Protein AF-A0A7Z9Q901-F1 (afdb_monomer_lite)

Foldseek 3Di:
DAELVVLLVQLVVQAQPFQQSCVVSAAWYDYPFWIKHFPAPARFLQGFFTKMKTKGWCVFQVDDPVQPVDPLSQLLLQLQLLVLLVVLCVVQFDADQADHRARDKDFCSDDFFRDDDPQWHDDNTIIMGMIGHRQHDHHRTHRSVSNCCVPVPSVVSSCVQRRHPVNDDPVLSNCRSQLSQQLVQVLVCQVVVQFQKWFFFQFQLDACDPVGLAGNDDPLGDTEDEDPVQKDWGAGPDADPVRDRITITGGHHQAEEEEEEDPPLCSVSVLVLQQVQLGATGPNRSSNNIHGHVLEDEFFFDFQDWDFQFQLQFFFADDPPPQDNNTHTDNTDGRQRRRSRSVRVSVVVPRQEYEEEPVGHDVLQADDALVNCVVAPPVRPRGQHCLLCRLVCCPPVVRHYYYYDYPDLSNLVRHPWYWYRGNNYTDTCNVVSVVCCVVPPGPDDRDGD

Radius of gyration: 27.53 Å; chains: 1; bounding box: 67×55×79 Å

Secondary structure (DSSP, 8-state):
-EEHHHHHHHHHHSTTSBGGGGGGG-EEEE-SS-EEEEEE--SSTTSSPEEEEEEEEHHHH---GGG-SSHHHHHHHHHHHHHHHHHHHHHH--S--SSTTTT-EE----SSEE---SSEEE-SSEEEEEEEE---EETTEE-HHHHHHIIIIIHHHHHHHHS-GGGS-HHHHHHHHHHHHHHHHHHHHTTTTTEEEEEETT---SEEETTEEEEP-STT-------GGGEEEEE-SS--TTS-SEEEEEEEESSEEEEE-STTSSHHHHHHHHHHTTSEE-TTSS-TTEEE-TTEEEE---TT--EEEE--TTTB-S-GGG--STTEEESS--HHHHHHHHHHHHHHTT-SEEEEEGGGS-HHHH---HHHHHHS-GGG--BPPHHHHHHHHHHHH--EEEEE-SS--TTTTT-SEEEEEETTEEEE-HHHHHHHHHHS---PPPP--

Sequence (449 aa):
MSNEQHLRQLLSHIDGQGYKAYKQIKGSYEFPDFNLYIDHVQGDPFALPSKIRLRVDQKRAQIPAGLWPNSVRQVALEDFIARAVRQSVQALVSPKKGSGKSGLVFIDAGQQEVLVRTAAVITEDWVETRLQVGLPAAGRRILGKQATAMLCQEIPQIVEQALMWKNMNHEQCRTFVECVENQEAIYQQLDEFGLVAFVANGAVLPRESGISDLPLLGTQVVGFRAPESLETRIEVPNHLPSGETMIKGLGIPKGITLIVGGGYHGKSTLLKALERCVYAHIPGDGREYVITTRDAVKIRAEDGRRVEKVNINPFISNLPQDISTDSFCSEDASGSTSQAANIMEALEVGAKLLLLDEDTSATNFMVRDARMQLLVHKDQEPITPFVDRVRELYDSLGVSTVLVMGGSGDYFDVANTVIKMQDYRPYDVGNLAREIVDEHPTQRQVETP

pLDDT: mean 95.38, std 4.56, range [68.38, 98.88]

Structure (mmCIF, N/CA/C/O backbone):
data_AF-A0A7Z9Q901-F1
#
_entry.id   AF-A0A7Z9Q901-F1
#
loop_
_atom_site.group_PDB
_atom_site.id
_atom_site.type_symbol
_atom_site.label_atom_id
_atom_site.label_alt_id
_atom_site.label_comp_id
_atom_site.label_asym_id
_atom_site.label_entity_id
_atom_site.label_seq_id
_atom_site.pdbx_PDB_ins_code
_atom_site.Cartn_x
_atom_site.Cartn_y
_atom_site.Cartn_z
_atom_site.occupancy
_atom_site.B_iso_or_equiv
_atom_site.auth_seq_id
_atom_site.auth_comp_id
_atom_site.auth_asym_id
_atom_site.auth_atom_id
_atom_site.pdbx_PDB_model_num
ATOM 1 N N . MET A 1 1 ? -26.533 -11.532 27.821 1.00 68.38 1 MET A N 1
ATOM 2 C CA . MET A 1 1 ? -25.283 -10.777 28.053 1.00 68.38 1 MET A CA 1
ATOM 3 C C . MET A 1 1 ? -25.287 -10.277 29.483 1.00 68.38 1 MET A C 1
ATOM 5 O O . MET A 1 1 ? -26.366 -10.043 30.013 1.00 68.38 1 MET A O 1
ATOM 9 N N . SER A 1 2 ? -24.121 -10.142 30.114 1.00 85.19 2 SER A N 1
ATOM 10 C CA . SER A 1 2 ? -24.027 -9.352 31.349 1.00 85.19 2 SER A CA 1
ATOM 11 C C . SER A 1 2 ? -24.139 -7.866 30.996 1.00 85.19 2 SER A C 1
ATOM 13 O O . SER A 1 2 ? -23.881 -7.501 29.855 1.00 85.19 2 SER A O 1
ATOM 15 N N . ASN A 1 3 ? -24.521 -6.997 31.929 1.00 91.25 3 ASN A N 1
ATOM 16 C CA . ASN A 1 3 ? -24.627 -5.558 31.657 1.00 91.25 3 ASN A CA 1
ATOM 17 C C . ASN A 1 3 ? -23.367 -4.790 32.104 1.00 91.25 3 ASN A C 1
ATOM 19 O O . ASN A 1 3 ? -22.496 -5.329 32.794 1.00 91.25 3 ASN A O 1
ATOM 23 N N . GLU A 1 4 ? -23.277 -3.512 31.737 1.00 94.25 4 GLU A N 1
ATOM 24 C CA . GLU A 1 4 ? -22.199 -2.606 32.161 1.00 94.25 4 GLU A CA 1
ATOM 25 C C . GLU A 1 4 ? -21.978 -2.594 33.689 1.00 94.25 4 GLU A C 1
ATOM 27 O O . GLU A 1 4 ? -20.836 -2.597 34.158 1.00 94.25 4 GLU A O 1
ATOM 32 N N . GLN A 1 5 ? -23.052 -2.601 34.488 1.00 94.81 5 GLN A N 1
ATOM 33 C CA . GLN A 1 5 ? -22.955 -2.575 35.953 1.00 94.81 5 GLN A CA 1
ATOM 34 C C . GLN A 1 5 ? -22.221 -3.804 36.497 1.00 94.81 5 GLN A C 1
ATOM 36 O O . GLN A 1 5 ? -21.400 -3.677 37.406 1.00 94.81 5 GLN A O 1
ATOM 41 N N . HIS A 1 6 ? -22.459 -4.975 35.906 1.00 96.06 6 HIS A N 1
ATOM 42 C CA . HIS A 1 6 ? -21.754 -6.198 36.262 1.00 96.06 6 HIS A CA 1
ATOM 43 C C . HIS A 1 6 ? -20.248 -6.099 35.972 1.00 96.06 6 HIS A C 1
ATOM 45 O O . HIS A 1 6 ? -19.435 -6.488 36.811 1.00 96.06 6 HIS A O 1
ATOM 51 N N . LEU A 1 7 ? -19.854 -5.512 34.833 1.00 97.31 7 LEU A N 1
ATOM 52 C CA . LEU A 1 7 ? -18.439 -5.269 34.526 1.00 97.31 7 LEU A CA 1
ATOM 53 C C . LEU A 1 7 ? -17.797 -4.320 35.549 1.00 97.31 7 LEU A C 1
ATOM 55 O O . LEU A 1 7 ? -16.708 -4.603 36.047 1.00 97.31 7 LEU A O 1
ATOM 59 N N . ARG A 1 8 ? -18.482 -3.229 35.919 1.00 97.25 8 ARG A N 1
ATOM 60 C CA . ARG A 1 8 ? -18.005 -2.283 36.946 1.00 97.25 8 ARG A CA 1
ATOM 61 C C . ARG A 1 8 ? -17.805 -2.963 38.304 1.00 97.25 8 ARG A C 1
ATOM 63 O O . ARG A 1 8 ? -16.780 -2.750 38.949 1.00 97.25 8 ARG A O 1
ATOM 70 N N . GLN A 1 9 ? -18.756 -3.798 38.725 1.00 97.00 9 GLN A N 1
ATOM 71 C CA . GLN A 1 9 ? -18.658 -4.564 39.972 1.00 97.00 9 GLN A CA 1
ATOM 72 C C . GLN A 1 9 ? -17.467 -5.525 39.948 1.00 97.00 9 GLN A C 1
ATOM 74 O O . GLN A 1 9 ? -16.695 -5.568 40.906 1.00 97.00 9 GLN A O 1
ATOM 79 N N . LEU A 1 10 ? -17.274 -6.244 38.840 1.00 96.88 10 LEU A N 1
ATOM 80 C CA . LEU A 1 10 ? -16.161 -7.173 38.682 1.00 96.88 10 LEU A CA 1
ATOM 81 C C . LEU A 1 10 ? -14.808 -6.453 38.730 1.00 96.88 10 LEU A C 1
ATOM 83 O O . LEU A 1 10 ? -13.919 -6.881 39.462 1.00 96.88 10 LEU A O 1
ATOM 87 N N . LEU A 1 11 ? -14.668 -5.329 38.020 1.00 97.31 11 LEU A N 1
ATOM 88 C CA . LEU A 1 11 ? -13.453 -4.505 38.032 1.00 97.31 11 LEU A CA 1
ATOM 89 C C . LEU A 1 11 ? -13.147 -3.936 39.423 1.00 97.31 11 LEU A C 1
ATOM 91 O O . LEU A 1 11 ? -11.983 -3.886 39.816 1.00 97.31 11 LEU A O 1
ATOM 95 N N . SER A 1 12 ? -14.177 -3.547 40.181 1.00 97.12 12 SER A N 1
ATOM 96 C CA . SER A 1 12 ? -14.018 -3.111 41.571 1.00 97.12 12 SER A CA 1
ATOM 97 C C . SER A 1 12 ? -13.609 -4.258 42.496 1.00 97.12 12 SER A C 1
ATOM 99 O O . SER A 1 12 ? -12.856 -4.033 43.437 1.00 97.12 12 SER A O 1
ATOM 101 N N . HIS A 1 13 ? -14.104 -5.474 42.257 1.00 97.38 13 HIS A N 1
ATOM 102 C CA . HIS A 1 13 ? -13.794 -6.645 43.077 1.00 97.38 13 HIS A CA 1
ATOM 103 C C . HIS A 1 13 ? -12.350 -7.130 42.883 1.00 97.38 13 HIS A C 1
ATOM 105 O O . HIS A 1 13 ? -11.693 -7.536 43.843 1.00 97.38 13 HIS A O 1
ATOM 111 N N . ILE A 1 14 ? -11.844 -7.076 41.648 1.00 97.19 14 ILE A N 1
ATOM 112 C CA . ILE A 1 14 ? -10.478 -7.507 41.314 1.00 97.19 14 ILE A CA 1
ATOM 113 C C . ILE A 1 14 ? -9.419 -6.414 41.522 1.00 97.19 14 ILE A C 1
ATOM 115 O O . ILE A 1 14 ? -8.237 -6.660 41.276 1.00 97.19 14 ILE A O 1
ATOM 119 N N . ASP A 1 15 ? -9.810 -5.217 41.967 1.00 97.38 15 ASP A N 1
ATOM 120 C CA . ASP A 1 15 ? -8.883 -4.113 42.225 1.00 97.38 15 ASP A CA 1
ATOM 121 C C . ASP A 1 15 ? -7.804 -4.515 43.244 1.00 97.38 15 ASP A C 1
ATOM 123 O O . ASP A 1 15 ? -8.079 -5.160 44.257 1.00 97.38 15 ASP A O 1
ATOM 127 N N . GLY A 1 16 ? -6.543 -4.194 42.949 1.00 95.94 16 GLY A N 1
ATOM 128 C CA . GLY A 1 16 ? -5.394 -4.571 43.775 1.00 95.94 16 GLY A CA 1
ATOM 129 C C . GLY A 1 16 ? -5.011 -6.059 43.757 1.00 95.94 16 GLY A C 1
ATOM 130 O O . GLY A 1 16 ? -3.928 -6.400 44.245 1.00 95.94 16 GLY A O 1
ATOM 131 N N . GLN A 1 17 ? -5.828 -6.944 43.169 1.00 97.06 17 GLN A N 1
ATOM 132 C CA . GLN A 1 17 ? -5.498 -8.364 43.023 1.00 97.06 17 GLN A CA 1
ATOM 133 C C . GLN A 1 17 ? -4.378 -8.587 41.993 1.00 97.06 17 GLN A C 1
ATOM 135 O O . GLN A 1 17 ? -3.978 -7.689 41.246 1.00 97.06 17 GLN A O 1
ATOM 140 N N . GLY A 1 18 ? -3.850 -9.814 41.944 1.00 96.38 18 GLY A N 1
ATOM 141 C CA . GLY A 1 18 ? -2.864 -10.206 40.939 1.00 96.38 18 GLY A CA 1
ATOM 142 C C . GLY A 1 18 ? -3.439 -10.170 39.519 1.00 96.38 18 GLY A C 1
ATOM 143 O O . GLY A 1 18 ? -4.581 -10.560 39.293 1.00 96.38 18 GLY A O 1
ATOM 144 N N . TYR A 1 19 ? -2.619 -9.774 38.544 1.00 95.44 19 TYR A N 1
ATOM 145 C CA . TYR A 1 19 ? -3.032 -9.491 37.162 1.00 95.44 19 TYR A CA 1
ATOM 146 C C . TYR A 1 19 ? -3.848 -10.600 36.474 1.00 95.44 19 TYR A C 1
ATOM 148 O O . TYR A 1 19 ? -4.741 -10.317 35.678 1.00 95.44 19 TYR A O 1
ATOM 156 N N . LYS A 1 20 ? -3.602 -11.872 36.824 1.00 95.62 20 LYS A N 1
ATOM 157 C CA . LYS A 1 20 ? -4.361 -13.025 36.305 1.00 95.62 20 LYS A CA 1
ATOM 158 C C . LYS A 1 20 ? -5.871 -12.921 36.564 1.00 95.62 20 LYS A C 1
ATOM 160 O O . LYS A 1 20 ?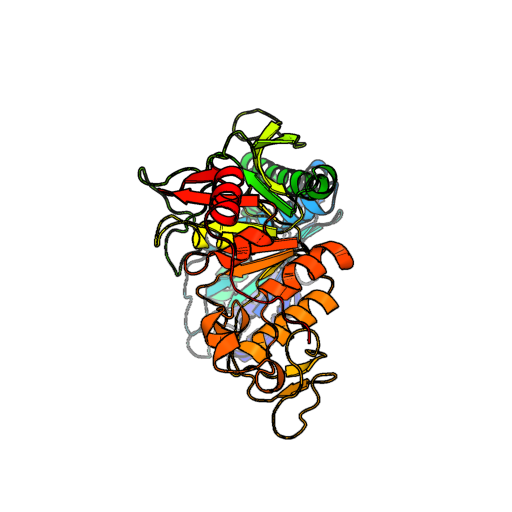 -6.634 -13.534 35.820 1.00 95.62 20 LYS A O 1
ATOM 165 N N . ALA A 1 21 ? -6.303 -12.159 37.571 1.00 97.06 21 ALA A N 1
ATOM 166 C CA . ALA A 1 21 ? -7.715 -11.954 37.879 1.00 97.06 21 ALA A CA 1
ATOM 167 C C . ALA A 1 21 ? -8.480 -11.231 36.755 1.00 97.06 21 ALA A C 1
ATOM 169 O O . ALA A 1 21 ? -9.675 -11.472 36.610 1.00 97.06 21 ALA A O 1
ATOM 170 N N . TYR A 1 22 ? -7.808 -10.477 35.869 1.00 97.56 22 TYR A N 1
ATOM 171 C CA . TYR A 1 22 ? -8.451 -9.941 34.664 1.00 97.56 22 TYR A CA 1
ATOM 172 C C . TYR A 1 22 ? -9.059 -11.037 33.774 1.00 97.56 22 TYR A C 1
ATOM 174 O O . TYR A 1 22 ? -9.995 -10.763 33.038 1.00 97.56 22 TYR A O 1
ATOM 182 N N . LYS A 1 23 ? -8.620 -12.303 33.835 1.00 96.81 23 LYS A N 1
ATOM 183 C CA . LYS A 1 23 ? -9.256 -13.374 33.039 1.00 96.81 23 LYS A CA 1
ATOM 184 C C . LYS A 1 23 ? -10.759 -13.516 33.304 1.00 96.81 23 LYS A C 1
ATOM 186 O O . LYS A 1 23 ? -11.470 -14.019 32.440 1.00 96.81 23 LYS A O 1
ATOM 191 N N . GLN A 1 24 ? -11.229 -13.058 34.463 1.00 96.56 24 GLN A N 1
ATOM 192 C CA . GLN A 1 24 ? -12.641 -13.059 34.832 1.00 96.56 24 GLN A CA 1
ATOM 193 C C . GLN A 1 24 ? -13.476 -12.074 33.999 1.00 96.56 24 GLN A C 1
ATOM 195 O O . GLN A 1 24 ? -14.666 -12.309 33.832 1.00 96.56 24 GLN A O 1
ATOM 200 N N . ILE A 1 25 ? -12.880 -11.004 33.446 1.00 97.12 25 ILE A N 1
ATOM 201 C CA . ILE A 1 25 ? -13.604 -10.017 32.618 1.00 97.12 25 ILE A CA 1
ATOM 202 C C . ILE A 1 25 ? -13.811 -10.487 31.169 1.00 97.12 25 ILE A C 1
ATOM 204 O O . ILE A 1 25 ? -14.335 -9.747 30.344 1.00 97.12 25 ILE A O 1
ATOM 208 N N . LYS A 1 26 ? -13.357 -11.692 30.809 1.00 97.88 26 LYS A N 1
ATOM 209 C CA . LYS A 1 26 ? -13.583 -12.245 29.471 1.00 97.88 26 LYS A CA 1
ATOM 210 C C . LYS A 1 26 ? -15.077 -12.522 29.287 1.00 97.88 26 LYS A C 1
ATOM 212 O O . LYS A 1 26 ? -15.661 -13.268 30.069 1.00 97.88 26 LYS A O 1
ATOM 217 N N . GLY A 1 27 ? -15.681 -11.993 28.227 1.00 97.44 27 GLY A N 1
ATOM 218 C CA . GLY A 1 27 ? -17.110 -12.178 27.984 1.00 97.44 27 GLY A CA 1
ATOM 219 C C . GLY A 1 27 ? -17.719 -11.119 27.076 1.00 97.44 27 GLY A C 1
ATOM 220 O O . GLY A 1 27 ? -17.013 -10.425 26.347 1.00 97.44 27 GLY A O 1
ATOM 221 N N . SER A 1 28 ? -19.046 -11.019 27.120 1.00 98.06 28 SER A N 1
ATOM 222 C CA . SER A 1 28 ? -19.830 -10.019 26.392 1.00 98.06 28 SER A CA 1
ATOM 223 C C . SER A 1 28 ? -20.677 -9.200 27.361 1.00 98.06 28 SER A C 1
ATOM 225 O O . SER A 1 28 ? -21.318 -9.754 28.263 1.00 98.06 28 SER A O 1
ATOM 227 N N . TYR A 1 29 ? -20.660 -7.886 27.162 1.00 98.38 29 TYR A N 1
ATOM 228 C CA . TYR A 1 29 ? -21.290 -6.903 28.026 1.00 98.38 29 TYR A CA 1
ATOM 229 C C . TYR A 1 29 ? -22.161 -5.959 27.205 1.00 98.38 29 TYR A C 1
ATOM 231 O O . TYR A 1 29 ? -21.685 -5.325 26.264 1.00 98.38 29 TYR A O 1
ATOM 239 N N . GLU A 1 30 ? -23.426 -5.861 27.583 1.00 97.75 30 GLU A N 1
ATOM 240 C CA . GLU A 1 30 ? -24.384 -4.940 26.987 1.00 97.75 30 GLU A CA 1
ATOM 241 C C . GLU A 1 30 ? -24.255 -3.562 27.649 1.00 97.75 30 GLU A C 1
ATOM 243 O O . GLU A 1 30 ? -24.372 -3.426 28.875 1.00 97.75 30 GLU A O 1
ATOM 248 N N . PHE A 1 31 ? -23.983 -2.554 26.824 1.00 97.56 31 PHE A N 1
ATOM 249 C CA . PHE A 1 31 ? -23.988 -1.138 27.175 1.00 97.56 31 PHE A CA 1
ATOM 250 C C . PHE A 1 31 ? -25.233 -0.469 26.569 1.00 97.56 31 PHE A C 1
ATOM 252 O O . PHE A 1 31 ? -25.831 -1.010 25.632 1.00 97.56 31 PHE A O 1
ATOM 259 N N . PRO A 1 32 ? -25.628 0.723 27.057 1.00 94.44 32 PRO A N 1
ATOM 260 C CA . PRO A 1 32 ? -26.808 1.425 26.551 1.00 94.44 32 PRO A CA 1
ATOM 261 C C . PRO A 1 32 ? -26.819 1.594 25.032 1.00 94.44 32 PRO A C 1
ATOM 263 O O . PRO A 1 32 ? -27.857 1.380 24.415 1.00 94.44 32 PRO A O 1
ATOM 266 N N . ASP A 1 33 ? -25.661 1.887 24.435 1.00 94.38 33 ASP A N 1
ATOM 267 C CA . ASP A 1 33 ? -25.550 2.216 23.013 1.00 94.38 33 ASP A CA 1
ATOM 268 C C . ASP A 1 33 ? -24.895 1.121 22.163 1.00 94.38 33 ASP A C 1
ATOM 270 O O . ASP A 1 33 ? -25.136 1.052 20.959 1.00 94.38 33 ASP A O 1
ATOM 274 N N . PHE A 1 34 ? -24.145 0.197 22.765 1.00 98.25 34 PHE A N 1
ATOM 275 C CA . PHE A 1 34 ? -23.351 -0.799 22.038 1.00 98.25 34 PHE A CA 1
ATOM 276 C C . PHE A 1 34 ? -23.140 -2.081 22.848 1.00 98.25 34 PHE A C 1
ATOM 278 O O . PHE A 1 34 ? -23.485 -2.163 24.021 1.00 98.25 34 PHE A O 1
ATOM 285 N N . ASN A 1 35 ? -22.535 -3.089 22.228 1.00 98.31 35 ASN A N 1
ATOM 286 C CA . ASN A 1 35 ? -22.087 -4.305 22.896 1.00 98.31 35 ASN A CA 1
ATOM 287 C C . ASN A 1 35 ? -20.557 -4.355 22.924 1.00 98.31 35 ASN A C 1
ATOM 289 O O . ASN A 1 35 ? -19.908 -4.261 21.878 1.00 98.31 35 ASN A O 1
ATOM 293 N N . LEU A 1 36 ? -19.992 -4.536 24.117 1.00 98.50 36 LEU A N 1
ATOM 294 C CA . LEU A 1 36 ? -18.568 -4.764 24.338 1.00 98.50 36 LEU A CA 1
ATOM 295 C C . LEU A 1 36 ? -18.293 -6.266 24.394 1.00 98.50 36 LEU A C 1
ATOM 297 O O . LEU A 1 36 ? -18.850 -6.980 25.227 1.00 98.50 36 LEU A O 1
ATOM 301 N N . TYR A 1 37 ? -17.365 -6.740 23.575 1.00 98.56 37 TYR A N 1
ATOM 302 C CA . TYR A 1 37 ? -16.844 -8.101 23.644 1.00 98.56 37 TYR A CA 1
ATOM 303 C C . TYR A 1 37 ? -15.385 -8.061 24.065 1.00 98.56 37 TYR A C 1
ATOM 305 O O . TYR A 1 37 ? -14.588 -7.342 23.471 1.00 98.56 37 TYR A O 1
ATOM 313 N N . ILE A 1 38 ? -15.028 -8.855 25.067 1.00 98.31 38 ILE A N 1
ATOM 314 C CA . ILE A 1 38 ? -13.652 -9.044 25.522 1.00 98.31 38 ILE A CA 1
ATOM 315 C C . ILE A 1 38 ? -13.253 -10.469 25.149 1.00 98.31 38 ILE A C 1
ATOM 317 O O . ILE A 1 38 ? -13.498 -11.415 25.899 1.00 98.31 38 ILE A O 1
ATOM 321 N N . ASP A 1 39 ? -12.675 -10.626 23.957 1.00 97.88 39 ASP A N 1
ATOM 322 C CA . ASP A 1 39 ? -12.395 -11.939 23.363 1.00 97.88 39 ASP A CA 1
ATOM 323 C C . ASP A 1 39 ? -11.114 -12.560 23.934 1.00 97.88 39 ASP A C 1
ATOM 325 O O . ASP A 1 39 ? -11.030 -13.770 24.178 1.00 97.88 39 ASP A O 1
ATOM 329 N N . HIS A 1 40 ? -10.103 -11.722 24.172 1.00 97.88 40 HIS A N 1
ATOM 330 C CA . HIS A 1 40 ? -8.823 -12.136 24.729 1.00 97.88 40 HIS A CA 1
ATOM 331 C C . HIS A 1 40 ? -8.366 -11.164 25.808 1.00 97.88 40 HIS A C 1
ATOM 333 O O . HIS A 1 40 ? -8.317 -9.961 25.580 1.00 97.88 40 HIS A O 1
ATOM 339 N N . VAL A 1 41 ? -7.958 -11.709 26.951 1.00 97.25 41 VAL A N 1
ATOM 340 C CA . VAL A 1 41 ? -7.389 -10.952 28.066 1.00 97.25 41 VAL A CA 1
ATOM 341 C C . VAL A 1 41 ? -5.901 -11.258 28.157 1.00 97.25 41 VAL A C 1
ATOM 343 O O . VAL A 1 41 ? -5.516 -12.425 28.273 1.00 97.25 41 VAL A O 1
ATOM 346 N N . GLN A 1 42 ? -5.074 -10.215 28.135 1.00 93.62 42 GLN A N 1
ATOM 347 C CA . GLN A 1 42 ? -3.623 -10.348 28.222 1.00 93.62 42 GLN A CA 1
ATOM 348 C C . GLN A 1 42 ? -3.192 -10.995 29.550 1.00 93.62 42 GLN A C 1
ATOM 350 O O . GLN A 1 42 ? -3.774 -10.749 30.606 1.00 93.62 42 GLN A O 1
ATOM 355 N N . GLY A 1 43 ? -2.169 -11.852 29.508 1.00 91.12 43 GLY A N 1
ATOM 356 C CA . GLY A 1 43 ? -1.717 -12.602 30.688 1.00 91.12 43 GLY A CA 1
ATOM 357 C C . GLY A 1 43 ? -0.866 -11.794 31.675 1.00 91.12 43 GLY A C 1
ATOM 358 O O . GLY A 1 43 ? -0.749 -12.188 32.836 1.00 91.12 43 GLY A O 1
ATOM 359 N N . ASP A 1 44 ? -0.275 -10.691 31.215 1.00 92.94 44 ASP A N 1
ATOM 360 C CA . ASP A 1 44 ? 0.646 -9.828 31.960 1.00 92.94 44 ASP A CA 1
ATOM 361 C C . ASP A 1 44 ? 0.621 -8.395 31.363 1.00 92.94 44 ASP A C 1
ATOM 363 O O . ASP A 1 44 ? 0.335 -8.246 30.168 1.00 92.94 44 ASP A O 1
ATOM 367 N N . PRO A 1 45 ? 0.903 -7.329 32.139 1.00 90.81 45 PRO A N 1
ATOM 368 C CA . PRO A 1 45 ? 0.879 -5.943 31.649 1.00 90.81 45 PRO A CA 1
ATOM 369 C C . PRO A 1 45 ? 1.854 -5.636 30.502 1.00 90.81 45 PRO A C 1
ATOM 371 O O . PRO A 1 45 ? 1.664 -4.648 29.789 1.00 90.81 45 PRO A O 1
ATOM 374 N N . PHE A 1 46 ? 2.905 -6.443 30.330 1.00 90.88 46 PHE A N 1
ATOM 375 C CA . PHE A 1 46 ? 3.910 -6.272 29.277 1.00 90.88 46 PHE A CA 1
ATOM 376 C C . PHE A 1 46 ? 3.621 -7.117 28.024 1.00 90.88 46 PHE A C 1
ATOM 378 O O . PHE A 1 46 ? 4.282 -6.941 26.999 1.00 90.88 46 PHE A O 1
ATOM 385 N N . ALA A 1 47 ? 2.628 -8.012 28.081 1.00 92.88 47 ALA A N 1
ATOM 386 C CA . ALA A 1 47 ? 2.257 -8.889 26.974 1.00 92.88 47 ALA A CA 1
ATOM 387 C C . ALA A 1 47 ? 1.574 -8.130 25.816 1.00 92.88 47 ALA A C 1
ATOM 389 O O . ALA A 1 47 ? 1.374 -6.912 25.848 1.00 92.88 47 ALA A O 1
ATOM 390 N N . LEU A 1 48 ? 1.214 -8.852 24.750 1.00 92.69 48 LEU A N 1
ATOM 391 C CA . LEU A 1 48 ? 0.308 -8.314 23.734 1.00 92.69 48 LEU A CA 1
ATOM 392 C C . LEU A 1 48 ? -1.014 -7.890 24.398 1.00 92.69 48 LEU A C 1
ATOM 394 O O . LEU A 1 48 ? -1.527 -8.665 25.210 1.00 92.69 48 LEU A O 1
ATOM 398 N N . PRO A 1 49 ? -1.541 -6.686 24.102 1.00 96.00 49 PRO A N 1
ATOM 399 C CA . PRO A 1 49 ? -2.728 -6.192 24.781 1.00 96.00 49 PRO A CA 1
ATOM 400 C C . PRO A 1 49 ? -3.966 -7.063 24.557 1.00 96.00 49 PRO A C 1
ATOM 402 O O . PRO A 1 49 ? -4.049 -7.857 23.616 1.00 96.00 49 PRO A O 1
ATOM 405 N N . SER A 1 50 ? -4.950 -6.873 25.427 1.00 97.69 50 SER A N 1
ATOM 406 C CA . SER A 1 50 ? -6.242 -7.554 25.362 1.00 97.69 50 SER A CA 1
ATOM 407 C C . SER A 1 50 ? -6.981 -7.163 24.084 1.00 97.69 50 SER A C 1
ATOM 409 O O . SER A 1 50 ? -6.879 -6.023 23.642 1.00 97.69 50 SER A O 1
ATOM 411 N N . LYS A 1 51 ? -7.721 -8.098 23.484 1.00 98.31 51 LYS A N 1
ATOM 412 C CA . LYS A 1 51 ? -8.476 -7.867 22.244 1.00 98.31 51 LYS A CA 1
ATOM 413 C C . LYS A 1 51 ? -9.949 -7.704 22.572 1.00 98.31 51 LYS A C 1
ATOM 415 O O . LYS A 1 51 ? -10.528 -8.581 23.221 1.00 98.31 51 LYS A O 1
ATOM 420 N N . ILE A 1 52 ? -10.528 -6.604 22.108 1.00 98.56 52 ILE A N 1
ATOM 421 C CA . ILE A 1 52 ? -11.939 -6.289 22.296 1.00 98.56 52 ILE A CA 1
ATOM 422 C C . ILE A 1 52 ? -12.621 -6.000 20.962 1.00 98.56 52 ILE A C 1
ATOM 424 O O . ILE A 1 52 ? -11.975 -5.575 20.002 1.00 98.56 52 ILE A O 1
ATOM 428 N N . ARG A 1 53 ? -13.939 -6.185 20.928 1.00 98.56 53 ARG A N 1
ATOM 429 C CA . ARG A 1 53 ? -14.802 -5.714 19.843 1.00 98.56 53 ARG A CA 1
ATOM 430 C C . ARG A 1 53 ? -15.878 -4.802 20.401 1.00 98.56 53 ARG A C 1
ATOM 432 O O . ARG A 1 53 ? -16.435 -5.077 21.464 1.00 98.56 53 ARG A O 1
ATOM 439 N N . LEU A 1 54 ? -16.169 -3.739 19.670 1.00 98.62 54 LEU A N 1
ATOM 440 C CA . LEU A 1 54 ? -17.237 -2.789 19.949 1.00 98.62 54 LEU A CA 1
ATOM 441 C C . LEU A 1 54 ? -18.243 -2.920 18.820 1.00 98.62 54 LEU A C 1
ATOM 443 O O . LEU A 1 54 ? -17.873 -2.686 17.676 1.00 98.62 54 LEU A O 1
ATOM 447 N N . ARG A 1 55 ? -19.480 -3.322 19.115 1.00 98.62 55 ARG A N 1
ATOM 448 C CA . ARG A 1 55 ? -20.518 -3.506 18.093 1.00 98.62 55 ARG A CA 1
ATOM 449 C C . ARG A 1 55 ? -21.726 -2.627 18.372 1.00 98.62 55 ARG A C 1
ATOM 451 O O . ARG A 1 55 ? -22.321 -2.740 19.443 1.00 98.62 55 ARG A O 1
ATOM 458 N N . VAL A 1 56 ? -22.117 -1.825 17.392 1.00 98.69 56 VAL A N 1
ATOM 459 C CA . VAL A 1 56 ? -23.293 -0.951 17.432 1.00 98.69 56 VAL A CA 1
ATOM 460 C C . VAL A 1 56 ? -24.305 -1.449 16.405 1.00 98.69 56 VAL A C 1
ATOM 462 O O . VAL A 1 56 ? -23.951 -1.683 15.254 1.00 98.69 56 VAL A O 1
ATOM 465 N N . ASP A 1 57 ? -25.557 -1.631 16.818 1.00 98.12 57 ASP A N 1
ATOM 466 C CA . ASP A 1 57 ? -26.667 -1.955 15.911 1.00 98.12 57 ASP A CA 1
ATOM 467 C C . ASP A 1 57 ? -26.958 -0.762 14.983 1.00 98.12 57 ASP A C 1
ATOM 469 O O . ASP A 1 57 ? -26.935 0.390 15.430 1.00 98.12 57 ASP A O 1
ATOM 473 N N . GLN A 1 58 ? -27.251 -1.012 13.707 1.00 96.94 58 GLN A N 1
ATOM 474 C CA . GLN A 1 58 ? -27.501 0.047 12.722 1.00 96.94 58 GLN A CA 1
ATOM 475 C C . GLN A 1 58 ? -28.699 0.936 13.073 1.00 96.94 58 GLN A C 1
ATOM 477 O O . GLN A 1 58 ? -28.699 2.119 12.733 1.00 96.94 58 GLN A O 1
ATOM 482 N N . LYS A 1 59 ? -29.677 0.443 13.846 1.00 96.06 59 LYS A N 1
ATOM 483 C CA . LYS A 1 59 ? -30.785 1.262 14.374 1.00 96.06 59 LYS A CA 1
ATOM 484 C C . LYS A 1 59 ? -30.291 2.410 15.256 1.00 96.06 59 LYS A C 1
ATOM 486 O O . LYS A 1 59 ? -30.981 3.421 15.373 1.00 96.06 59 LYS A O 1
ATOM 491 N N . ARG A 1 60 ? -29.120 2.247 15.882 1.00 96.88 60 ARG A N 1
ATOM 492 C CA . ARG A 1 60 ? -28.455 3.262 16.713 1.00 96.88 60 ARG A CA 1
ATOM 493 C C . ARG A 1 60 ? -27.369 4.003 15.943 1.00 96.88 60 ARG A C 1
ATOM 495 O O . ARG A 1 60 ? -27.337 5.228 15.999 1.00 96.88 60 ARG A O 1
ATOM 502 N N . ALA A 1 61 ? -26.518 3.273 15.219 1.00 97.50 61 ALA A N 1
ATOM 503 C CA . ALA A 1 61 ? -25.418 3.857 14.454 1.00 97.50 61 ALA A CA 1
ATOM 504 C C . ALA A 1 61 ? -25.928 4.798 13.353 1.00 97.50 61 ALA A C 1
ATOM 506 O O . ALA A 1 61 ? -25.336 5.849 13.128 1.00 97.50 61 ALA A O 1
ATOM 507 N N . GLN A 1 62 ? -27.045 4.440 12.707 1.00 97.19 62 GLN A N 1
ATOM 508 C CA . GLN A 1 62 ? -27.702 5.201 11.640 1.00 97.19 62 GLN A CA 1
ATOM 509 C C . GLN A 1 62 ? -26.757 5.594 10.493 1.00 97.19 62 GLN A C 1
ATOM 511 O O . GLN A 1 62 ? -26.926 6.655 9.892 1.00 97.19 62 GLN A O 1
ATOM 516 N N . ILE A 1 63 ? -25.761 4.754 10.184 1.00 97.50 63 ILE A N 1
ATOM 517 C CA . ILE A 1 63 ? -24.831 5.009 9.081 1.00 97.50 63 ILE A CA 1
ATOM 518 C C . ILE A 1 63 ? -25.597 4.827 7.759 1.00 97.50 63 ILE A C 1
ATOM 520 O O . ILE A 1 63 ? -26.134 3.743 7.517 1.00 97.50 63 ILE A O 1
ATOM 524 N N . PRO A 1 64 ? -25.677 5.854 6.891 1.00 96.75 64 PRO A N 1
ATOM 525 C CA . PRO A 1 64 ? -26.489 5.783 5.682 1.00 96.75 64 PRO A CA 1
ATOM 526 C C . PRO A 1 64 ? -26.060 4.653 4.739 1.00 96.75 64 PRO A C 1
ATOM 528 O O . PRO A 1 64 ? -24.913 4.609 4.298 1.00 96.75 64 PRO A O 1
ATOM 531 N N . ALA A 1 65 ? -27.005 3.795 4.346 1.00 94.31 65 ALA A N 1
ATOM 532 C CA . ALA A 1 65 ? -26.763 2.709 3.388 1.00 94.31 65 ALA A CA 1
ATOM 533 C C . ALA A 1 65 ? -26.246 3.210 2.022 1.00 94.31 65 ALA A C 1
ATOM 535 O O . ALA A 1 65 ? -25.449 2.545 1.369 1.00 94.31 65 ALA A O 1
ATOM 536 N N . GLY A 1 66 ? -26.630 4.428 1.614 1.00 94.00 66 GLY A N 1
ATOM 537 C CA . GLY A 1 66 ? -26.156 5.050 0.370 1.00 94.00 66 GLY A CA 1
ATOM 538 C C . GLY A 1 66 ? -24.651 5.356 0.331 1.00 94.00 66 GLY A C 1
ATOM 539 O O . GLY A 1 66 ? -24.118 5.638 -0.741 1.00 94.00 66 GLY A O 1
ATOM 540 N N . LEU A 1 67 ? -23.950 5.286 1.469 1.00 95.19 67 LEU A N 1
ATOM 541 C CA . LEU A 1 67 ? -22.495 5.453 1.517 1.00 95.19 67 LEU A CA 1
ATOM 542 C C . LEU A 1 67 ? -21.733 4.190 1.125 1.00 95.19 67 LEU A C 1
ATOM 544 O O . LEU A 1 67 ? -20.539 4.291 0.905 1.00 95.19 67 LEU A O 1
ATOM 548 N N . TRP A 1 68 ? -22.372 3.022 1.052 1.00 95.50 68 TRP A N 1
ATOM 549 C CA . TRP A 1 68 ? -21.678 1.757 0.791 1.00 95.50 68 TRP A CA 1
ATOM 550 C C . TRP A 1 68 ? -22.507 0.743 -0.027 1.00 95.50 68 TRP A C 1
ATOM 552 O O . TRP A 1 68 ? -22.560 -0.432 0.321 1.00 95.50 68 TRP A O 1
ATOM 562 N N . PRO A 1 69 ? -23.132 1.149 -1.153 1.00 96.19 69 PRO A N 1
ATOM 563 C CA . PRO A 1 69 ? -23.916 0.252 -2.011 1.00 96.19 69 PRO A CA 1
ATOM 564 C C . PRO A 1 69 ? -23.082 -0.821 -2.734 1.00 96.19 69 PRO A C 1
ATOM 566 O O . PRO A 1 69 ? -23.646 -1.732 -3.333 1.00 96.19 69 PRO A O 1
ATOM 569 N N . ASN A 1 70 ? -21.753 -0.696 -2.732 1.00 96.81 70 ASN A N 1
ATOM 570 C CA . ASN A 1 70 ? -20.820 -1.615 -3.375 1.00 96.81 70 ASN A CA 1
ATOM 571 C C . ASN A 1 70 ? -19.601 -1.864 -2.467 1.00 96.81 70 ASN A C 1
ATOM 573 O O . ASN A 1 70 ? -19.362 -1.124 -1.509 1.00 96.81 70 ASN A O 1
ATOM 577 N N . SER A 1 71 ? -18.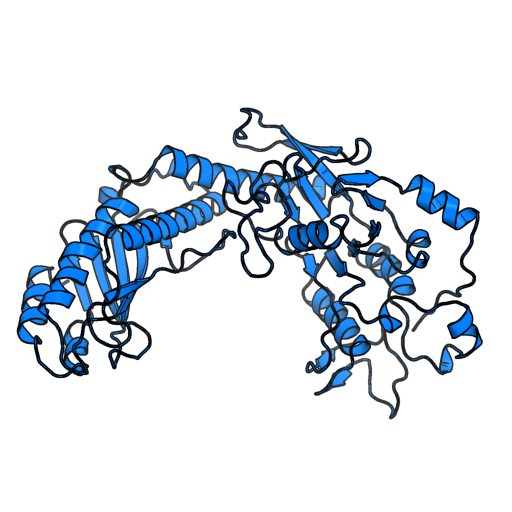813 -2.894 -2.783 1.00 97.19 71 SER A N 1
ATOM 578 C CA . SER A 1 71 ? -17.668 -3.313 -1.963 1.00 97.19 71 SER A CA 1
ATOM 579 C C . SER A 1 71 ? -16.564 -2.257 -1.861 1.00 97.19 71 SER A C 1
ATOM 581 O O . SER A 1 71 ? -15.894 -2.177 -0.839 1.00 97.19 71 SER A O 1
ATOM 583 N N . VAL A 1 72 ? -16.371 -1.428 -2.889 1.00 98.19 72 VAL A N 1
ATOM 584 C CA . VAL A 1 72 ? -15.333 -0.381 -2.914 1.00 98.19 72 VAL A CA 1
ATOM 585 C C . VAL A 1 72 ? -15.666 0.697 -1.892 1.00 98.19 72 VAL A C 1
ATOM 587 O O . VAL A 1 72 ? -14.863 1.014 -1.014 1.00 98.19 72 VAL A O 1
ATOM 590 N N . ARG A 1 73 ? -16.901 1.201 -1.954 1.00 98.50 73 ARG A N 1
ATOM 591 C CA . ARG A 1 73 ? -17.417 2.175 -0.998 1.00 98.50 73 ARG A CA 1
ATOM 592 C C . ARG A 1 73 ? -17.507 1.598 0.419 1.00 98.50 73 ARG A C 1
ATOM 594 O O . ARG A 1 73 ? -17.231 2.314 1.378 1.00 98.50 73 ARG A O 1
ATOM 601 N N . GLN A 1 74 ? -17.829 0.310 0.560 1.00 98.50 74 GLN A N 1
ATOM 602 C CA . GLN A 1 74 ? -17.805 -0.385 1.852 1.00 98.50 74 GLN A CA 1
ATOM 603 C C . GLN A 1 74 ? -16.404 -0.375 2.477 1.00 98.50 74 GLN A C 1
ATOM 605 O O . GLN A 1 74 ? -16.262 0.053 3.619 1.00 98.50 74 GLN A O 1
ATOM 610 N N . VAL A 1 75 ? -15.370 -0.770 1.727 1.00 98.38 75 VAL A N 1
ATOM 611 C CA . VAL A 1 75 ? -13.977 -0.764 2.209 1.00 98.38 75 VAL A CA 1
ATOM 612 C C . VAL A 1 75 ? -13.528 0.649 2.578 1.00 98.38 75 VAL A C 1
ATOM 614 O O . VAL A 1 75 ? -12.912 0.847 3.625 1.00 98.38 75 VAL A O 1
ATOM 617 N N . ALA A 1 76 ? -13.872 1.645 1.759 1.00 98.56 76 ALA A N 1
ATOM 618 C CA . ALA A 1 76 ? -13.561 3.042 2.046 1.00 98.56 76 ALA A CA 1
ATOM 619 C C . ALA A 1 76 ? -14.227 3.529 3.345 1.00 98.56 76 ALA A C 1
ATOM 621 O O . ALA A 1 76 ? -13.594 4.196 4.164 1.00 98.56 76 ALA A O 1
ATOM 622 N N . LEU A 1 77 ? -15.493 3.166 3.562 1.00 98.50 77 LEU A N 1
ATOM 623 C CA . LEU A 1 77 ? -16.238 3.521 4.766 1.00 98.50 77 LEU A CA 1
ATOM 624 C C . LEU A 1 77 ? -15.684 2.820 6.014 1.00 98.50 77 LEU A C 1
ATOM 626 O O . LEU A 1 77 ? -15.542 3.455 7.058 1.00 98.50 77 LEU A O 1
ATOM 630 N N . GLU A 1 78 ? -15.338 1.537 5.919 1.00 98.69 78 GLU A N 1
ATOM 631 C CA . GLU A 1 78 ? -14.700 0.784 7.004 1.00 98.69 78 GLU A CA 1
ATOM 632 C C . GLU A 1 78 ? -13.346 1.399 7.390 1.00 98.69 78 GLU A C 1
ATOM 634 O O . GLU A 1 78 ? -13.071 1.607 8.575 1.00 98.69 78 GLU A O 1
ATOM 639 N N . ASP A 1 79 ? -12.525 1.773 6.405 1.00 98.62 79 ASP A N 1
ATOM 640 C CA . ASP A 1 79 ? -11.248 2.453 6.634 1.00 98.62 79 ASP A CA 1
ATOM 641 C C . ASP A 1 79 ? -11.446 3.826 7.301 1.00 98.62 79 ASP A C 1
ATOM 643 O O . ASP A 1 79 ? -10.795 4.132 8.306 1.00 98.62 79 ASP A O 1
ATOM 647 N N . PHE A 1 80 ? -12.417 4.617 6.828 1.00 98.50 80 PHE A N 1
ATOM 648 C CA . PHE A 1 80 ? -12.789 5.889 7.450 1.00 98.50 80 PHE A CA 1
ATOM 649 C C . PHE A 1 80 ? -13.218 5.710 8.914 1.00 98.50 80 PHE A C 1
ATOM 651 O O . PHE A 1 80 ? -12.752 6.442 9.790 1.00 98.50 80 PHE A O 1
ATOM 658 N N . ILE A 1 81 ? -14.057 4.712 9.211 1.00 98.56 81 ILE A N 1
ATOM 659 C CA . ILE A 1 81 ? -14.505 4.400 10.577 1.00 98.56 81 ILE A CA 1
ATOM 660 C C . ILE A 1 81 ? -13.314 4.031 11.469 1.00 98.56 81 ILE A C 1
ATOM 662 O O . ILE A 1 81 ? -13.200 4.536 12.589 1.00 98.56 81 ILE A O 1
ATOM 666 N N . ALA A 1 82 ? -12.389 3.194 10.987 1.00 98.56 82 ALA A N 1
ATOM 667 C CA . ALA A 1 82 ? -11.191 2.838 11.745 1.00 98.56 82 ALA A CA 1
ATOM 668 C C . ALA A 1 82 ? -10.338 4.079 12.075 1.00 98.56 82 ALA A C 1
ATOM 670 O O . ALA A 1 82 ? -9.844 4.221 13.200 1.00 98.56 82 ALA A O 1
ATOM 671 N N . ARG A 1 83 ? -10.206 5.015 11.126 1.00 98.31 83 ARG A N 1
ATOM 672 C CA . ARG A 1 83 ? -9.498 6.291 11.327 1.00 98.31 83 ARG A CA 1
ATOM 673 C C . ARG A 1 83 ? -10.215 7.213 12.303 1.00 98.31 83 ARG A C 1
ATOM 675 O O . ARG A 1 83 ? -9.543 7.796 13.152 1.00 98.31 83 ARG A O 1
ATOM 682 N N . ALA A 1 84 ? -11.541 7.299 12.231 1.00 98.06 84 ALA A N 1
ATOM 683 C CA . ALA A 1 84 ? -12.348 8.060 13.179 1.00 98.06 84 ALA A CA 1
ATOM 684 C C . ALA A 1 84 ? -12.161 7.522 14.606 1.00 98.06 84 ALA A C 1
ATOM 686 O O . ALA A 1 84 ? -11.899 8.291 15.529 1.00 98.06 84 ALA A O 1
ATOM 687 N N . VAL A 1 85 ? -12.160 6.194 14.786 1.00 98.38 85 VAL A N 1
ATOM 688 C CA . VAL A 1 85 ? -11.848 5.571 16.083 1.00 98.38 85 VAL A CA 1
ATOM 689 C C . VAL A 1 85 ? -10.430 5.914 16.534 1.00 98.38 85 VAL A C 1
ATOM 691 O O . VAL A 1 85 ? -10.241 6.286 17.691 1.00 98.38 85 VAL A O 1
ATOM 694 N N . ARG A 1 86 ? -9.424 5.833 15.651 1.00 97.75 86 ARG A N 1
ATOM 695 C CA . ARG A 1 86 ? -8.041 6.217 15.989 1.00 97.75 86 ARG A CA 1
ATOM 696 C C . ARG A 1 86 ? -7.956 7.674 16.452 1.00 97.75 86 ARG A C 1
ATOM 698 O O . ARG A 1 86 ? -7.277 7.950 17.438 1.00 97.75 86 ARG A O 1
ATOM 705 N N . GLN A 1 87 ? -8.650 8.584 15.773 1.00 96.75 87 GLN A N 1
ATOM 706 C CA . GLN A 1 87 ? -8.698 10.000 16.133 1.00 96.75 87 GLN A CA 1
ATOM 707 C C . GLN A 1 87 ? -9.380 10.214 17.492 1.00 96.75 87 GLN A C 1
ATOM 709 O O . GLN A 1 87 ? -8.832 10.911 18.345 1.00 96.75 87 GLN A O 1
ATOM 714 N N . SER A 1 88 ? -10.521 9.565 17.742 1.00 96.75 88 SER A N 1
ATOM 715 C CA . SER A 1 88 ? -11.197 9.612 19.045 1.00 96.75 88 SER A CA 1
ATOM 716 C C . SER A 1 88 ? -10.328 9.047 20.167 1.00 96.75 88 SER A C 1
ATOM 718 O O . SER A 1 88 ? -10.275 9.621 21.251 1.00 96.75 88 SER A O 1
ATOM 720 N N . VAL A 1 89 ? -9.583 7.967 19.914 1.00 96.19 89 VAL A N 1
ATOM 721 C CA . VAL A 1 89 ? -8.611 7.426 20.875 1.00 96.19 89 VAL A CA 1
ATOM 722 C C . VAL A 1 89 ? -7.534 8.460 21.207 1.00 96.19 89 VAL A C 1
ATOM 724 O O . VAL A 1 89 ? -7.256 8.678 22.382 1.00 96.19 89 VAL A O 1
ATOM 727 N N . GLN A 1 90 ? -6.956 9.125 20.203 1.00 94.25 90 GLN A N 1
ATOM 728 C CA . GLN A 1 90 ? -5.935 10.160 20.412 1.00 94.25 90 GLN A CA 1
ATOM 729 C C . GLN A 1 90 ? -6.469 11.375 21.184 1.00 94.25 90 GLN A C 1
ATOM 731 O O . GLN A 1 90 ? -5.724 11.976 21.955 1.00 94.25 90 GLN A O 1
ATOM 736 N N . ALA A 1 91 ? -7.740 11.730 20.988 1.00 93.44 91 ALA A N 1
ATOM 737 C CA . ALA A 1 91 ? -8.370 12.868 21.651 1.00 93.44 91 ALA A CA 1
ATOM 738 C C . ALA A 1 91 ? -8.795 12.575 23.101 1.00 93.44 91 ALA A C 1
ATOM 740 O O . ALA A 1 91 ? -8.730 13.464 23.948 1.00 93.44 91 ALA A O 1
ATOM 741 N N . LEU A 1 92 ? -9.255 11.351 23.387 1.00 91.38 92 LEU A N 1
ATOM 742 C CA . LEU A 1 92 ? -9.920 11.009 24.651 1.00 91.38 92 LEU A CA 1
ATOM 743 C C . LEU A 1 92 ? -9.053 10.192 25.613 1.00 91.38 92 LEU A C 1
ATOM 745 O O . LEU A 1 92 ? -9.257 10.251 26.825 1.00 91.38 92 LEU A O 1
ATOM 749 N N . VAL A 1 93 ? -8.115 9.392 25.100 1.00 88.81 93 VAL A N 1
ATOM 750 C CA . VAL A 1 93 ? -7.373 8.426 25.916 1.00 88.81 93 VAL A CA 1
ATOM 751 C C . VAL A 1 93 ? -6.015 8.991 26.299 1.00 88.81 93 VAL A C 1
ATOM 753 O O . VAL A 1 93 ? -5.109 9.121 25.476 1.00 88.81 93 VAL A O 1
ATOM 756 N N . SER A 1 94 ? -5.831 9.245 27.592 1.00 78.31 94 SER A N 1
ATOM 757 C CA . SER A 1 94 ? -4.522 9.618 28.127 1.00 78.31 94 SER A CA 1
ATOM 758 C C . SER A 1 94 ? -3.536 8.444 28.039 1.00 78.31 94 SER A C 1
ATOM 760 O O . SER A 1 94 ? -3.823 7.361 28.571 1.00 78.31 94 SER A O 1
ATOM 762 N N . PRO A 1 95 ? -2.348 8.633 27.432 1.00 69.62 95 PRO A N 1
ATOM 763 C CA . PRO A 1 95 ? -1.356 7.574 27.328 1.00 69.62 95 PRO A CA 1
ATOM 764 C C . PRO A 1 95 ? -0.778 7.203 28.704 1.00 69.62 95 PRO A C 1
ATOM 766 O O . PRO A 1 95 ? -0.567 8.059 29.558 1.00 69.62 95 PRO A O 1
ATOM 769 N N . LYS A 1 96 ? -0.454 5.912 28.879 1.00 69.00 96 LYS A N 1
ATOM 770 C CA . LYS A 1 96 ? 0.233 5.311 30.046 1.00 69.00 96 LYS A CA 1
ATOM 771 C C . LYS A 1 96 ? -0.506 5.436 31.389 1.00 69.00 96 LYS A C 1
ATOM 773 O O . LYS A 1 96 ? -0.260 6.323 32.198 1.00 69.00 96 LYS A O 1
ATOM 778 N N . LYS A 1 97 ? -1.311 4.418 31.697 1.00 75.00 97 LYS A N 1
ATOM 779 C CA . LYS A 1 97 ? -2.049 4.237 32.961 1.00 75.00 97 LYS A CA 1
ATOM 780 C C . LYS A 1 97 ? -1.398 3.181 33.866 1.00 75.00 97 LYS A C 1
ATOM 782 O O . LYS A 1 97 ? -2.038 2.219 34.280 1.00 75.00 97 LYS A O 1
ATOM 787 N N . GLY A 1 98 ? -0.089 3.295 34.093 1.00 79.75 98 GLY A N 1
ATOM 788 C CA . GLY A 1 98 ? 0.681 2.348 34.910 1.00 79.75 98 GLY A CA 1
ATOM 789 C C . GLY A 1 98 ? 1.844 1.687 34.167 1.00 79.75 98 GLY A C 1
ATOM 790 O O . GLY A 1 98 ? 2.547 2.333 33.394 1.00 79.75 98 GLY A O 1
ATOM 791 N N . SER A 1 99 ? 2.086 0.405 34.442 1.00 79.44 99 SER A N 1
ATOM 792 C CA . SER A 1 99 ? 3.249 -0.344 33.944 1.00 79.44 99 SER A CA 1
ATOM 793 C C . SER A 1 99 ? 3.021 -0.973 32.564 1.00 79.44 99 SER A C 1
ATOM 795 O O . SER A 1 99 ? 1.908 -1.374 32.223 1.00 79.44 99 SER A O 1
ATOM 797 N N . GLY A 1 100 ? 4.089 -1.129 31.779 1.00 84.56 100 GLY A N 1
ATOM 798 C CA . GLY A 1 100 ? 4.040 -1.817 30.485 1.00 84.56 100 GLY A CA 1
ATOM 799 C C . GLY A 1 100 ? 3.139 -1.106 29.477 1.00 84.56 100 GLY A C 1
ATOM 800 O O . GLY A 1 100 ? 3.303 0.088 29.233 1.00 84.56 100 GLY A O 1
ATOM 801 N N . LYS A 1 101 ? 2.180 -1.839 28.902 1.00 84.69 101 LYS A N 1
ATOM 802 C CA . LYS A 1 101 ? 1.210 -1.303 27.932 1.00 84.69 101 LYS A CA 1
ATOM 803 C C . LYS A 1 101 ? -0.064 -0.759 28.588 1.00 84.69 101 LYS A C 1
ATOM 805 O O . LYS A 1 101 ? -1.038 -0.497 27.893 1.00 84.69 101 LYS A O 1
ATOM 810 N N . SER A 1 102 ? -0.083 -0.606 29.913 1.00 86.50 102 SER A N 1
ATOM 811 C CA . SER A 1 102 ? -1.248 -0.103 30.648 1.00 86.50 102 SER A CA 1
ATOM 812 C C . SER A 1 102 ? -1.731 1.236 30.096 1.00 86.50 102 SER A C 1
ATOM 814 O O . SER A 1 102 ? -0.946 2.174 29.961 1.00 86.50 102 SER A O 1
ATOM 816 N N . GLY A 1 103 ? -3.026 1.357 29.819 1.00 87.31 103 GLY A N 1
ATOM 817 C CA . GLY A 1 103 ? -3.596 2.592 29.273 1.00 87.31 103 GLY A CA 1
ATOM 818 C C . GLY A 1 103 ? -3.630 2.657 27.750 1.00 87.31 103 GLY A C 1
ATOM 819 O O . GLY A 1 103 ? -4.286 3.541 27.218 1.00 87.31 103 GLY A O 1
ATOM 820 N N . LEU A 1 104 ? -2.948 1.747 27.049 1.00 93.12 104 LEU A N 1
ATOM 821 C CA . LEU A 1 104 ? -2.972 1.715 25.591 1.00 93.12 104 LEU A CA 1
ATOM 822 C C . LEU A 1 104 ? -4.380 1.372 25.101 1.00 93.12 104 LEU A C 1
ATOM 824 O O . LEU A 1 104 ? -4.937 0.359 25.512 1.00 93.12 104 LEU A O 1
ATOM 828 N N . VAL A 1 105 ? -4.904 2.166 24.178 1.00 96.00 105 VAL A N 1
ATOM 829 C CA . VAL A 1 105 ? -6.024 1.791 23.316 1.00 96.00 105 VAL A CA 1
ATOM 830 C C . VAL A 1 105 ? -5.520 1.953 21.889 1.00 96.00 105 VAL A C 1
ATOM 832 O O . VAL A 1 105 ? -4.900 2.962 21.563 1.00 96.00 105 VAL A O 1
ATOM 835 N N . PHE A 1 106 ? -5.692 0.930 21.063 1.00 95.94 106 PHE A N 1
ATOM 836 C CA . PHE A 1 106 ? -5.140 0.906 19.714 1.00 95.94 106 PHE A CA 1
ATOM 837 C C . PHE A 1 106 ? -6.101 0.224 18.746 1.00 95.94 106 PHE A C 1
ATOM 839 O O . PHE A 1 106 ? -6.683 -0.812 19.063 1.00 95.94 106 PHE A O 1
ATOM 846 N N . ILE A 1 107 ? -6.214 0.791 17.551 1.00 97.81 107 ILE A N 1
ATOM 847 C CA . ILE A 1 107 ? -6.897 0.212 16.398 1.00 97.81 107 ILE A CA 1
ATOM 848 C C . ILE A 1 107 ? -5.954 0.295 15.197 1.00 97.81 107 ILE A C 1
ATOM 850 O O . ILE A 1 107 ? -5.245 1.291 15.029 1.00 97.81 107 ILE A O 1
ATOM 854 N N . ASP A 1 108 ? -5.941 -0.746 14.368 1.00 96.94 108 ASP A N 1
ATOM 855 C CA . ASP A 1 108 ? -5.239 -0.710 13.088 1.00 96.94 108 ASP A CA 1
ATOM 856 C C . ASP A 1 108 ? -6.079 0.056 12.058 1.00 96.94 108 ASP A C 1
ATOM 858 O O . ASP A 1 108 ? -7.016 -0.482 11.475 1.00 96.94 108 ASP A O 1
ATOM 862 N N . ALA A 1 109 ? -5.753 1.332 11.870 1.00 96.12 109 ALA A N 1
ATOM 863 C CA . ALA A 1 109 ? -6.409 2.223 10.915 1.00 96.12 109 ALA A CA 1
ATOM 864 C C . ALA A 1 109 ? -5.515 2.550 9.704 1.00 96.12 109 ALA A C 1
ATOM 866 O O . ALA A 1 109 ? -5.671 3.608 9.094 1.00 96.12 109 ALA A O 1
ATOM 867 N N . GLY A 1 110 ? -4.528 1.693 9.408 1.00 94.12 110 GLY A N 1
ATOM 868 C CA . GLY A 1 110 ? -3.617 1.893 8.283 1.00 94.12 11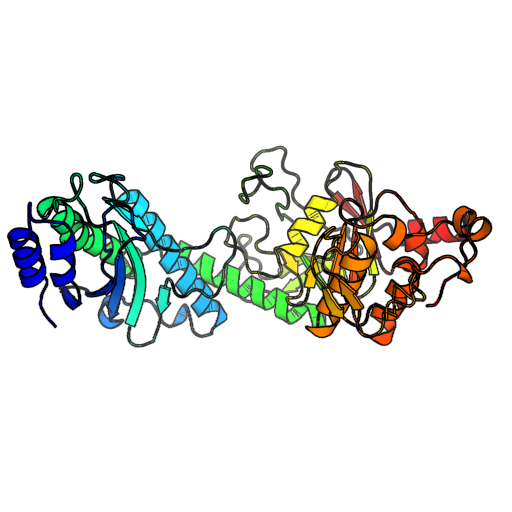0 GLY A CA 1
ATOM 869 C C . GLY A 1 110 ? -2.750 3.152 8.369 1.00 94.12 110 GLY A C 1
ATOM 870 O O . GLY A 1 110 ? -2.657 3.805 9.411 1.00 94.12 110 GLY A O 1
ATOM 871 N N . GLN A 1 111 ? -2.108 3.490 7.254 1.00 94.62 111 GLN A N 1
ATOM 872 C CA . GLN A 1 111 ? -1.376 4.745 7.066 1.00 94.62 111 GLN A CA 1
ATOM 873 C C . GLN A 1 111 ? -1.973 5.486 5.872 1.00 94.62 111 GLN A C 1
ATOM 875 O O . GLN A 1 111 ? -3.124 5.912 5.962 1.00 94.62 111 GLN A O 1
ATOM 880 N N . GLN A 1 112 ? -1.257 5.606 4.761 1.00 97.44 112 GLN A N 1
ATOM 881 C CA . GLN A 1 112 ? -1.746 6.322 3.589 1.00 97.44 112 GLN A CA 1
ATOM 882 C C . GLN A 1 112 ? -2.643 5.455 2.704 1.00 97.44 112 GLN A C 1
ATOM 884 O O . GLN A 1 112 ? -3.534 5.984 2.046 1.00 97.44 112 GLN A O 1
ATOM 889 N N . GLU A 1 113 ? -2.457 4.136 2.732 1.00 97.88 113 GLU A N 1
ATOM 890 C CA . GLU A 1 113 ? -3.192 3.192 1.896 1.00 97.88 113 GLU A CA 1
ATOM 891 C C . GLU A 1 113 ? -4.542 2.788 2.513 1.00 97.88 113 GLU A C 1
ATOM 893 O O . GLU A 1 113 ? -4.666 2.539 3.724 1.00 97.88 113 GLU A O 1
ATOM 898 N N . VAL A 1 114 ? -5.547 2.648 1.652 1.00 98.31 114 VAL A N 1
ATOM 899 C CA . VAL A 1 114 ? -6.884 2.134 1.960 1.00 98.31 114 VAL A CA 1
ATOM 900 C C . VAL A 1 114 ? -6.932 0.661 1.565 1.00 98.31 114 VAL A C 1
ATOM 902 O O . VAL A 1 114 ? -6.830 0.312 0.393 1.00 98.31 114 VAL A O 1
ATOM 905 N N . LEU A 1 115 ? -7.067 -0.217 2.560 1.00 96.94 115 LEU A N 1
ATOM 906 C CA . LEU A 1 115 ? -7.048 -1.670 2.396 1.00 96.94 115 LEU A CA 1
ATOM 907 C C . LEU A 1 115 ? -8.250 -2.294 3.096 1.00 96.94 115 LEU A C 1
ATOM 909 O O . LEU A 1 115 ? -8.718 -1.790 4.122 1.00 96.94 115 LEU A O 1
ATOM 913 N N . VAL A 1 116 ? -8.661 -3.465 2.615 1.00 96.44 116 VAL A N 1
ATOM 914 C CA . VAL A 1 116 ? -9.567 -4.343 3.361 1.00 96.44 116 VAL A CA 1
ATOM 915 C C . VAL A 1 116 ? -8.894 -4.715 4.683 1.00 96.44 116 VAL A C 1
ATOM 917 O O . VAL A 1 116 ? -7.813 -5.309 4.699 1.00 96.44 116 VAL A O 1
ATOM 920 N N . ARG A 1 117 ? -9.523 -4.369 5.808 1.00 96.44 117 ARG A N 1
ATOM 921 C CA . ARG A 1 117 ? -9.012 -4.669 7.151 1.00 96.44 117 ARG A CA 1
ATOM 922 C C . ARG A 1 117 ? -10.087 -5.313 7.997 1.00 96.44 117 ARG A C 1
ATOM 924 O O . ARG A 1 117 ? -11.275 -5.136 7.796 1.00 96.44 117 ARG A O 1
ATOM 931 N N . THR A 1 118 ? -9.642 -6.026 9.022 1.00 97.00 118 THR A N 1
ATOM 932 C CA . THR A 1 118 ? -10.549 -6.589 10.030 1.00 97.00 118 THR A CA 1
ATOM 933 C C . THR A 1 118 ? -10.850 -5.619 11.174 1.00 97.00 118 THR A C 1
ATOM 935 O O . THR A 1 118 ? -11.595 -5.969 12.087 1.00 97.00 118 THR A O 1
ATOM 938 N N . ALA A 1 119 ? -10.235 -4.433 11.162 1.00 97.81 119 ALA A N 1
ATOM 939 C CA . ALA A 1 119 ? -10.300 -3.455 12.241 1.00 97.81 119 ALA A CA 1
ATOM 940 C C . ALA A 1 119 ? -11.667 -2.773 12.358 1.00 97.81 119 ALA A C 1
ATOM 942 O O . ALA A 1 119 ? -12.083 -2.449 13.468 1.00 97.81 119 ALA A O 1
ATOM 943 N N . ALA A 1 120 ? -12.364 -2.599 11.239 1.00 98.38 120 ALA A N 1
ATOM 944 C CA . ALA A 1 120 ? -13.731 -2.116 11.170 1.00 98.38 120 ALA A CA 1
ATOM 945 C C . ALA A 1 120 ? -14.495 -2.983 10.171 1.00 98.38 120 ALA A C 1
ATOM 947 O O . ALA A 1 120 ? -13.937 -3.372 9.152 1.00 98.38 120 ALA A O 1
ATOM 948 N N . VAL A 1 121 ? -15.738 -3.319 10.496 1.00 98.12 121 VAL A N 1
ATOM 949 C CA . VAL A 1 121 ? -16.631 -4.082 9.624 1.00 98.12 121 VAL A CA 1
ATOM 950 C C . VAL A 1 121 ? -18.009 -3.452 9.703 1.00 98.12 121 VAL A C 1
ATOM 952 O O . VAL A 1 121 ? -18.531 -3.258 10.806 1.00 98.12 121 VAL A O 1
ATOM 955 N N . ILE A 1 122 ? -18.602 -3.155 8.553 1.00 97.81 122 ILE A N 1
ATOM 956 C CA . ILE A 1 122 ? -19.977 -2.671 8.458 1.00 97.81 122 ILE A CA 1
ATOM 957 C C . ILE A 1 122 ? -20.860 -3.705 7.763 1.00 97.81 122 ILE A C 1
ATOM 959 O O . ILE A 1 122 ? -20.455 -4.376 6.817 1.00 97.81 122 ILE A O 1
ATOM 963 N N . THR A 1 123 ? -22.076 -3.857 8.274 1.00 97.00 123 THR A N 1
ATOM 964 C CA . THR A 1 123 ? -23.124 -4.726 7.735 1.00 97.00 123 THR A CA 1
ATOM 965 C C . THR A 1 123 ? -24.467 -3.998 7.791 1.00 97.00 123 THR A C 1
ATOM 967 O O . THR A 1 123 ? -24.574 -2.907 8.364 1.00 97.00 123 THR A O 1
ATOM 970 N N . GLU A 1 124 ? -25.508 -4.607 7.222 1.00 96.19 124 GLU A N 1
ATOM 971 C CA . GLU A 1 124 ? -26.876 -4.074 7.278 1.00 96.19 124 GLU A CA 1
ATOM 972 C C . GLU A 1 124 ? -27.434 -4.048 8.710 1.00 96.19 124 GLU A C 1
ATOM 974 O O . GLU A 1 124 ? -28.246 -3.187 9.043 1.00 96.19 124 GLU A O 1
ATOM 979 N N . ASP A 1 125 ? -26.954 -4.945 9.576 1.00 97.44 125 ASP A N 1
ATOM 980 C CA . ASP A 1 125 ? -27.441 -5.090 10.950 1.00 97.44 125 ASP A CA 1
ATOM 981 C C . ASP A 1 125 ? -26.612 -4.289 11.964 1.00 97.44 125 ASP A C 1
ATOM 983 O O . ASP A 1 125 ? -27.134 -3.793 12.965 1.00 97.44 125 ASP A O 1
ATOM 987 N N . TRP A 1 126 ? -25.299 -4.183 11.754 1.00 98.00 126 TRP A N 1
ATOM 988 C CA . TRP A 1 126 ? -24.380 -3.589 12.727 1.00 98.00 126 TRP A CA 1
ATOM 989 C C . TRP A 1 126 ? -23.091 -3.044 12.105 1.00 98.00 126 TRP A C 1
ATOM 991 O O . TRP A 1 126 ? -22.650 -3.482 11.044 1.00 98.00 126 TRP A O 1
ATOM 1001 N N . VAL A 1 127 ? -22.442 -2.142 12.843 1.00 98.50 127 VAL A N 1
ATOM 1002 C CA . VAL A 1 127 ? -21.045 -1.728 12.657 1.00 98.50 127 VAL A CA 1
ATOM 1003 C C . VAL A 1 127 ? -20.206 -2.232 13.832 1.00 98.50 127 VAL A C 1
ATOM 1005 O O . VAL A 1 127 ? -20.623 -2.159 14.990 1.00 98.50 127 VAL A O 1
ATOM 1008 N N . GLU A 1 128 ? -19.035 -2.796 13.551 1.00 98.62 128 GLU A N 1
ATOM 1009 C CA . GLU A 1 128 ? -18.113 -3.326 14.554 1.00 98.62 128 GLU A CA 1
ATOM 1010 C C . GLU A 1 128 ? -16.715 -2.759 14.355 1.00 98.62 128 GLU A C 1
ATOM 1012 O O . GLU A 1 128 ? -16.218 -2.714 13.235 1.00 98.62 128 GLU A O 1
ATOM 1017 N N . THR A 1 129 ? -16.045 -2.407 15.450 1.00 98.69 129 THR A N 1
ATOM 1018 C CA . THR A 1 129 ? -14.604 -2.140 15.445 1.00 98.69 129 THR A CA 1
ATOM 1019 C C . THR A 1 129 ? -13.865 -3.047 16.409 1.00 98.69 129 THR A C 1
ATOM 1021 O O . THR A 1 129 ? -14.403 -3.494 17.427 1.00 98.69 129 THR A O 1
ATOM 1024 N N . ARG A 1 130 ? -12.616 -3.366 16.068 1.00 98.62 130 ARG A N 1
ATOM 1025 C CA . ARG A 1 130 ? -11.768 -4.312 16.795 1.00 98.62 130 ARG A CA 1
ATOM 1026 C C . ARG A 1 130 ? -10.535 -3.592 17.303 1.00 98.62 130 ARG A C 1
ATOM 1028 O O . ARG A 1 130 ? -9.745 -3.070 16.522 1.00 98.62 130 ARG A O 1
ATOM 1035 N N . LEU A 1 131 ? -10.375 -3.574 18.622 1.00 98.06 131 LEU A N 1
ATOM 1036 C CA . LEU A 1 131 ? -9.338 -2.802 19.290 1.00 98.06 131 LEU A CA 1
ATOM 1037 C C . LEU A 1 131 ? -8.466 -3.688 20.169 1.00 98.06 131 LEU A C 1
ATOM 1039 O O . LEU A 1 131 ? -8.847 -4.770 20.622 1.00 98.06 131 LEU A O 1
ATOM 1043 N N . GLN A 1 132 ? -7.284 -3.166 20.447 1.00 97.44 132 GLN A N 1
ATOM 1044 C CA . GLN A 1 132 ? -6.387 -3.635 21.478 1.00 97.44 132 GLN A CA 1
ATOM 1045 C C . GLN A 1 132 ? -6.448 -2.682 22.668 1.00 97.44 132 GLN A C 1
ATOM 1047 O O . GLN A 1 132 ? -6.326 -1.471 22.496 1.00 97.44 132 GLN A O 1
ATOM 1052 N N . VAL A 1 133 ? -6.601 -3.227 23.874 1.00 96.69 133 VAL A N 1
ATOM 1053 C CA . VAL A 1 133 ? -6.609 -2.456 25.120 1.00 96.69 133 VAL A CA 1
ATOM 1054 C C . VAL A 1 133 ? -5.619 -3.030 26.121 1.00 96.69 133 VAL A C 1
ATOM 1056 O O . VAL A 1 133 ? -5.653 -4.210 26.471 1.00 96.69 133 VAL A O 1
ATOM 1059 N N . GLY A 1 134 ? -4.696 -2.191 26.575 1.00 96.38 134 GLY A N 1
ATOM 1060 C CA . GLY A 1 134 ? -3.714 -2.522 27.592 1.00 96.38 134 GLY A CA 1
ATOM 1061 C C . GLY A 1 134 ? -4.306 -2.335 28.980 1.00 96.38 134 GLY A C 1
ATOM 1062 O O . GLY A 1 134 ? -4.348 -1.214 29.493 1.00 96.38 134 GLY A O 1
ATOM 1063 N N . LEU A 1 135 ? -4.751 -3.432 29.595 1.00 96.12 135 LEU A N 1
ATOM 1064 C CA . LEU A 1 135 ? -5.473 -3.375 30.868 1.00 96.12 135 LEU A CA 1
ATOM 1065 C C . LEU A 1 135 ? -4.582 -2.821 32.003 1.00 96.12 135 LEU A C 1
ATOM 1067 O O . LEU A 1 135 ? -3.503 -3.383 32.235 1.00 96.12 135 LEU A O 1
ATOM 1071 N N . PRO A 1 136 ? -5.014 -1.758 32.717 1.00 95.38 136 PRO A N 1
ATOM 1072 C CA . PRO A 1 136 ? -4.189 -1.040 33.691 1.00 95.38 136 PRO A CA 1
ATOM 1073 C C . PRO A 1 136 ? -3.663 -1.870 34.866 1.00 95.38 136 PRO A C 1
ATOM 1075 O O . PRO A 1 136 ? -4.403 -2.640 35.490 1.00 95.38 136 PRO A O 1
ATOM 1078 N N . ALA A 1 137 ? -2.393 -1.659 35.216 1.00 94.94 137 ALA A N 1
ATOM 1079 C CA . ALA A 1 137 ? -1.757 -2.261 36.383 1.00 94.94 137 ALA A CA 1
ATOM 1080 C C . ALA A 1 137 ? -0.577 -1.447 36.936 1.00 94.94 137 ALA A C 1
ATOM 1082 O O . ALA A 1 137 ? 0.136 -0.763 36.201 1.00 94.94 137 ALA A O 1
ATOM 1083 N N . ALA A 1 138 ? -0.330 -1.591 38.240 1.00 94.12 138 ALA A N 1
ATOM 1084 C CA . ALA A 1 138 ? 0.883 -1.148 38.924 1.00 94.12 138 ALA A CA 1
ATOM 1085 C C . ALA A 1 138 ? 1.754 -2.375 39.230 1.00 94.12 138 ALA A C 1
ATOM 1087 O O . ALA A 1 138 ? 1.429 -3.194 40.098 1.00 94.12 138 ALA A O 1
ATOM 1088 N N . GLY A 1 139 ? 2.837 -2.558 38.470 1.00 92.19 139 GLY A N 1
ATOM 1089 C CA . GLY A 1 139 ? 3.527 -3.845 38.428 1.00 92.19 139 GLY A CA 1
ATOM 1090 C C . GLY A 1 139 ? 2.545 -4.930 37.985 1.00 92.19 139 GLY A C 1
ATOM 1091 O O . GLY A 1 139 ? 1.927 -4.801 36.939 1.00 92.19 139 GLY A O 1
ATOM 1092 N N . ARG A 1 140 ? 2.344 -5.973 38.798 1.00 93.88 140 ARG A N 1
ATOM 1093 C CA . ARG A 1 140 ? 1.371 -7.054 38.527 1.00 93.88 140 ARG A CA 1
ATOM 1094 C C . ARG A 1 140 ? 0.082 -6.951 39.341 1.00 93.88 140 ARG A C 1
ATOM 1096 O O . ARG A 1 140 ? -0.645 -7.940 39.440 1.00 93.88 140 ARG A O 1
ATOM 1103 N N . ARG A 1 141 ? -0.191 -5.792 39.942 1.00 96.12 141 ARG A N 1
ATOM 1104 C CA . ARG A 1 141 ? -1.440 -5.529 40.663 1.00 96.12 141 ARG A CA 1
ATOM 1105 C C . ARG A 1 141 ? -2.398 -4.742 39.785 1.00 96.12 141 ARG A C 1
ATOM 1107 O O . ARG A 1 141 ? -1.998 -3.761 39.164 1.00 96.12 141 ARG A O 1
ATOM 1114 N N . ILE A 1 142 ? -3.643 -5.192 39.732 1.00 97.19 142 ILE A N 1
ATOM 1115 C CA . ILE A 1 142 ? -4.698 -4.587 38.920 1.00 97.19 142 ILE A CA 1
ATOM 1116 C C . ILE A 1 142 ? -5.019 -3.177 39.428 1.00 97.19 142 ILE A C 1
ATOM 1118 O O . ILE A 1 142 ? -5.142 -2.972 40.633 1.00 97.19 142 ILE A O 1
ATOM 1122 N N . LEU A 1 143 ? -5.172 -2.225 38.501 1.00 96.69 143 LEU A N 1
ATOM 1123 C CA . LEU A 1 143 ? -5.711 -0.888 38.768 1.00 96.69 143 LEU A CA 1
ATOM 1124 C C . LEU A 1 143 ? -7.172 -0.827 38.292 1.00 96.69 143 LEU A C 1
ATOM 1126 O O . LEU A 1 143 ? -7.478 -0.270 37.236 1.00 96.69 143 LEU A O 1
ATOM 1130 N N . GLY A 1 144 ? -8.084 -1.407 39.071 1.00 96.38 144 GLY A N 1
ATOM 1131 C CA . GLY A 1 144 ? -9.496 -1.607 38.726 1.00 96.38 144 GLY A CA 1
ATOM 1132 C C . GLY A 1 144 ? -10.255 -0.301 38.490 1.00 96.38 144 GLY A C 1
ATOM 1133 O O . GLY A 1 144 ? -11.064 -0.209 37.564 1.00 96.38 144 GLY A O 1
ATOM 1134 N N . LYS A 1 145 ? -9.929 0.762 39.239 1.00 94.75 145 LYS A N 1
ATOM 1135 C CA . LYS A 1 145 ? -10.478 2.111 38.997 1.00 94.75 145 LYS A CA 1
ATOM 1136 C C . LYS A 1 145 ? -10.091 2.660 37.620 1.00 94.75 145 LYS A C 1
ATOM 1138 O O . LYS A 1 145 ? -10.938 3.199 36.914 1.00 94.75 145 LYS A O 1
ATOM 1143 N N . GLN A 1 146 ? -8.832 2.488 37.210 1.00 95.12 146 GLN A N 1
ATOM 1144 C CA . GLN A 1 146 ? -8.359 2.946 35.899 1.00 95.12 146 GLN A CA 1
ATOM 1145 C C . GLN A 1 146 ? -8.900 2.076 34.761 1.00 95.12 146 GLN A C 1
ATOM 1147 O O . GLN A 1 146 ? -9.216 2.598 33.694 1.00 95.12 146 GLN A O 1
ATOM 1152 N N . ALA A 1 147 ? -9.051 0.769 34.995 1.00 96.06 147 ALA A N 1
ATOM 1153 C CA . ALA A 1 147 ? -9.705 -0.137 34.058 1.00 96.06 147 ALA A CA 1
ATOM 1154 C C . ALA A 1 147 ? -11.184 0.221 33.862 1.00 96.06 147 ALA A C 1
ATOM 1156 O O . ALA A 1 147 ? -11.673 0.196 32.739 1.00 96.06 147 ALA A O 1
ATOM 1157 N N . THR A 1 148 ? -11.871 0.621 34.935 1.00 96.75 148 THR A N 1
ATOM 1158 C CA . THR A 1 148 ? -13.259 1.101 34.879 1.00 96.75 148 THR A CA 1
ATOM 1159 C C . THR A 1 148 ? -13.366 2.404 34.093 1.00 96.75 148 THR A C 1
ATOM 1161 O O . THR A 1 148 ? -14.261 2.535 33.264 1.00 96.75 148 THR A O 1
ATOM 1164 N N . ALA A 1 149 ? -12.452 3.355 34.310 1.00 95.06 149 ALA A N 1
ATOM 1165 C CA . ALA A 1 149 ? -12.408 4.588 33.524 1.00 95.06 149 ALA A CA 1
ATOM 1166 C C . ALA A 1 149 ? -12.175 4.299 32.030 1.00 95.06 149 ALA A C 1
ATOM 1168 O O . ALA A 1 149 ? -12.873 4.826 31.174 1.00 95.06 149 ALA A O 1
ATOM 1169 N N . MET A 1 150 ? -11.253 3.391 31.709 1.00 95.25 150 MET A N 1
ATOM 1170 C CA . MET A 1 150 ? -10.994 2.996 30.325 1.00 95.25 150 MET A CA 1
ATOM 1171 C C . MET A 1 150 ? -12.202 2.298 29.680 1.00 95.25 150 MET A C 1
ATOM 1173 O O . MET A 1 150 ? -12.740 2.776 28.688 1.00 95.25 150 MET A O 1
ATOM 1177 N N . LEU A 1 151 ? -12.645 1.166 30.235 1.00 96.62 151 LEU A N 1
ATOM 1178 C CA . LEU A 1 151 ? -13.642 0.301 29.594 1.00 96.62 151 LEU A CA 1
ATOM 1179 C C . LEU A 1 151 ? -15.071 0.840 29.699 1.00 96.62 151 LEU A C 1
ATOM 1181 O O . LEU A 1 151 ? -15.881 0.564 28.820 1.00 96.62 151 LEU A O 1
ATOM 1185 N N . CYS A 1 152 ? -15.387 1.589 30.757 1.00 96.62 152 CYS A N 1
ATOM 1186 C CA . CYS A 1 152 ? -16.751 2.034 31.042 1.00 96.62 152 CYS A CA 1
ATOM 1187 C C . CYS A 1 152 ? -16.932 3.560 30.974 1.00 96.62 152 CYS A C 1
ATOM 1189 O O . CYS A 1 152 ? -17.983 4.049 31.381 1.00 96.62 152 CYS A O 1
ATOM 1191 N N . GLN A 1 153 ? -15.934 4.335 30.535 1.00 95.12 153 GLN A N 1
ATOM 1192 C CA . GLN A 1 153 ? -16.093 5.781 30.300 1.00 95.12 153 GLN A CA 1
ATOM 1193 C C . GLN A 1 153 ? -15.467 6.193 28.963 1.00 95.12 153 GLN A C 1
ATOM 1195 O O . GLN A 1 153 ? -16.179 6.679 28.093 1.00 95.12 153 GLN A O 1
ATOM 1200 N N . GLU A 1 154 ? -14.179 5.916 28.751 1.00 95.94 154 GLU A N 1
ATOM 1201 C CA . GLU A 1 154 ? -13.473 6.306 27.517 1.00 95.94 154 GLU A CA 1
ATOM 1202 C C . GLU A 1 154 ? -13.943 5.511 26.292 1.00 95.94 154 GLU A C 1
ATOM 1204 O O . GLU A 1 154 ? -14.223 6.096 25.250 1.00 95.94 154 GLU A O 1
ATOM 1209 N N . ILE A 1 155 ? -14.081 4.185 26.407 1.00 97.19 155 ILE A N 1
ATOM 1210 C CA . ILE A 1 155 ? -14.578 3.341 25.308 1.00 97.19 155 ILE A CA 1
ATOM 1211 C C . ILE A 1 155 ? -15.998 3.747 24.863 1.00 97.19 155 ILE A C 1
ATOM 1213 O O . ILE A 1 155 ? -16.185 3.943 23.663 1.00 97.19 155 ILE A O 1
ATOM 1217 N N . PRO A 1 156 ? -16.985 3.939 25.764 1.00 97.50 156 PRO A N 1
ATOM 1218 C CA . PRO A 1 156 ? -18.283 4.495 25.383 1.00 97.50 156 PRO A CA 1
ATOM 1219 C C . PRO A 1 156 ? -18.201 5.837 24.641 1.00 97.50 156 PRO A C 1
ATOM 1221 O O . PRO A 1 156 ? -18.894 6.010 23.643 1.00 97.50 156 PRO A O 1
ATOM 1224 N N . GLN A 1 157 ? -17.326 6.757 25.064 1.00 97.25 157 GLN A N 1
ATOM 1225 C CA . GLN A 1 157 ? -17.139 8.043 24.377 1.00 97.25 157 GLN A CA 1
ATOM 1226 C C . GLN A 1 157 ? -16.541 7.877 22.972 1.00 97.25 157 GLN A C 1
ATOM 1228 O O . GLN A 1 157 ? -16.959 8.561 22.041 1.00 97.25 157 GLN A O 1
ATOM 1233 N N . ILE A 1 158 ? -15.600 6.942 22.792 1.00 97.62 158 ILE A N 1
ATOM 1234 C CA . ILE A 1 158 ? -15.055 6.600 21.469 1.00 97.62 158 ILE A CA 1
ATOM 1235 C C . ILE A 1 158 ? -16.164 6.056 20.559 1.00 97.62 158 ILE A C 1
ATOM 1237 O O . ILE A 1 158 ? -16.268 6.474 19.408 1.00 97.62 158 ILE A O 1
ATOM 1241 N N . VAL A 1 159 ? -17.008 5.151 21.068 1.00 98.19 159 VAL A N 1
ATOM 1242 C CA . VAL A 1 159 ? -18.157 4.613 20.320 1.00 98.19 159 VAL A CA 1
ATOM 1243 C C . VAL A 1 159 ? -19.107 5.735 19.914 1.00 98.19 159 VAL A C 1
ATOM 1245 O O . VAL A 1 159 ? -19.507 5.808 18.754 1.00 98.19 159 VAL A O 1
ATOM 1248 N N . GLU A 1 160 ? -19.443 6.620 20.851 1.00 97.06 160 GLU A N 1
ATOM 1249 C CA . GLU A 1 160 ? -20.341 7.740 20.597 1.00 97.06 160 GLU A CA 1
ATOM 1250 C C . GLU A 1 160 ? -19.798 8.678 19.511 1.00 97.06 160 GLU A C 1
ATOM 1252 O O . GLU A 1 160 ? -20.563 9.097 18.647 1.00 97.06 160 GLU A O 1
ATOM 1257 N N . GLN A 1 161 ? -18.503 8.994 19.512 1.00 95.94 161 GLN A N 1
ATOM 1258 C CA . GLN A 1 161 ? -17.912 9.904 18.526 1.00 95.94 161 GLN A CA 1
ATOM 1259 C C . GLN A 1 161 ? -17.699 9.266 17.148 1.00 95.94 161 GLN A C 1
ATOM 1261 O O . GLN A 1 161 ? -17.922 9.923 16.135 1.00 95.94 161 GLN A O 1
ATOM 1266 N N . ALA A 1 162 ? -17.256 8.007 17.100 1.00 97.00 162 ALA A N 1
ATOM 1267 C CA . ALA A 1 162 ? -16.742 7.404 15.870 1.00 97.00 162 ALA A CA 1
ATOM 1268 C C . ALA A 1 162 ? -17.686 6.392 15.203 1.00 97.00 162 ALA A C 1
ATOM 1270 O O . ALA A 1 162 ? -17.504 6.102 14.023 1.00 97.00 162 ALA A O 1
ATOM 1271 N N . LEU A 1 163 ? -18.670 5.840 15.927 1.00 97.75 163 LEU A N 1
ATOM 1272 C CA . LEU A 1 163 ? -19.583 4.802 15.413 1.00 97.75 163 LEU A CA 1
ATOM 1273 C C . LEU A 1 163 ? -21.047 5.251 15.325 1.00 97.75 163 LEU A C 1
ATOM 1275 O O . LEU A 1 163 ? -21.903 4.459 14.937 1.00 97.75 163 LEU A O 1
ATOM 1279 N N . MET A 1 164 ? -21.345 6.502 15.680 1.00 97.75 164 MET A N 1
ATOM 1280 C CA . MET A 1 164 ? -22.685 7.081 15.577 1.00 97.75 164 MET A CA 1
ATOM 1281 C C . MET A 1 164 ? -22.696 8.155 14.498 1.00 97.75 164 MET A C 1
ATOM 1283 O O . MET A 1 164 ? -22.048 9.191 14.648 1.00 97.75 164 MET A O 1
ATOM 1287 N N . TRP A 1 165 ? -23.490 7.954 13.446 1.00 97.75 165 TRP A N 1
ATOM 1288 C CA . TRP A 1 165 ? -23.535 8.846 12.289 1.00 97.75 165 TRP A CA 1
ATOM 1289 C C . TRP A 1 165 ? -23.762 10.306 12.677 1.00 97.75 165 TRP A C 1
ATOM 1291 O O . TRP A 1 165 ? -23.080 11.184 12.167 1.00 97.75 165 TRP A O 1
ATOM 1301 N N . LYS A 1 166 ? -24.648 10.578 13.644 1.00 97.25 166 LYS A N 1
ATOM 1302 C CA . LYS A 1 166 ? -24.936 11.937 14.143 1.00 97.25 166 LYS A CA 1
ATOM 1303 C C . LYS A 1 166 ? -23.699 12.727 14.612 1.00 97.25 166 LYS A C 1
ATOM 1305 O O . LYS A 1 166 ? -23.752 13.950 14.608 1.00 97.25 166 LYS A O 1
ATOM 1310 N N . ASN A 1 167 ? -22.626 12.041 15.012 1.00 96.94 167 ASN A N 1
ATOM 1311 C CA . ASN A 1 167 ? -21.403 12.639 15.554 1.00 96.94 167 ASN A CA 1
ATOM 1312 C C . ASN A 1 167 ? -20.206 12.538 14.592 1.00 96.94 167 ASN A C 1
ATOM 1314 O O . ASN A 1 167 ? -19.190 13.196 14.811 1.00 96.94 167 ASN A O 1
ATOM 1318 N N . MET A 1 168 ? -20.313 11.733 13.531 1.00 96.06 168 MET A N 1
ATOM 1319 C CA . MET A 1 168 ? -19.277 11.616 12.507 1.00 96.06 168 MET A CA 1
ATOM 1320 C C . MET A 1 168 ? -19.226 12.877 11.635 1.00 96.06 168 MET A C 1
ATOM 1322 O O . MET A 1 168 ? -20.240 13.534 11.402 1.00 96.06 168 MET A O 1
ATOM 1326 N N . ASN A 1 169 ? -18.053 13.194 11.085 1.00 96.12 169 ASN A N 1
ATOM 1327 C CA . ASN A 1 169 ? -17.935 14.257 10.090 1.00 96.12 169 ASN A CA 1
ATOM 1328 C C . ASN A 1 169 ? -18.489 13.773 8.737 1.00 96.12 169 ASN A C 1
ATOM 1330 O O . ASN A 1 169 ? -17.827 13.023 8.018 1.00 96.12 169 ASN A O 1
ATOM 1334 N N . HIS A 1 170 ? -19.716 14.189 8.405 1.00 97.25 170 HIS A N 1
ATOM 1335 C CA . HIS A 1 170 ? -20.435 13.711 7.215 1.00 97.25 170 HIS A CA 1
ATOM 1336 C C . HIS A 1 170 ? -19.751 14.100 5.910 1.00 97.25 170 HIS A C 1
ATOM 1338 O O . HIS A 1 170 ? -19.728 13.299 4.981 1.00 97.25 170 HIS A O 1
ATOM 1344 N N . GLU A 1 171 ? -19.220 15.319 5.834 1.00 96.44 171 GLU A N 1
ATOM 1345 C CA . GLU A 1 171 ? -18.548 15.826 4.638 1.00 96.44 171 GLU A CA 1
ATOM 1346 C C . GLU A 1 171 ? -17.250 15.060 4.396 1.00 96.44 171 GLU A C 1
ATOM 1348 O O . GLU A 1 171 ? -17.076 14.477 3.333 1.00 96.44 171 GLU A O 1
ATOM 1353 N N . GLN A 1 172 ? -16.395 14.947 5.418 1.00 96.94 172 GLN A N 1
ATOM 1354 C CA . GLN A 1 172 ? -15.151 14.183 5.307 1.00 96.94 172 GLN A CA 1
ATOM 1355 C C . GLN A 1 172 ? -15.403 12.713 4.964 1.00 96.94 172 GLN A C 1
ATOM 1357 O O . GLN A 1 172 ? -14.665 12.147 4.164 1.00 96.94 172 GLN A O 1
ATOM 1362 N N . CYS A 1 173 ? -16.445 12.099 5.535 1.00 98.12 173 CYS A N 1
ATOM 1363 C CA . CYS A 1 173 ? -16.816 10.721 5.225 1.00 98.12 173 CYS A CA 1
ATOM 1364 C C . CYS A 1 173 ? -17.206 10.553 3.750 1.00 98.12 173 CYS A C 1
ATOM 1366 O O . CYS A 1 173 ? -16.713 9.638 3.092 1.00 98.12 173 CYS A O 1
ATOM 1368 N N . ARG A 1 174 ? -18.043 11.455 3.216 1.00 97.50 174 ARG A N 1
ATOM 1369 C CA . ARG A 1 174 ? -18.441 11.435 1.799 1.00 97.50 174 ARG A CA 1
ATOM 1370 C C . ARG A 1 174 ? -17.240 11.620 0.884 1.00 97.50 174 ARG A C 1
ATOM 1372 O O . ARG A 1 174 ? -16.990 10.743 0.067 1.00 97.50 174 ARG A O 1
ATOM 1379 N N . THR A 1 175 ? -16.443 12.667 1.104 1.00 97.62 175 THR A N 1
ATOM 1380 C CA . THR A 1 175 ? -15.236 12.939 0.311 1.00 97.62 175 THR A CA 1
ATOM 1381 C C . THR A 1 175 ? -14.272 11.754 0.319 1.00 97.62 175 THR A C 1
ATOM 1383 O O . THR A 1 175 ? -13.669 11.434 -0.701 1.00 97.62 175 THR A O 1
ATOM 1386 N N . PHE A 1 176 ? -14.131 11.073 1.459 1.00 98.50 176 PHE A N 1
ATOM 1387 C CA . PHE A 1 176 ? -13.282 9.892 1.573 1.00 98.50 176 PHE A CA 1
ATOM 1388 C C . PHE A 1 176 ? -13.782 8.734 0.706 1.00 98.50 176 PHE A C 1
ATOM 1390 O O . PHE A 1 176 ? -13.019 8.183 -0.086 1.00 98.50 176 PHE A O 1
ATOM 1397 N N . VAL A 1 177 ? -15.063 8.385 0.835 1.00 98.62 177 VAL A N 1
ATOM 1398 C CA . VAL A 1 177 ? -15.686 7.291 0.078 1.00 98.62 177 VAL A CA 1
ATOM 1399 C C . VAL A 1 177 ? -15.681 7.578 -1.425 1.00 98.62 177 VAL A C 1
ATOM 1401 O O . VAL A 1 177 ? -15.313 6.711 -2.215 1.00 98.62 177 VAL A O 1
ATOM 1404 N N . GLU A 1 178 ? -16.045 8.797 -1.817 1.00 98.44 178 GLU A N 1
ATOM 1405 C CA . GLU A 1 178 ? -16.093 9.243 -3.213 1.00 98.44 178 GLU A CA 1
ATOM 1406 C C . GLU A 1 178 ? -14.703 9.243 -3.862 1.00 98.44 178 GLU A C 1
ATOM 1408 O O . GLU A 1 178 ? -14.553 8.799 -4.999 1.00 98.44 178 GLU A O 1
ATOM 1413 N N . CYS A 1 179 ? -13.666 9.665 -3.130 1.00 98.56 179 CYS A N 1
ATOM 1414 C CA . CYS A 1 179 ? -12.282 9.628 -3.603 1.00 98.56 179 CYS A CA 1
ATOM 1415 C C . CYS A 1 179 ? -11.810 8.195 -3.891 1.00 98.56 179 CYS A C 1
ATOM 1417 O O . CYS A 1 179 ? -11.217 7.940 -4.938 1.00 98.56 179 CYS A O 1
ATOM 1419 N N . VAL A 1 180 ? -12.088 7.246 -2.991 1.00 98.69 180 VAL A N 1
ATOM 1420 C CA . VAL A 1 180 ? -11.700 5.838 -3.184 1.00 98.69 180 VAL A CA 1
ATOM 1421 C C . VAL A 1 180 ? -12.490 5.194 -4.327 1.00 98.69 180 VAL A C 1
ATOM 1423 O O . VAL A 1 180 ? -11.940 4.403 -5.088 1.00 98.69 180 VAL A O 1
ATOM 1426 N N . GLU A 1 181 ? -13.762 5.552 -4.511 1.00 98.69 181 GLU A N 1
ATOM 1427 C CA . GLU A 1 181 ? -14.526 5.074 -5.666 1.00 98.69 181 GLU A CA 1
ATOM 1428 C C . GLU A 1 181 ? -14.021 5.664 -6.990 1.00 98.69 181 GLU A C 1
ATOM 1430 O O . GLU A 1 181 ? -13.932 4.944 -7.982 1.00 98.69 181 GLU A O 1
ATOM 1435 N N . ASN A 1 182 ? -13.629 6.941 -7.013 1.00 98.75 182 ASN A N 1
ATOM 1436 C CA . ASN A 1 182 ? -13.007 7.541 -8.193 1.00 98.75 182 ASN A CA 1
ATOM 1437 C C . ASN A 1 182 ? -11.692 6.842 -8.562 1.00 98.75 182 ASN A C 1
ATOM 1439 O O . ASN A 1 182 ? -11.434 6.604 -9.740 1.00 98.75 182 ASN A O 1
ATOM 1443 N N . GLN A 1 183 ? -10.879 6.481 -7.566 1.00 98.75 183 GLN A N 1
ATOM 1444 C CA . GLN A 1 183 ? -9.657 5.695 -7.765 1.00 98.75 183 GLN A CA 1
ATOM 1445 C C . GLN A 1 183 ? -9.941 4.351 -8.427 1.00 98.75 183 GLN A C 1
ATOM 1447 O O . GLN A 1 183 ? -9.270 3.979 -9.390 1.00 98.75 183 GLN A O 1
ATOM 1452 N N . GLU A 1 184 ? -10.971 3.652 -7.951 1.00 98.56 184 GLU A N 1
ATOM 1453 C CA . GLU A 1 184 ? -11.384 2.392 -8.557 1.00 98.56 184 GLU A CA 1
ATOM 1454 C C . GLU A 1 184 ? -11.882 2.574 -9.991 1.00 98.56 184 GLU A C 1
ATOM 1456 O O . GLU A 1 184 ? -11.545 1.778 -10.865 1.00 98.56 184 GLU A O 1
ATOM 1461 N N . ALA A 1 185 ? -12.650 3.631 -10.255 1.00 98.50 185 ALA A N 1
ATOM 1462 C CA . ALA A 1 185 ? -13.146 3.917 -11.595 1.00 98.50 185 ALA A CA 1
ATOM 1463 C C . ALA A 1 185 ? -12.004 4.174 -12.590 1.00 98.50 185 ALA A C 1
ATOM 1465 O O . ALA A 1 185 ? -12.081 3.722 -13.731 1.00 98.50 185 ALA A O 1
ATOM 1466 N N . ILE A 1 186 ? -10.931 4.853 -12.167 1.00 98.69 186 ILE A N 1
ATOM 1467 C CA . ILE A 1 186 ? -9.730 5.038 -12.996 1.00 98.69 186 ILE A CA 1
ATOM 1468 C C . ILE A 1 186 ? -9.050 3.691 -13.248 1.00 98.69 186 ILE A C 1
ATOM 1470 O O . ILE A 1 186 ? -8.710 3.389 -14.389 1.00 98.69 186 ILE A O 1
ATOM 1474 N N . TYR A 1 187 ? -8.882 2.871 -12.204 1.00 98.56 187 TYR A N 1
ATOM 1475 C CA . TYR A 1 187 ? -8.280 1.542 -12.328 1.00 98.56 187 TYR A CA 1
ATOM 1476 C C . TYR A 1 187 ? -9.024 0.672 -13.352 1.00 98.56 187 TYR A C 1
ATOM 1478 O O . TYR A 1 187 ? -8.398 0.111 -14.248 1.00 98.56 187 TYR A O 1
ATOM 1486 N N . GLN A 1 188 ? -10.356 0.612 -13.267 1.00 98.12 188 GLN A N 1
ATOM 1487 C CA . GLN A 1 188 ? -11.196 -0.194 -14.162 1.00 98.12 188 GLN A CA 1
ATOM 1488 C C . GLN A 1 188 ? -11.123 0.245 -15.630 1.00 98.12 188 GLN A C 1
ATOM 1490 O O . GLN A 1 188 ? -11.372 -0.563 -16.522 1.00 98.12 188 GLN A O 1
ATOM 1495 N N . GLN A 1 189 ? -10.764 1.503 -15.883 1.00 98.44 189 GLN A N 1
ATOM 1496 C CA . GLN A 1 189 ? -10.629 2.054 -17.228 1.00 98.44 189 GLN A CA 1
ATOM 1497 C C . GLN A 1 189 ? -9.217 1.874 -17.814 1.00 98.44 189 GLN A C 1
ATOM 1499 O O . GLN A 1 189 ? -9.063 1.988 -19.027 1.00 98.44 189 GLN A O 1
ATOM 1504 N N . LEU A 1 190 ? -8.180 1.561 -17.018 1.00 98.56 190 LEU A N 1
ATOM 1505 C CA . LEU A 1 190 ? -6.791 1.497 -17.512 1.00 98.56 190 LEU A CA 1
ATOM 1506 C C . LEU A 1 190 ? -6.640 0.597 -18.747 1.00 98.56 190 LEU A C 1
ATOM 1508 O O . LEU A 1 190 ? -6.007 0.997 -19.724 1.00 98.56 190 LEU A O 1
ATOM 1512 N N . ASP A 1 191 ? -7.259 -0.584 -18.729 1.00 97.44 191 ASP A N 1
ATOM 1513 C CA . ASP A 1 191 ? -7.184 -1.538 -19.836 1.00 97.44 191 ASP A CA 1
ATOM 1514 C C . ASP A 1 191 ? -7.830 -1.019 -21.125 1.00 97.44 191 ASP A C 1
ATOM 1516 O O . ASP A 1 191 ? -7.262 -1.225 -22.200 1.00 97.44 191 ASP A O 1
ATOM 1520 N N . GLU A 1 192 ? -8.972 -0.332 -21.020 1.00 97.62 192 GLU A N 1
ATOM 1521 C CA . GLU A 1 192 ? -9.685 0.274 -22.153 1.00 97.62 192 GLU A CA 1
ATOM 1522 C C . GLU A 1 192 ? -8.839 1.364 -22.819 1.00 97.62 192 GLU A C 1
ATOM 1524 O O . GLU A 1 192 ? -8.763 1.438 -24.045 1.00 97.62 192 GLU A O 1
ATOM 1529 N N . PHE A 1 193 ? -8.127 2.154 -22.013 1.00 97.75 193 PHE A N 1
ATOM 1530 C CA . PHE A 1 193 ? -7.190 3.166 -22.501 1.00 97.75 193 PHE A CA 1
ATOM 1531 C C . PHE A 1 193 ? -5.831 2.585 -22.933 1.00 97.75 193 PHE A C 1
ATOM 1533 O O . PHE A 1 193 ? -4.956 3.334 -23.368 1.00 97.75 193 PHE A O 1
ATOM 1540 N N . GLY A 1 194 ? -5.622 1.267 -22.827 1.00 98.25 194 GLY A N 1
ATOM 1541 C CA . GLY A 1 194 ? -4.347 0.630 -23.159 1.00 98.25 194 GLY A CA 1
ATOM 1542 C C . GLY A 1 194 ? -3.199 1.056 -22.240 1.00 98.25 194 GLY A C 1
ATOM 1543 O O . GLY A 1 194 ? -2.047 1.089 -22.671 1.00 98.25 194 GLY A O 1
ATOM 1544 N N . LEU A 1 195 ? -3.504 1.395 -20.987 1.00 98.75 195 LEU A N 1
ATOM 1545 C CA . LEU A 1 195 ? -2.561 1.887 -19.988 1.00 98.75 195 LEU A CA 1
ATOM 1546 C C . LEU A 1 195 ? -2.219 0.813 -18.956 1.00 98.75 195 LEU A C 1
ATOM 1548 O O . LEU A 1 195 ? -2.997 -0.099 -18.691 1.00 98.75 195 LEU A O 1
ATOM 1552 N N . VAL A 1 196 ? -1.054 0.966 -18.334 1.00 98.69 196 VAL A N 1
ATOM 1553 C CA . VAL A 1 196 ? -0.653 0.208 -17.136 1.00 98.69 196 VAL A CA 1
ATOM 1554 C C . VAL A 1 196 ? -0.628 1.073 -15.882 1.00 98.69 196 VAL A C 1
ATOM 1556 O O . VAL A 1 196 ? -0.653 0.550 -14.768 1.00 98.69 196 VAL A O 1
ATOM 1559 N N . ALA A 1 197 ? -0.589 2.396 -16.058 1.00 98.81 197 ALA A N 1
ATOM 1560 C CA . ALA A 1 197 ? -0.715 3.353 -14.975 1.00 98.81 197 ALA A CA 1
ATOM 1561 C C . ALA A 1 197 ? -1.212 4.722 -15.463 1.00 98.81 197 ALA A C 1
ATOM 1563 O O . ALA A 1 197 ? -1.057 5.088 -16.629 1.00 98.81 197 ALA A O 1
ATOM 1564 N N . PHE A 1 198 ? -1.759 5.495 -14.532 1.00 98.88 198 PHE A N 1
ATOM 1565 C CA . PHE A 1 198 ? -2.201 6.871 -14.703 1.00 98.88 198 PHE A CA 1
ATOM 1566 C C . PHE A 1 198 ? -1.656 7.737 -13.561 1.00 98.88 198 PHE A C 1
ATOM 1568 O O . PHE A 1 198 ? -1.727 7.346 -12.398 1.00 98.88 198 PHE A O 1
ATOM 1575 N N . VAL A 1 199 ? -1.119 8.918 -13.874 1.00 98.81 199 VAL A N 1
ATOM 1576 C CA . VAL A 1 199 ? -0.580 9.868 -12.886 1.00 98.81 199 VAL A CA 1
ATOM 1577 C C . VAL A 1 199 ? -1.250 11.224 -13.077 1.00 98.81 199 VAL A C 1
ATOM 1579 O O . VAL A 1 199 ? -0.918 11.955 -14.012 1.00 98.81 199 VAL A O 1
ATOM 1582 N N . ALA A 1 200 ? -2.194 11.573 -12.202 1.00 98.38 200 ALA A N 1
ATOM 1583 C CA . ALA A 1 200 ? -2.940 12.824 -12.310 1.00 98.38 200 ALA A CA 1
ATOM 1584 C C . ALA A 1 200 ? -2.048 14.079 -12.293 1.00 98.38 200 ALA A C 1
ATOM 1586 O O . ALA A 1 200 ? -1.079 14.192 -11.535 1.00 98.38 200 ALA A O 1
ATOM 1587 N N . ASN A 1 201 ? -2.432 15.074 -13.093 1.00 98.12 201 ASN A N 1
ATOM 1588 C CA . ASN A 1 201 ? -1.885 16.420 -12.996 1.00 98.12 201 ASN A CA 1
ATOM 1589 C C . ASN A 1 201 ? -2.196 17.000 -11.606 1.00 98.12 201 ASN A C 1
ATOM 1591 O O . ASN A 1 201 ? -3.315 16.893 -11.111 1.00 98.12 201 ASN A O 1
ATOM 1595 N N . GLY A 1 202 ? -1.203 17.635 -10.987 1.00 96.12 202 GLY A N 1
ATOM 1596 C CA . GLY A 1 202 ? -1.280 18.155 -9.623 1.00 96.12 202 GLY A CA 1
ATOM 1597 C C . GLY A 1 202 ? -0.873 17.158 -8.535 1.00 96.12 202 GLY A C 1
ATOM 1598 O O . GLY A 1 202 ? -0.756 17.573 -7.384 1.00 96.12 202 GLY A O 1
ATOM 1599 N N . ALA A 1 203 ? -0.598 15.890 -8.872 1.00 97.62 203 ALA A N 1
ATOM 1600 C CA . ALA A 1 203 ? -0.136 14.901 -7.900 1.00 97.62 203 ALA A CA 1
ATOM 1601 C C . ALA A 1 203 ? 1.164 15.339 -7.199 1.00 97.62 203 ALA A C 1
ATOM 1603 O O . ALA A 1 203 ? 2.056 15.946 -7.805 1.00 97.62 203 ALA A O 1
ATOM 1604 N N . VAL A 1 204 ? 1.284 14.980 -5.920 1.00 97.62 204 VAL A N 1
ATOM 1605 C CA . VAL A 1 204 ? 2.475 15.194 -5.089 1.00 97.62 204 VAL A CA 1
ATOM 1606 C C . VAL A 1 204 ? 3.124 13.841 -4.819 1.00 97.62 204 VAL A C 1
ATOM 1608 O O . VAL A 1 204 ? 2.784 13.117 -3.886 1.00 97.62 204 VAL A O 1
ATOM 1611 N N . LEU A 1 205 ? 4.082 13.500 -5.679 1.00 97.12 205 LEU A N 1
ATOM 1612 C CA . LEU A 1 205 ? 4.825 12.243 -5.612 1.00 97.12 205 LEU A CA 1
ATOM 1613 C C . LEU A 1 205 ? 5.889 12.188 -4.495 1.00 97.12 205 LEU A C 1
ATOM 1615 O O . LEU A 1 205 ? 6.014 11.132 -3.868 1.00 97.12 205 LEU A O 1
ATOM 1619 N N . PRO A 1 206 ? 6.685 13.249 -4.219 1.00 96.44 206 PRO A N 1
ATOM 1620 C CA . PRO A 1 206 ? 7.709 13.171 -3.180 1.00 96.44 206 PRO A CA 1
ATOM 1621 C C . PRO A 1 206 ? 7.089 13.068 -1.784 1.00 96.44 206 PRO A C 1
ATOM 1623 O O . PRO A 1 206 ? 6.071 13.696 -1.488 1.00 96.44 206 PRO A O 1
ATOM 1626 N N . ARG A 1 207 ? 7.733 12.281 -0.918 1.00 96.44 207 ARG A N 1
ATOM 1627 C CA . ARG A 1 207 ? 7.331 12.114 0.484 1.00 96.44 207 ARG A CA 1
ATOM 1628 C C . ARG A 1 207 ? 8.131 13.049 1.386 1.00 96.44 207 ARG A C 1
ATOM 1630 O O . ARG A 1 207 ? 9.197 13.526 0.997 1.00 96.44 207 ARG A O 1
ATOM 1637 N N . GLU A 1 208 ? 7.618 13.299 2.583 1.00 94.44 208 GLU A N 1
ATOM 1638 C CA . GLU A 1 208 ? 8.199 14.200 3.580 1.00 94.44 208 GLU A CA 1
ATOM 1639 C C . GLU A 1 208 ? 9.653 13.832 3.911 1.00 94.44 208 GLU A C 1
ATOM 1641 O O . GLU A 1 208 ? 10.515 14.705 4.005 1.00 94.44 208 GLU A O 1
ATOM 1646 N N . SER A 1 209 ? 9.946 12.538 4.074 1.00 91.81 209 SER A N 1
ATOM 1647 C CA . SER A 1 209 ? 11.304 12.039 4.304 1.00 91.81 209 SER A CA 1
ATOM 1648 C C . SER A 1 209 ? 11.424 10.552 3.960 1.00 91.81 209 SER A C 1
ATOM 1650 O O . SER A 1 209 ? 10.436 9.887 3.672 1.00 91.81 209 SER A O 1
ATOM 1652 N N . GLY A 1 210 ? 12.634 9.987 4.040 1.00 89.44 210 GLY A N 1
ATOM 1653 C CA . GLY A 1 210 ? 12.856 8.552 3.809 1.00 89.44 210 GLY A CA 1
ATOM 1654 C C . GLY A 1 210 ? 12.213 7.610 4.840 1.00 89.44 210 GLY A C 1
ATOM 1655 O O . GLY A 1 210 ? 12.208 6.404 4.616 1.00 89.44 210 GLY A O 1
ATOM 1656 N N . ILE A 1 211 ? 11.687 8.135 5.953 1.00 92.06 211 ILE A N 1
ATOM 1657 C CA . ILE A 1 211 ? 11.041 7.356 7.028 1.00 92.06 211 ILE A CA 1
ATOM 1658 C C . ILE A 1 211 ? 9.567 7.728 7.247 1.00 92.06 211 ILE A C 1
ATOM 1660 O O . ILE A 1 211 ? 8.910 7.133 8.099 1.00 92.06 211 ILE A O 1
ATOM 1664 N N . SER A 1 212 ? 9.059 8.724 6.518 1.00 94.19 212 SER A N 1
ATOM 1665 C CA . SER A 1 212 ? 7.680 9.202 6.612 1.00 94.19 212 SER A CA 1
ATOM 1666 C C . SER A 1 212 ? 7.032 9.070 5.249 1.00 94.19 212 SER A C 1
ATOM 1668 O O . SER A 1 212 ? 7.499 9.661 4.277 1.00 94.19 212 SER A O 1
ATOM 1670 N N . ASP A 1 213 ? 5.945 8.308 5.184 1.00 94.94 213 ASP A N 1
ATOM 1671 C CA . ASP A 1 213 ? 5.167 8.179 3.957 1.00 94.94 213 ASP A CA 1
ATOM 1672 C C . ASP A 1 213 ? 4.147 9.313 3.804 1.00 94.94 213 ASP A C 1
ATOM 1674 O O . ASP A 1 213 ? 3.279 9.201 2.963 1.00 94.94 213 ASP A O 1
ATOM 1678 N N . LEU A 1 214 ? 4.213 10.409 4.568 1.00 96.88 214 LEU A N 1
ATOM 1679 C CA . LEU A 1 214 ? 3.376 11.598 4.337 1.00 96.88 214 LEU A CA 1
ATOM 1680 C C . LEU A 1 214 ? 3.848 12.374 3.093 1.00 96.88 214 LEU A C 1
ATOM 1682 O O . LEU A 1 214 ? 5.030 12.293 2.751 1.00 96.88 214 LEU A O 1
ATOM 1686 N N . PRO A 1 215 ? 2.977 13.130 2.398 1.00 96.69 215 PRO A N 1
ATOM 1687 C CA . PRO A 1 215 ? 3.404 13.942 1.261 1.00 96.69 215 PRO A CA 1
ATOM 1688 C C . PRO A 1 215 ? 4.370 15.040 1.694 1.00 96.69 215 PRO A C 1
ATOM 1690 O O . PRO A 1 215 ? 4.241 15.612 2.777 1.00 96.69 215 PRO A O 1
ATOM 1693 N N . LEU A 1 216 ? 5.322 15.377 0.823 1.00 94.94 216 LEU A N 1
ATOM 1694 C CA . LEU A 1 216 ? 6.136 16.571 1.016 1.00 94.94 216 LEU A CA 1
ATOM 1695 C C . LEU A 1 216 ? 5.241 17.815 0.920 1.00 94.94 216 LEU A C 1
ATOM 1697 O O . LEU A 1 216 ? 4.502 17.978 -0.049 1.00 94.94 216 LEU A O 1
ATOM 1701 N N . LEU A 1 217 ? 5.338 18.704 1.908 1.00 92.56 217 LEU A N 1
ATOM 1702 C CA . LEU A 1 217 ? 4.597 19.965 1.960 1.00 92.56 217 LEU A CA 1
ATOM 1703 C C . LEU A 1 217 ? 5.539 21.160 1.750 1.00 92.56 217 LEU A C 1
ATOM 1705 O O . LEU A 1 217 ? 6.712 21.118 2.126 1.00 92.56 217 LEU A O 1
ATOM 1709 N N . GLY A 1 218 ? 5.017 22.251 1.185 1.00 88.38 218 GLY A N 1
ATOM 1710 C CA . GLY A 1 218 ? 5.737 23.521 1.037 1.00 88.38 218 GLY A CA 1
ATOM 1711 C C . GLY A 1 218 ? 5.662 24.119 -0.368 1.00 88.38 218 GLY A C 1
ATOM 1712 O O . GLY A 1 218 ? 5.177 23.497 -1.309 1.00 88.38 218 GLY A O 1
ATOM 1713 N N . THR A 1 219 ? 6.150 25.350 -0.516 1.00 81.75 219 THR A N 1
ATOM 1714 C CA . THR A 1 219 ? 6.115 26.113 -1.779 1.00 81.75 219 THR A CA 1
ATOM 1715 C C . THR A 1 219 ? 7.082 25.588 -2.842 1.00 81.75 219 THR A C 1
ATOM 1717 O O . THR A 1 219 ? 6.932 25.892 -4.020 1.00 81.75 219 THR A O 1
ATOM 1720 N N . GLN A 1 220 ? 8.067 24.794 -2.430 1.00 80.25 220 GLN A N 1
ATOM 1721 C CA . GLN A 1 220 ? 9.075 24.158 -3.275 1.00 80.25 220 GLN A CA 1
ATOM 1722 C C . GLN A 1 220 ? 8.601 22.845 -3.915 1.00 80.25 220 GLN A C 1
ATOM 1724 O O . GLN A 1 220 ? 9.328 22.256 -4.714 1.00 80.25 220 GLN A O 1
ATOM 1729 N N . VAL A 1 221 ? 7.412 22.356 -3.549 1.00 90.06 221 VAL A N 1
ATOM 1730 C CA . VAL A 1 221 ? 6.857 21.115 -4.093 1.00 90.06 221 VAL A CA 1
ATOM 1731 C C . VAL A 1 221 ? 6.416 21.354 -5.532 1.00 90.06 221 VAL A C 1
ATOM 1733 O O . VAL A 1 221 ? 5.550 22.183 -5.809 1.00 90.06 221 VAL A O 1
ATOM 1736 N N . VAL A 1 222 ? 7.009 20.609 -6.460 1.00 90.88 222 VAL A N 1
ATOM 1737 C CA . VAL A 1 222 ? 6.619 20.646 -7.870 1.00 90.88 222 VAL A CA 1
ATOM 1738 C C . VAL A 1 222 ? 5.463 19.674 -8.073 1.00 90.88 222 VAL A C 1
ATOM 1740 O O . VAL A 1 222 ? 5.655 18.461 -8.025 1.00 90.88 222 VAL A O 1
ATOM 1743 N N . GLY A 1 223 ? 4.262 20.215 -8.290 1.00 92.69 223 GLY A N 1
ATOM 1744 C CA . GLY A 1 223 ? 3.105 19.416 -8.687 1.00 92.69 223 GLY A CA 1
ATOM 1745 C C . GLY A 1 223 ? 3.347 18.739 -10.035 1.00 92.69 223 GLY A C 1
ATOM 1746 O O . GLY A 1 223 ? 3.897 19.349 -10.960 1.00 92.69 223 GLY A O 1
ATOM 1747 N N . PHE A 1 224 ? 2.946 17.476 -10.141 1.00 97.25 224 PHE A N 1
ATOM 1748 C CA . PHE A 1 224 ? 3.131 16.691 -11.353 1.00 97.25 224 PHE A CA 1
ATOM 1749 C C . PHE A 1 224 ? 2.345 17.287 -12.530 1.00 97.25 224 PHE A C 1
ATOM 1751 O O . PHE A 1 224 ? 1.216 17.751 -12.365 1.00 97.25 224 PHE A O 1
ATOM 1758 N N . ARG A 1 225 ? 2.923 17.275 -13.733 1.00 97.75 225 ARG A N 1
ATOM 1759 C CA . ARG A 1 225 ? 2.242 17.714 -14.957 1.00 97.75 225 ARG A CA 1
ATOM 1760 C C . ARG A 1 225 ? 2.668 16.840 -16.124 1.00 97.75 225 ARG A C 1
ATOM 1762 O O . ARG A 1 225 ? 3.855 16.786 -16.427 1.00 97.75 225 ARG A O 1
ATOM 1769 N N . ALA A 1 226 ? 1.705 16.195 -16.765 1.00 97.69 226 ALA A N 1
ATOM 1770 C CA . ALA A 1 226 ? 1.913 15.348 -17.925 1.00 97.69 226 ALA A CA 1
ATOM 1771 C C . ALA A 1 226 ? 2.440 16.147 -19.132 1.00 97.69 226 ALA A C 1
ATOM 1773 O O . ALA A 1 226 ? 2.054 17.310 -19.310 1.00 97.69 226 ALA A O 1
ATOM 1774 N N . PRO A 1 227 ? 3.292 15.541 -19.979 1.00 97.12 227 PRO A N 1
ATOM 1775 C CA . PRO A 1 227 ? 3.587 16.089 -21.295 1.00 97.12 227 PRO A CA 1
ATOM 1776 C C . PRO A 1 227 ? 2.356 15.940 -22.200 1.00 97.12 227 PRO A C 1
ATOM 1778 O O . PRO A 1 227 ? 1.633 14.951 -22.105 1.00 97.12 227 PRO A O 1
ATOM 1781 N N . GLU A 1 228 ? 2.129 16.905 -23.094 1.00 96.12 228 GLU A N 1
ATOM 1782 C CA . GLU A 1 228 ? 0.920 16.951 -23.936 1.00 96.12 228 GLU A CA 1
ATOM 1783 C C . GLU A 1 228 ? 0.724 15.685 -24.782 1.00 96.12 228 GLU A C 1
ATOM 1785 O O . GLU A 1 228 ? -0.407 15.244 -24.960 1.00 96.12 228 GLU A O 1
ATOM 1790 N N . SER A 1 229 ? 1.811 15.065 -25.255 1.00 97.00 229 SER A N 1
ATOM 1791 C CA . SER A 1 229 ? 1.764 13.850 -26.078 1.00 97.00 229 SER A CA 1
ATOM 1792 C C . SER A 1 229 ? 1.292 12.599 -25.332 1.00 97.00 229 SER A C 1
ATOM 1794 O O . SER A 1 229 ? 0.831 11.662 -25.977 1.00 97.00 229 SER A O 1
ATOM 1796 N N . LEU A 1 230 ? 1.388 12.579 -23.998 1.00 97.56 230 LEU A N 1
ATOM 1797 C CA . LEU A 1 230 ? 0.977 11.453 -23.150 1.00 97.56 230 LEU A CA 1
ATOM 1798 C C . LEU A 1 230 ? -0.141 11.846 -22.166 1.00 97.56 230 LEU A C 1
ATOM 1800 O O . LEU A 1 230 ? -0.437 11.100 -21.227 1.00 97.56 230 LEU A O 1
ATOM 1804 N N . GLU A 1 231 ? -0.759 13.021 -22.339 1.00 98.31 231 GLU A N 1
ATOM 1805 C CA . GLU A 1 231 ? -1.879 13.444 -21.499 1.00 98.31 231 GLU A CA 1
ATOM 1806 C C . GLU A 1 231 ? -3.134 12.634 -21.852 1.00 98.31 231 GLU A C 1
ATOM 1808 O O . GLU A 1 231 ? -3.664 12.707 -22.959 1.00 98.31 231 GLU A O 1
ATOM 1813 N N . THR A 1 232 ? -3.642 11.889 -20.875 1.00 98.12 232 THR A N 1
ATOM 1814 C CA . THR A 1 232 ? -4.905 11.152 -20.959 1.00 98.12 232 THR A CA 1
ATOM 1815 C C . THR A 1 232 ? -5.963 11.834 -20.100 1.00 98.12 232 THR A C 1
ATOM 1817 O O . THR A 1 232 ? -5.653 12.483 -19.095 1.00 98.12 232 THR A O 1
ATOM 1820 N N . ARG A 1 233 ? -7.230 11.698 -20.501 1.00 98.06 233 ARG A N 1
ATOM 1821 C CA . ARG A 1 233 ? -8.390 12.206 -19.765 1.00 98.06 233 ARG A CA 1
ATOM 1822 C C . ARG A 1 233 ? -9.310 11.047 -19.419 1.00 98.06 233 ARG A C 1
ATOM 1824 O O . ARG A 1 233 ? -9.722 10.333 -20.325 1.00 98.06 233 ARG A O 1
ATOM 1831 N N . ILE A 1 234 ? -9.626 10.897 -18.140 1.00 98.44 234 ILE A N 1
ATOM 1832 C CA . ILE A 1 234 ? -10.458 9.807 -17.625 1.00 98.44 234 ILE A CA 1
ATOM 1833 C C . ILE A 1 234 ? -11.653 10.423 -16.898 1.00 98.44 234 ILE A C 1
ATOM 1835 O O . ILE A 1 234 ? -11.495 11.398 -16.161 1.00 98.44 234 ILE A O 1
ATOM 1839 N N . GLU A 1 235 ? -12.848 9.890 -17.139 1.00 98.31 235 GLU A N 1
ATOM 1840 C CA . GLU A 1 235 ? -14.054 10.296 -16.420 1.00 98.31 235 GLU A CA 1
ATOM 1841 C C . GLU A 1 235 ? -14.156 9.522 -15.101 1.00 98.31 235 GLU A C 1
ATOM 1843 O O . GLU A 1 235 ? -13.897 8.318 -15.047 1.00 98.31 235 GLU A O 1
ATOM 1848 N N . VAL A 1 236 ? -14.523 10.215 -14.025 1.00 98.38 236 VAL A N 1
ATOM 1849 C CA . VAL A 1 236 ? -14.737 9.640 -12.695 1.00 98.38 236 VAL A CA 1
ATOM 1850 C C . VAL A 1 236 ? -16.180 9.864 -12.229 1.00 98.38 236 VAL A C 1
ATOM 1852 O O . VAL A 1 236 ? -16.785 10.882 -12.569 1.00 98.38 236 VAL A O 1
ATOM 1855 N N . PRO A 1 237 ? -16.753 8.935 -11.443 1.00 97.56 237 PRO A N 1
ATOM 1856 C CA . PRO A 1 237 ? -18.169 8.969 -11.080 1.00 97.56 237 PRO A CA 1
ATOM 1857 C C . PRO A 1 237 ? -18.541 10.096 -10.110 1.00 97.56 237 PRO A C 1
ATOM 1859 O O . PRO A 1 237 ? -19.688 10.542 -10.112 1.00 97.56 237 PRO A O 1
ATOM 1862 N N . ASN A 1 238 ? -17.604 10.555 -9.276 1.00 97.81 238 ASN A N 1
ATOM 1863 C CA . ASN A 1 238 ? -17.840 11.600 -8.283 1.00 97.81 238 ASN A CA 1
ATOM 1864 C C . ASN A 1 238 ? -17.009 12.847 -8.593 1.00 97.81 238 ASN A C 1
ATOM 1866 O O . ASN A 1 238 ? -15.896 12.756 -9.115 1.00 97.81 238 ASN A O 1
ATOM 1870 N N . HIS A 1 239 ? -17.524 14.018 -8.217 1.00 96.94 239 HIS A N 1
ATOM 1871 C CA . HIS A 1 239 ? -16.833 15.286 -8.432 1.00 96.94 239 HIS A CA 1
ATOM 1872 C C . HIS A 1 239 ? -15.460 15.311 -7.751 1.00 96.94 239 HIS A C 1
ATOM 1874 O O . HIS A 1 239 ? -15.307 14.985 -6.574 1.00 96.94 239 HIS A O 1
ATOM 1880 N N . LEU A 1 240 ? -14.459 15.754 -8.502 1.00 95.00 240 LEU A N 1
ATOM 1881 C CA . LEU A 1 240 ? -13.138 16.082 -7.986 1.00 95.00 240 LEU A CA 1
ATOM 1882 C C . LEU A 1 240 ? -13.217 17.344 -7.105 1.00 95.00 240 LEU A C 1
ATOM 1884 O O . LEU A 1 240 ? -14.180 18.106 -7.208 1.00 95.00 240 LEU A O 1
ATOM 1888 N N . PRO A 1 241 ? -12.178 17.661 -6.308 1.00 88.25 241 PRO A N 1
ATOM 1889 C CA . PRO A 1 241 ? -12.117 18.921 -5.558 1.00 88.25 241 PRO A CA 1
ATOM 1890 C C . PRO A 1 241 ? -12.262 20.189 -6.420 1.00 88.25 241 PRO A C 1
ATOM 1892 O O . PRO A 1 241 ? -12.629 21.243 -5.910 1.00 88.25 241 PRO A O 1
ATOM 1895 N N . SER A 1 242 ? -11.984 20.098 -7.725 1.00 88.62 242 SER A N 1
ATOM 1896 C CA . SER A 1 242 ? -12.209 21.172 -8.702 1.00 88.62 242 SER A CA 1
ATOM 1897 C C . SER A 1 242 ? -13.681 21.365 -9.092 1.00 88.62 242 SER A C 1
ATOM 1899 O O . SER A 1 242 ? -14.014 22.368 -9.717 1.00 88.62 242 SER A O 1
ATOM 1901 N N . GLY A 1 243 ? -14.556 20.410 -8.764 1.00 92.81 243 GLY A N 1
ATOM 1902 C CA . GLY A 1 243 ? -15.946 20.335 -9.222 1.00 92.81 243 GLY A CA 1
ATOM 1903 C C . GLY A 1 243 ? -16.129 19.614 -10.563 1.00 92.81 243 GLY A C 1
ATOM 1904 O O . GLY A 1 243 ? -17.262 19.372 -10.974 1.00 92.81 243 GLY A O 1
ATOM 1905 N N . GLU A 1 244 ? -15.049 19.233 -11.245 1.00 95.06 244 GLU A N 1
ATOM 1906 C CA . GLU A 1 244 ? -15.100 18.494 -12.513 1.00 95.06 244 GLU A CA 1
ATOM 1907 C C . GLU A 1 244 ? -15.211 16.978 -12.278 1.00 95.06 244 GLU A C 1
ATOM 1909 O O . GLU A 1 244 ? -14.829 16.479 -11.222 1.00 95.06 244 GLU A O 1
ATOM 1914 N N . THR A 1 245 ? -15.702 16.236 -13.271 1.00 97.19 245 THR A N 1
ATOM 1915 C CA . THR A 1 245 ? -15.692 14.758 -13.296 1.00 97.19 245 THR A CA 1
ATOM 1916 C C . THR A 1 245 ? -14.646 14.199 -14.259 1.00 97.19 245 THR A C 1
ATOM 1918 O O . THR A 1 245 ? -14.515 12.991 -14.398 1.00 97.19 245 THR A O 1
ATOM 1921 N N . MET A 1 246 ? -13.876 15.061 -14.926 1.00 98.00 246 MET A N 1
ATOM 1922 C CA . MET A 1 246 ? -12.802 14.659 -15.832 1.00 98.00 246 MET A CA 1
ATOM 1923 C C . MET A 1 246 ? -11.454 14.914 -15.171 1.00 98.00 246 MET A C 1
ATOM 1925 O O . MET A 1 246 ? -11.102 16.060 -14.898 1.00 98.00 246 MET A O 1
ATOM 1929 N N . ILE A 1 247 ? -10.667 13.861 -14.968 1.00 98.00 247 ILE A N 1
ATOM 1930 C CA . ILE A 1 247 ? -9.295 13.979 -14.479 1.00 98.00 247 ILE A CA 1
ATOM 1931 C C . ILE A 1 247 ? -8.311 13.897 -15.645 1.00 98.00 247 ILE A C 1
ATOM 1933 O O . ILE A 1 247 ? -8.468 13.085 -16.556 1.00 98.00 247 ILE A O 1
ATOM 1937 N N . LYS A 1 248 ? -7.292 14.761 -15.633 1.00 98.38 248 LYS A N 1
ATOM 1938 C CA . LYS A 1 248 ? -6.217 14.780 -16.637 1.00 98.38 248 LYS A CA 1
ATOM 1939 C C . LYS A 1 248 ? -4.902 14.382 -15.996 1.00 98.38 248 LYS A C 1
ATOM 1941 O O . LYS A 1 248 ? -4.629 14.786 -14.866 1.00 98.38 248 LYS A O 1
ATOM 1946 N N . GLY A 1 249 ? -4.077 13.637 -16.714 1.00 98.38 249 GLY A N 1
ATOM 1947 C CA . GLY A 1 249 ? -2.806 13.154 -16.192 1.00 98.38 249 GLY A CA 1
ATOM 1948 C C . GLY A 1 249 ? -1.985 12.418 -17.234 1.00 98.38 249 GLY A C 1
ATOM 1949 O O . GLY A 1 249 ? -2.397 12.283 -18.381 1.00 98.38 249 GLY A O 1
ATOM 1950 N N . LEU A 1 250 ? -0.811 11.949 -16.828 1.00 98.69 250 LEU A N 1
ATOM 1951 C CA . LEU A 1 250 ? 0.052 11.121 -17.661 1.00 98.69 250 LEU A CA 1
ATOM 1952 C C . LEU A 1 250 ? -0.550 9.718 -17.734 1.00 98.69 250 LEU A C 1
ATOM 1954 O O . LEU A 1 250 ? -0.672 9.065 -16.699 1.00 98.69 250 LEU A O 1
ATOM 1958 N N . GLY A 1 251 ? -0.870 9.249 -18.937 1.00 98.69 251 GLY A N 1
ATOM 1959 C CA . GLY A 1 251 ? -1.130 7.835 -19.191 1.00 98.69 251 GLY A CA 1
ATOM 1960 C C . GLY A 1 251 ? 0.171 7.122 -19.543 1.00 98.69 251 GLY A C 1
ATOM 1961 O O . GLY A 1 251 ? 0.854 7.519 -20.485 1.00 98.69 251 GLY A O 1
ATOM 1962 N N . ILE A 1 252 ? 0.530 6.081 -18.792 1.00 98.75 252 ILE A N 1
ATOM 1963 C CA . ILE A 1 252 ? 1.665 5.210 -19.120 1.00 98.75 252 ILE A CA 1
ATOM 1964 C C . ILE A 1 252 ? 1.116 4.016 -19.913 1.00 98.75 252 ILE A C 1
ATOM 1966 O O . ILE A 1 252 ? 0.382 3.210 -19.330 1.00 98.75 252 ILE A O 1
ATOM 1970 N N . PRO A 1 253 ? 1.423 3.900 -21.218 1.00 98.50 253 PRO A N 1
ATOM 1971 C CA . PRO A 1 253 ? 0.856 2.862 -22.070 1.00 98.50 253 PRO A CA 1
ATOM 1972 C C . PRO A 1 253 ? 1.417 1.473 -21.746 1.00 98.50 253 PRO A C 1
ATOM 1974 O O . PRO A 1 253 ? 2.508 1.329 -21.188 1.00 98.50 253 PRO A O 1
ATOM 1977 N N . LYS A 1 254 ? 0.674 0.437 -22.146 1.00 98.62 254 LYS A N 1
ATOM 1978 C CA . LYS A 1 254 ? 1.170 -0.943 -22.222 1.00 98.62 254 LYS A CA 1
ATOM 1979 C C . LYS A 1 254 ? 2.399 -1.019 -23.133 1.00 98.62 254 LYS A C 1
ATOM 1981 O O . LYS A 1 254 ? 2.476 -0.329 -24.149 1.00 98.62 254 LYS A O 1
ATOM 1986 N N . GLY A 1 255 ? 3.358 -1.861 -22.758 1.00 98.38 255 GLY A N 1
ATOM 1987 C CA . GLY A 1 255 ? 4.653 -1.982 -23.426 1.00 98.38 255 GLY A CA 1
ATOM 1988 C C . GLY A 1 255 ? 5.825 -1.701 -22.495 1.00 98.38 255 GLY A C 1
ATOM 1989 O O . GLY A 1 255 ? 5.746 -1.887 -21.281 1.00 98.38 255 GLY A O 1
ATOM 1990 N N . ILE A 1 256 ? 6.934 -1.268 -23.086 1.00 98.62 256 ILE A N 1
ATOM 1991 C CA . ILE A 1 256 ? 8.185 -0.969 -22.393 1.00 98.62 256 ILE A CA 1
ATOM 1992 C C . ILE A 1 256 ? 8.323 0.549 -22.284 1.00 98.62 256 ILE A C 1
ATOM 1994 O O . ILE A 1 256 ? 8.567 1.237 -23.278 1.00 98.62 256 ILE A O 1
ATOM 1998 N N . THR A 1 257 ? 8.166 1.073 -21.072 1.00 98.75 257 THR A N 1
ATOM 1999 C CA . THR A 1 257 ? 8.341 2.493 -20.759 1.00 98.75 257 THR A CA 1
ATOM 2000 C C . THR A 1 257 ? 9.638 2.708 -19.991 1.00 98.75 257 THR A C 1
ATOM 2002 O O . THR A 1 257 ? 9.844 2.133 -18.923 1.00 98.75 257 THR A O 1
ATOM 2005 N N . LEU A 1 258 ? 10.495 3.590 -20.497 1.00 98.50 258 LEU A N 1
ATOM 2006 C CA . LEU A 1 258 ? 11.699 4.024 -19.799 1.00 98.50 258 LEU A CA 1
ATOM 2007 C C . LEU A 1 258 ? 11.464 5.354 -19.091 1.00 98.50 258 LEU A C 1
ATOM 2009 O O . LEU A 1 258 ? 10.930 6.290 -19.683 1.00 98.50 258 LEU A O 1
ATOM 2013 N N . ILE A 1 259 ? 11.923 5.459 -17.847 1.00 98.38 259 ILE A N 1
ATOM 2014 C CA . ILE A 1 259 ? 11.983 6.713 -17.094 1.00 98.38 259 ILE A CA 1
ATOM 2015 C C . ILE A 1 259 ? 13.457 7.100 -16.958 1.00 98.38 259 ILE A C 1
ATOM 2017 O O . ILE A 1 259 ? 14.195 6.515 -16.168 1.00 98.38 259 ILE A O 1
ATOM 2021 N N . VAL A 1 260 ? 13.887 8.095 -17.730 1.00 97.62 260 VAL A N 1
ATOM 2022 C CA . VAL A 1 260 ? 15.291 8.517 -17.854 1.00 97.62 260 VAL A CA 1
ATOM 2023 C C . VAL A 1 260 ? 15.532 9.909 -17.278 1.00 97.62 260 VAL A C 1
ATOM 2025 O O . VAL A 1 260 ? 14.599 10.611 -16.900 1.00 97.62 260 VAL A O 1
ATOM 2028 N N . GLY A 1 261 ? 16.792 10.331 -17.187 1.00 93.88 261 GLY A N 1
ATOM 2029 C CA . GLY A 1 261 ? 17.178 11.661 -16.705 1.00 93.88 261 GLY A CA 1
ATOM 2030 C C . GLY A 1 261 ? 18.340 11.627 -15.715 1.00 93.88 261 GLY A C 1
ATOM 2031 O O . GLY A 1 261 ? 18.764 10.564 -15.259 1.00 93.88 261 GLY A O 1
ATOM 2032 N N . GLY A 1 262 ? 18.853 12.803 -15.354 1.00 89.88 262 GLY A N 1
ATOM 2033 C CA . GLY A 1 262 ? 19.974 12.918 -14.419 1.00 89.88 262 GLY A CA 1
ATOM 2034 C C . GLY A 1 262 ? 19.646 12.410 -13.008 1.00 89.88 262 GLY A C 1
ATOM 2035 O O . GLY A 1 262 ? 18.484 12.171 -12.647 1.00 89.88 262 GLY A O 1
ATOM 2036 N N . GLY A 1 263 ? 20.681 12.254 -12.183 1.00 88.81 263 GLY A N 1
ATOM 2037 C CA . GLY A 1 263 ? 20.511 12.010 -10.750 1.00 88.81 263 GLY A CA 1
ATOM 2038 C C . GLY A 1 263 ? 19.674 13.115 -10.098 1.00 88.81 263 GLY A C 1
ATOM 2039 O O . GLY A 1 263 ? 19.756 14.271 -10.494 1.00 88.81 263 GLY A O 1
ATOM 2040 N N . TYR A 1 264 ? 18.853 12.756 -9.110 1.00 87.31 264 TYR A N 1
ATOM 2041 C CA . TYR A 1 264 ? 18.075 13.708 -8.304 1.00 87.31 264 TYR A CA 1
ATOM 2042 C C . TYR A 1 264 ? 16.950 14.489 -9.025 1.00 87.31 264 TYR A C 1
ATOM 2044 O O . TYR A 1 264 ? 16.329 15.350 -8.419 1.00 87.31 264 TYR A O 1
ATOM 2052 N N . HIS A 1 265 ? 16.589 14.149 -10.268 1.00 93.69 265 HIS A N 1
ATOM 2053 C CA . HIS A 1 265 ? 15.480 14.806 -10.990 1.00 93.69 265 HIS A CA 1
ATOM 2054 C C . HIS A 1 265 ? 14.098 14.136 -10.820 1.00 93.69 265 HIS A C 1
ATOM 2056 O O . HIS A 1 265 ? 13.147 14.512 -11.501 1.00 93.69 265 HIS A O 1
ATOM 2062 N N . GLY A 1 266 ? 13.957 13.156 -9.917 1.00 93.25 266 GLY A N 1
ATOM 2063 C CA . GLY A 1 266 ? 12.654 12.570 -9.550 1.00 93.25 266 GLY A CA 1
ATOM 2064 C C . GLY A 1 266 ? 12.271 11.243 -10.221 1.00 93.25 266 GLY A C 1
ATOM 2065 O O . GLY A 1 266 ? 11.124 10.827 -10.083 1.00 93.25 266 GLY A O 1
ATOM 2066 N N . LYS A 1 267 ? 13.202 10.547 -10.891 1.00 96.56 267 LYS A N 1
ATOM 2067 C CA . LYS A 1 267 ? 12.946 9.237 -11.534 1.00 96.56 267 LYS A CA 1
ATOM 2068 C C . LYS A 1 267 ? 12.423 8.179 -10.557 1.00 96.56 267 LYS A C 1
ATOM 2070 O O . LYS A 1 267 ? 11.297 7.710 -10.690 1.00 96.56 267 LYS A O 1
ATOM 2075 N N . SER A 1 268 ? 13.206 7.865 -9.523 1.00 95.69 268 SER A N 1
ATOM 2076 C CA . SER A 1 268 ? 12.815 6.877 -8.514 1.00 95.69 268 SER A CA 1
ATOM 2077 C C . SER A 1 268 ? 11.617 7.343 -7.688 1.00 95.69 268 SER A C 1
ATOM 2079 O O . SER A 1 268 ? 10.875 6.512 -7.182 1.00 95.69 268 SER A O 1
ATOM 2081 N N . THR A 1 269 ? 11.382 8.655 -7.560 1.00 96.62 269 THR A N 1
ATOM 2082 C CA . THR A 1 269 ? 10.174 9.187 -6.908 1.00 96.62 269 THR A CA 1
ATOM 2083 C C . THR A 1 269 ? 8.919 8.830 -7.700 1.00 96.62 269 THR A C 1
ATOM 2085 O O . THR A 1 269 ? 7.949 8.364 -7.108 1.00 96.62 269 THR A O 1
ATOM 2088 N N . LEU A 1 270 ? 8.949 8.989 -9.028 1.00 98.06 270 LEU A N 1
ATOM 2089 C CA . LEU A 1 270 ? 7.854 8.564 -9.899 1.00 98.06 270 LEU A CA 1
ATOM 2090 C C . LEU A 1 270 ? 7.644 7.048 -9.815 1.00 98.06 270 LEU A C 1
ATOM 2092 O O . LEU A 1 270 ? 6.535 6.606 -9.539 1.00 98.06 270 LEU A O 1
ATOM 2096 N N . LEU A 1 271 ? 8.707 6.252 -9.953 1.00 98.31 271 LEU A N 1
ATOM 2097 C CA . LEU A 1 271 ? 8.598 4.792 -9.888 1.00 98.31 271 LEU A CA 1
ATOM 2098 C C . LEU A 1 271 ? 8.087 4.288 -8.527 1.00 98.31 271 LEU A C 1
ATOM 2100 O O . LEU A 1 271 ? 7.257 3.386 -8.485 1.00 98.31 271 LEU A O 1
ATOM 2104 N N . LYS A 1 272 ? 8.535 4.883 -7.414 1.00 97.56 272 LYS A N 1
ATOM 2105 C CA . LYS A 1 272 ? 8.033 4.560 -6.066 1.00 97.56 272 LYS A CA 1
ATOM 2106 C C . LYS A 1 272 ? 6.560 4.917 -5.898 1.00 97.56 272 LYS A C 1
ATOM 2108 O O . LYS A 1 272 ? 5.852 4.209 -5.191 1.00 97.56 272 LYS A O 1
ATOM 2113 N N . ALA A 1 273 ? 6.087 5.997 -6.523 1.00 97.94 273 ALA A N 1
ATOM 2114 C CA . ALA A 1 273 ? 4.659 6.288 -6.538 1.00 97.94 273 ALA A CA 1
ATOM 2115 C C . ALA A 1 273 ? 3.905 5.171 -7.274 1.00 97.94 273 ALA A C 1
ATOM 2117 O O . ALA A 1 273 ? 2.995 4.592 -6.691 1.00 97.94 273 ALA A O 1
ATOM 2118 N N . LEU A 1 274 ? 4.350 4.787 -8.477 1.00 98.56 274 LEU A N 1
ATOM 2119 C CA . LEU A 1 274 ? 3.734 3.698 -9.248 1.00 98.56 274 LEU A CA 1
ATOM 2120 C C . LEU A 1 274 ? 3.703 2.369 -8.474 1.00 98.56 274 LEU A C 1
ATOM 2122 O O . LEU A 1 274 ? 2.680 1.694 -8.475 1.00 98.56 274 LEU A O 1
ATOM 2126 N N . GLU A 1 275 ? 4.783 2.032 -7.766 1.00 97.62 275 GLU A N 1
ATOM 2127 C CA . GLU A 1 275 ? 4.891 0.834 -6.919 1.00 97.62 275 GLU A CA 1
ATOM 2128 C C . GLU A 1 275 ? 3.824 0.780 -5.817 1.00 97.62 275 GLU A C 1
ATOM 2130 O O . GLU A 1 275 ? 3.263 -0.278 -5.543 1.00 97.62 275 GLU A O 1
ATOM 2135 N N . ARG A 1 276 ? 3.538 1.912 -5.164 1.00 97.50 276 ARG A N 1
ATOM 2136 C CA . ARG A 1 276 ? 2.591 1.963 -4.037 1.00 97.50 276 ARG A CA 1
ATOM 2137 C C . ARG A 1 276 ? 1.149 2.129 -4.507 1.00 97.50 276 ARG A C 1
ATOM 2139 O O . ARG A 1 276 ? 0.230 1.680 -3.831 1.00 97.50 276 ARG A O 1
ATOM 2146 N N . CYS A 1 277 ? 0.955 2.721 -5.680 1.00 98.38 277 CYS A N 1
ATOM 2147 C CA . CYS A 1 277 ? -0.349 3.046 -6.259 1.00 98.38 277 CYS A CA 1
ATOM 2148 C C . CYS A 1 277 ? -1.050 1.872 -6.957 1.00 98.38 277 CYS A C 1
ATOM 2150 O O . CYS A 1 277 ? -1.997 2.071 -7.713 1.00 98.38 277 CYS A O 1
ATOM 2152 N N . VAL A 1 278 ? -0.620 0.643 -6.662 1.00 98.06 278 VAL A N 1
ATOM 2153 C CA . VAL A 1 278 ? -1.462 -0.558 -6.799 1.00 98.06 278 VAL A CA 1
ATOM 2154 C C . VAL A 1 278 ? -2.587 -0.578 -5.751 1.00 98.06 278 VAL A C 1
ATOM 2156 O O . VAL A 1 278 ? -3.579 -1.289 -5.909 1.00 98.06 278 VAL A O 1
ATOM 2159 N N . TYR A 1 279 ? -2.434 0.211 -4.679 1.00 98.06 279 TYR A N 1
ATOM 2160 C CA . TYR A 1 279 ? -3.430 0.433 -3.637 1.00 98.06 279 TYR A CA 1
ATOM 2161 C C . TYR A 1 279 ? -4.065 1.816 -3.760 1.00 98.06 279 TYR A C 1
ATOM 2163 O O . TYR A 1 279 ? -3.408 2.789 -4.140 1.00 98.06 279 TYR A O 1
ATOM 2171 N N . ALA A 1 280 ? -5.325 1.914 -3.339 1.00 98.25 280 ALA A N 1
ATOM 2172 C CA . ALA A 1 280 ? -5.971 3.201 -3.144 1.00 98.25 280 ALA A CA 1
ATOM 2173 C C . ALA A 1 280 ? -5.310 3.965 -1.984 1.00 98.25 280 ALA A C 1
ATOM 2175 O O . ALA A 1 280 ? -4.902 3.368 -0.985 1.00 98.25 280 ALA A O 1
ATOM 2176 N N . HIS A 1 281 ? -5.234 5.286 -2.098 1.00 98.56 281 HIS A N 1
ATOM 2177 C CA . HIS A 1 281 ? -4.695 6.186 -1.085 1.00 98.56 281 HIS A CA 1
ATOM 2178 C C . HIS A 1 281 ? -5.777 7.120 -0.541 1.00 98.56 281 HIS A C 1
ATOM 2180 O O . HIS A 1 281 ? -6.778 7.416 -1.197 1.00 98.56 281 HIS A O 1
ATOM 2186 N N . ILE A 1 282 ? -5.577 7.587 0.689 1.00 98.44 282 ILE A N 1
ATOM 2187 C CA . ILE A 1 282 ? -6.487 8.538 1.330 1.00 98.44 282 ILE A CA 1
ATOM 2188 C C . ILE A 1 282 ? -6.521 9.892 0.599 1.00 98.44 282 ILE A C 1
ATOM 2190 O O . ILE A 1 282 ? -5.501 10.311 0.048 1.00 98.44 282 ILE A O 1
ATOM 2194 N N . PRO A 1 283 ? -7.644 10.635 0.658 1.00 98.00 283 PRO A N 1
ATOM 2195 C CA . PRO A 1 283 ? -7.676 12.020 0.194 1.00 98.00 283 PRO A CA 1
ATOM 2196 C C . PRO A 1 283 ? -6.582 12.868 0.856 1.00 98.00 283 PRO A C 1
ATOM 2198 O O . PRO A 1 283 ? -6.397 12.802 2.075 1.00 98.00 283 PRO A O 1
ATOM 2201 N N . GLY A 1 284 ? -5.885 13.687 0.066 1.00 95.69 284 GLY A N 1
ATOM 2202 C CA . GLY A 1 284 ? -4.797 14.543 0.539 1.00 95.69 284 GLY A CA 1
ATOM 2203 C C . GLY A 1 284 ? -3.442 13.843 0.677 1.00 95.69 284 GLY A C 1
ATOM 2204 O O . GLY A 1 284 ? -2.495 14.467 1.151 1.00 95.69 284 GLY A O 1
ATOM 2205 N N . ASP A 1 285 ? -3.316 12.575 0.270 1.00 97.62 285 ASP A N 1
ATOM 2206 C CA . ASP A 1 285 ? -2.031 11.866 0.231 1.00 97.62 285 ASP A CA 1
ATOM 2207 C C . ASP A 1 285 ? -1.052 12.433 -0.815 1.00 97.62 285 ASP A C 1
ATOM 2209 O O . ASP A 1 285 ? 0.161 12.234 -0.712 1.00 97.62 285 ASP A O 1
ATOM 2213 N N . GLY A 1 286 ? -1.566 13.110 -1.839 1.00 97.19 286 GLY A N 1
ATOM 2214 C CA . GLY A 1 286 ? -0.827 13.547 -3.017 1.00 97.19 286 GLY A CA 1
ATOM 2215 C C . GLY A 1 286 ? -0.766 12.496 -4.126 1.00 97.19 286 GLY A C 1
ATOM 2216 O O . GLY A 1 286 ? -0.524 12.862 -5.278 1.00 97.19 286 GLY A O 1
ATOM 2217 N N . ARG A 1 287 ? -0.979 11.212 -3.806 1.00 98.25 287 ARG A N 1
ATOM 2218 C CA . ARG A 1 287 ? -1.000 10.097 -4.766 1.00 98.25 287 ARG A CA 1
ATOM 2219 C C . ARG A 1 287 ? -2.390 9.482 -4.938 1.00 98.25 287 ARG A C 1
ATOM 2221 O O . ARG A 1 287 ? -2.519 8.493 -5.643 1.00 98.25 287 ARG A O 1
ATOM 2228 N N . GLU A 1 288 ? -3.440 10.069 -4.366 1.00 97.88 288 GLU A N 1
ATOM 2229 C CA . GLU A 1 288 ? -4.811 9.541 -4.434 1.00 97.88 288 GLU A CA 1
ATOM 2230 C C . GLU A 1 288 ? -5.396 9.466 -5.847 1.00 97.88 288 GLU A C 1
ATOM 2232 O O . GLU A 1 288 ? -6.438 8.869 -6.029 1.00 97.88 288 GLU A O 1
ATOM 2237 N N . TYR A 1 289 ? -4.757 10.054 -6.855 1.00 98.44 289 TYR A N 1
ATOM 2238 C CA . TYR A 1 289 ? -5.127 9.868 -8.261 1.00 98.44 289 TYR A CA 1
ATOM 2239 C C . TYR A 1 289 ? -3.931 9.440 -9.117 1.00 98.44 289 TYR A C 1
ATOM 2241 O O . TYR A 1 289 ? -3.840 9.732 -10.312 1.00 98.44 289 TYR A O 1
ATOM 2249 N N . VAL A 1 290 ? -2.986 8.756 -8.480 1.00 98.75 290 VAL A N 1
ATOM 2250 C CA . VAL A 1 290 ? -1.967 7.954 -9.140 1.00 98.75 290 VAL A CA 1
ATOM 2251 C C . VAL A 1 290 ? -2.435 6.515 -9.018 1.00 98.75 290 VAL A C 1
ATOM 2253 O O . VAL A 1 290 ? -2.707 6.057 -7.915 1.00 98.75 290 VAL A O 1
ATOM 2256 N N . ILE A 1 291 ? -2.591 5.829 -10.144 1.00 98.81 291 ILE A N 1
ATOM 2257 C CA . ILE A 1 291 ? -3.192 4.498 -10.201 1.00 98.81 291 ILE A CA 1
ATOM 2258 C C . ILE A 1 291 ? -2.324 3.620 -11.082 1.00 98.81 291 ILE A C 1
ATOM 2260 O O . ILE A 1 291 ? -2.036 3.979 -12.219 1.00 98.81 291 ILE A O 1
ATOM 2264 N N . THR A 1 292 ? -1.927 2.469 -10.563 1.00 98.81 292 THR A N 1
ATOM 2265 C CA . THR A 1 292 ? -1.171 1.442 -11.280 1.00 98.81 292 THR A CA 1
ATOM 2266 C C . THR A 1 292 ? -2.014 0.176 -11.332 1.00 98.81 292 THR A C 1
ATOM 2268 O O . THR A 1 292 ? -2.791 -0.092 -10.414 1.00 98.81 292 THR A O 1
ATOM 2271 N N . THR A 1 293 ? -1.867 -0.626 -12.387 1.00 98.19 293 THR A N 1
ATOM 2272 C CA . THR A 1 293 ? -2.496 -1.949 -12.426 1.00 98.19 293 THR A CA 1
ATOM 2273 C C . THR A 1 293 ? -2.135 -2.784 -11.187 1.00 98.19 293 THR A C 1
ATOM 2275 O O . THR A 1 293 ? -1.005 -2.748 -10.699 1.00 98.19 293 THR A O 1
ATOM 2278 N N . ARG A 1 294 ? -3.105 -3.529 -10.644 1.00 97.00 294 ARG A N 1
ATOM 2279 C CA . ARG A 1 294 ? -2.968 -4.261 -9.369 1.00 97.00 294 ARG A CA 1
ATOM 2280 C C . ARG A 1 294 ? -2.015 -5.454 -9.437 1.00 97.00 294 ARG A C 1
ATOM 2282 O O . ARG A 1 294 ? -1.552 -5.921 -8.404 1.00 97.00 294 ARG A O 1
ATOM 2289 N N . ASP A 1 295 ? -1.742 -5.941 -10.639 1.00 96.88 295 ASP A N 1
ATOM 2290 C CA . ASP A 1 295 ? -0.806 -7.025 -10.939 1.00 96.88 295 ASP A CA 1
ATOM 2291 C C . ASP A 1 295 ? 0.607 -6.507 -11.267 1.00 96.88 295 ASP A C 1
ATOM 2293 O O . ASP A 1 295 ? 1.410 -7.204 -11.896 1.00 96.88 295 ASP A O 1
ATOM 2297 N N . ALA A 1 296 ? 0.921 -5.279 -10.843 1.00 98.50 296 ALA A N 1
ATOM 2298 C CA . ALA A 1 296 ? 2.262 -4.730 -10.921 1.00 98.50 296 ALA A CA 1
ATOM 2299 C C . ALA A 1 296 ? 3.155 -5.264 -9.797 1.00 98.50 296 ALA A C 1
ATOM 2301 O O . ALA A 1 296 ? 2.792 -5.224 -8.620 1.00 98.50 296 ALA A O 1
ATOM 2302 N N . VAL A 1 297 ? 4.363 -5.698 -10.152 1.00 98.56 297 VAL A N 1
ATOM 2303 C CA . VAL A 1 297 ? 5.364 -6.186 -9.198 1.00 98.56 297 VAL A CA 1
ATOM 2304 C C . VAL A 1 297 ? 6.657 -5.398 -9.357 1.00 98.56 297 VAL A C 1
ATOM 2306 O O . VAL A 1 297 ? 7.179 -5.232 -10.461 1.00 98.56 297 VAL A O 1
ATOM 2309 N N . LYS A 1 298 ? 7.191 -4.905 -8.235 1.00 98.31 298 LYS A N 1
ATOM 2310 C CA . LYS A 1 298 ? 8.522 -4.298 -8.186 1.00 98.31 298 LYS A CA 1
ATOM 2311 C C . LYS A 1 298 ? 9.578 -5.394 -8.131 1.00 98.31 298 LYS A C 1
ATOM 2313 O O . LYS A 1 298 ? 9.670 -6.117 -7.146 1.00 98.31 298 LYS A O 1
ATOM 2318 N N . ILE A 1 299 ? 10.400 -5.451 -9.170 1.00 98.19 299 ILE A N 1
ATOM 2319 C CA . ILE A 1 299 ? 11.540 -6.353 -9.274 1.00 98.19 299 ILE A CA 1
ATOM 2320 C C . ILE A 1 299 ? 12.802 -5.615 -8.816 1.00 98.19 299 ILE A C 1
ATOM 2322 O O . ILE A 1 299 ? 13.012 -4.439 -9.137 1.00 98.19 299 ILE A O 1
ATOM 2326 N N . ARG A 1 300 ? 13.651 -6.310 -8.059 1.00 97.81 300 ARG A N 1
ATOM 2327 C CA . ARG A 1 300 ? 14.972 -5.841 -7.622 1.00 97.81 300 ARG A CA 1
ATOM 2328 C C . ARG A 1 300 ? 15.905 -7.027 -7.383 1.00 97.81 300 ARG A C 1
ATOM 2330 O O . ARG A 1 300 ? 15.439 -8.159 -7.275 1.00 97.81 300 ARG A O 1
ATOM 2337 N N . ALA A 1 301 ? 17.199 -6.763 -7.241 1.00 97.69 301 ALA A N 1
ATOM 2338 C CA . ALA A 1 301 ? 18.128 -7.758 -6.719 1.00 97.69 301 ALA A CA 1
ATOM 2339 C C . ALA A 1 301 ? 17.904 -7.966 -5.209 1.00 97.69 301 ALA A C 1
ATOM 2341 O O . ALA A 1 301 ? 17.723 -7.002 -4.452 1.00 97.69 301 ALA A O 1
ATOM 2342 N N . GLU A 1 302 ? 17.934 -9.228 -4.781 1.00 97.31 302 GLU A N 1
ATOM 2343 C CA . GLU A 1 302 ? 17.719 -9.674 -3.398 1.00 97.31 302 GLU A CA 1
ATOM 2344 C C . GLU A 1 302 ? 18.833 -10.650 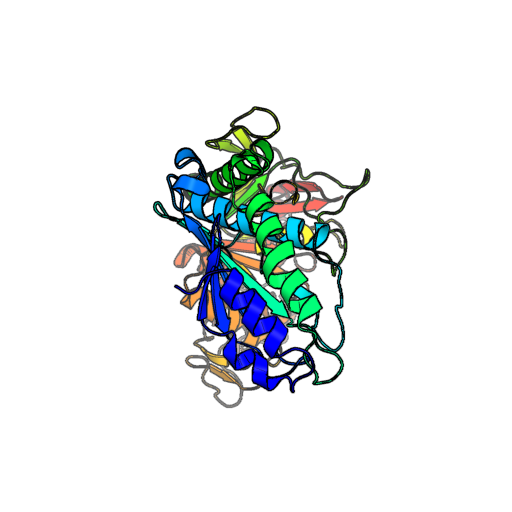-2.999 1.00 97.31 302 GLU A C 1
ATOM 2346 O O . GLU A 1 302 ? 18.594 -11.823 -2.715 1.00 97.31 302 GLU A O 1
ATOM 2351 N N . ASP A 1 303 ? 20.070 -10.154 -3.037 1.00 94.75 303 ASP A N 1
ATOM 2352 C CA . ASP A 1 303 ? 21.277 -10.925 -2.732 1.00 94.75 303 ASP A CA 1
ATOM 2353 C C . ASP A 1 303 ? 21.163 -11.641 -1.373 1.00 94.75 303 ASP A C 1
ATOM 2355 O O . ASP A 1 303 ? 20.766 -11.046 -0.365 1.00 94.75 303 ASP A O 1
ATOM 2359 N N . GLY A 1 304 ? 21.462 -12.939 -1.371 1.00 96.94 304 GLY A N 1
ATOM 2360 C CA . GLY A 1 304 ? 21.382 -13.823 -0.212 1.00 96.94 304 GLY A CA 1
ATOM 2361 C C . GLY A 1 304 ? 20.008 -14.434 0.068 1.00 96.94 304 GLY A C 1
ATOM 2362 O O . GLY A 1 304 ? 19.854 -15.151 1.058 1.00 96.94 304 GLY A O 1
ATOM 2363 N N . ARG A 1 305 ? 18.982 -14.187 -0.763 1.00 97.94 305 ARG A N 1
ATOM 2364 C CA . ARG A 1 305 ? 17.679 -14.846 -0.569 1.00 97.94 305 ARG A CA 1
ATOM 2365 C C . ARG A 1 305 ? 17.721 -16.326 -0.945 1.00 97.94 305 ARG A C 1
ATOM 2367 O O . ARG A 1 305 ? 18.418 -16.743 -1.870 1.00 97.94 305 ARG A O 1
ATOM 2374 N N . ARG A 1 306 ? 16.859 -17.099 -0.287 1.00 98.06 306 ARG A N 1
ATOM 2375 C CA . ARG A 1 306 ? 16.562 -18.483 -0.658 1.00 98.06 306 ARG A CA 1
ATOM 2376 C C . ARG A 1 306 ? 15.668 -18.531 -1.902 1.00 98.06 306 ARG A C 1
ATOM 2378 O O . ARG A 1 306 ? 14.708 -17.762 -2.006 1.00 98.06 306 ARG A O 1
ATOM 2385 N N . VAL A 1 307 ? 15.958 -19.464 -2.803 1.00 98.19 307 VAL A N 1
ATOM 2386 C CA . VAL A 1 307 ? 15.147 -19.810 -3.981 1.00 98.19 307 VAL A CA 1
ATOM 2387 C C . VAL A 1 307 ? 14.910 -21.318 -3.973 1.00 98.19 307 VAL A C 1
ATOM 2389 O O . VAL A 1 307 ? 15.828 -22.083 -3.681 1.00 98.19 307 VAL A O 1
ATOM 2392 N N . GLU A 1 308 ? 13.688 -21.756 -4.269 1.00 97.81 308 GLU A N 1
ATOM 2393 C CA . GLU A 1 308 ? 13.313 -23.172 -4.259 1.00 97.81 308 GLU A CA 1
ATOM 2394 C C . GLU A 1 308 ? 12.531 -23.524 -5.525 1.00 97.81 308 GLU A C 1
ATOM 2396 O O . GLU A 1 308 ? 11.376 -23.135 -5.670 1.00 97.81 308 GLU A O 1
ATOM 2401 N N . LYS A 1 309 ? 13.150 -24.322 -6.399 1.00 97.12 309 LYS A N 1
ATOM 2402 C CA . LYS A 1 309 ? 12.547 -24.930 -7.594 1.00 97.12 309 LYS A CA 1
ATOM 2403 C C . LYS A 1 309 ? 11.931 -23.934 -8.576 1.00 97.12 309 LYS A C 1
ATOM 2405 O O . LYS A 1 309 ? 10.877 -24.199 -9.147 1.00 97.12 309 LYS A O 1
ATOM 2410 N N . VAL A 1 310 ? 12.618 -22.821 -8.814 1.00 97.94 310 VAL A N 1
ATOM 2411 C CA . VAL A 1 310 ? 12.198 -21.824 -9.807 1.00 97.94 310 VAL A CA 1
ATOM 2412 C C . VAL A 1 310 ? 12.915 -22.089 -11.126 1.00 97.94 310 VAL A C 1
ATOM 2414 O O . VAL A 1 310 ? 14.133 -22.267 -11.143 1.00 97.94 310 VAL A O 1
ATOM 2417 N N . ASN A 1 311 ? 12.184 -22.115 -12.240 1.00 97.38 311 ASN A N 1
ATOM 2418 C CA . ASN A 1 311 ? 12.811 -22.190 -13.557 1.00 97.38 311 ASN A CA 1
ATOM 2419 C C . ASN A 1 311 ? 13.360 -20.812 -13.941 1.00 97.38 311 ASN A C 1
ATOM 2421 O O . ASN A 1 311 ? 12.584 -19.925 -14.281 1.00 97.38 311 ASN A O 1
ATOM 2425 N N . ILE A 1 312 ? 14.681 -20.643 -13.900 1.00 96.88 312 ILE A N 1
ATOM 2426 C CA . ILE A 1 312 ? 15.378 -19.408 -14.290 1.00 96.88 312 ILE A CA 1
ATOM 2427 C C . ILE A 1 312 ? 16.096 -19.523 -15.641 1.00 96.88 312 ILE A C 1
ATOM 2429 O O . ILE A 1 312 ? 16.744 -18.557 -16.045 1.00 96.88 312 ILE A O 1
ATOM 2433 N N . ASN A 1 313 ? 15.933 -20.640 -16.369 1.00 94.88 313 ASN A N 1
ATOM 2434 C CA . ASN A 1 313 ? 16.515 -20.847 -17.705 1.00 94.88 313 ASN A CA 1
ATOM 2435 C C . ASN A 1 313 ? 16.346 -19.659 -18.661 1.00 94.88 313 ASN A C 1
ATOM 2437 O O . ASN A 1 313 ? 17.299 -19.367 -19.378 1.00 94.88 313 ASN A O 1
ATOM 2441 N N . PRO A 1 314 ? 15.201 -18.939 -18.694 1.00 94.44 314 PRO A N 1
ATOM 2442 C CA . PRO A 1 314 ? 15.033 -17.816 -19.618 1.00 94.44 314 PRO A CA 1
ATOM 2443 C C . PRO A 1 314 ? 16.044 -16.677 -19.445 1.00 94.44 314 PRO A C 1
ATOM 2445 O O . PRO A 1 314 ? 16.165 -15.844 -20.341 1.00 94.44 314 PRO A O 1
ATOM 2448 N N . PHE A 1 315 ? 16.732 -16.616 -18.305 1.00 95.81 315 PHE A N 1
ATOM 2449 C CA . PHE A 1 315 ? 17.733 -15.598 -18.005 1.00 95.81 315 PHE A CA 1
ATOM 2450 C C . PHE A 1 315 ? 19.092 -16.174 -17.633 1.00 95.81 315 PHE A C 1
ATOM 2452 O O . PHE A 1 315 ? 20.094 -15.487 -17.793 1.00 95.81 315 PHE A O 1
ATOM 2459 N N . ILE A 1 316 ? 19.142 -17.379 -17.071 1.00 94.88 316 ILE A N 1
ATOM 2460 C CA . ILE A 1 316 ? 20.373 -17.979 -16.568 1.00 94.88 316 ILE A CA 1
ATOM 2461 C C . ILE A 1 316 ? 20.401 -19.442 -16.986 1.00 94.88 316 ILE A C 1
ATOM 2463 O O . ILE A 1 316 ? 19.574 -20.229 -16.534 1.00 94.88 316 ILE A O 1
ATOM 2467 N N . SER A 1 317 ? 21.373 -19.797 -17.818 1.00 91.56 317 SER A N 1
ATOM 2468 C CA . SER A 1 317 ? 21.638 -21.158 -18.284 1.00 91.56 317 SER A CA 1
ATOM 2469 C C . SER A 1 317 ? 23.078 -21.557 -17.947 1.00 91.56 317 SER A C 1
ATOM 2471 O O . SER A 1 317 ? 23.897 -20.711 -17.606 1.00 91.56 317 SER A O 1
ATOM 2473 N N . ASN A 1 318 ? 23.406 -22.850 -18.004 1.00 84.62 318 ASN A N 1
ATOM 2474 C CA . ASN A 1 318 ? 24.791 -23.351 -17.933 1.00 84.62 318 ASN A CA 1
ATOM 2475 C C . ASN A 1 318 ? 25.598 -22.868 -16.709 1.00 84.62 318 ASN A C 1
ATOM 2477 O O . ASN A 1 318 ? 26.763 -22.475 -16.820 1.00 84.62 318 ASN A O 1
ATOM 2481 N N . LEU A 1 319 ? 24.982 -22.893 -15.522 1.00 86.38 319 LEU A N 1
ATOM 2482 C CA . LEU A 1 319 ? 25.686 -22.564 -14.285 1.00 86.38 319 LEU A CA 1
ATOM 2483 C C . LEU A 1 319 ? 26.826 -23.562 -14.000 1.00 86.38 319 LEU A C 1
ATOM 2485 O O . LEU A 1 319 ? 26.723 -24.744 -14.341 1.00 86.38 319 LEU A O 1
ATOM 2489 N N . PRO A 1 320 ? 27.899 -23.124 -13.313 1.00 82.12 320 PRO A N 1
ATOM 2490 C CA . PRO A 1 320 ? 28.956 -24.022 -12.863 1.00 82.12 320 PRO A CA 1
ATOM 2491 C C . PRO A 1 320 ? 28.410 -25.181 -12.018 1.00 82.12 320 PRO A C 1
ATOM 2493 O O . PRO A 1 320 ? 27.419 -25.023 -11.311 1.00 82.12 320 PRO A O 1
ATOM 2496 N N . GLN A 1 321 ? 29.115 -26.317 -12.025 1.00 81.62 321 GLN A N 1
ATOM 2497 C CA . GLN A 1 321 ? 28.754 -27.531 -11.268 1.00 81.62 321 GLN A CA 1
ATOM 2498 C C . GLN A 1 321 ? 27.435 -28.192 -11.708 1.00 81.62 321 GLN A C 1
ATOM 2500 O O . GLN A 1 321 ? 26.835 -28.925 -10.923 1.00 81.62 321 GLN A O 1
ATOM 2505 N N . ASP A 1 322 ? 26.997 -27.943 -12.947 1.00 81.25 322 ASP A N 1
ATOM 2506 C CA . ASP A 1 322 ? 25.773 -28.504 -13.532 1.00 81.25 322 ASP A CA 1
ATOM 2507 C C . ASP A 1 322 ? 24.529 -28.243 -12.665 1.00 81.25 322 ASP A C 1
ATOM 2509 O O . ASP A 1 322 ? 23.617 -29.070 -12.560 1.00 81.25 322 ASP A O 1
ATOM 2513 N N . ILE A 1 323 ? 24.497 -27.076 -12.007 1.00 87.56 323 ILE A N 1
ATOM 2514 C CA . ILE A 1 323 ? 23.341 -26.653 -11.219 1.00 87.56 323 ILE A CA 1
ATOM 2515 C C . ILE A 1 323 ? 22.162 -26.476 -12.174 1.00 87.56 323 ILE A C 1
ATOM 2517 O O . ILE A 1 323 ? 22.187 -25.636 -13.072 1.00 87.56 323 ILE A O 1
ATOM 2521 N N . SER A 1 324 ? 21.111 -27.264 -11.949 1.00 91.31 324 SER A N 1
ATOM 2522 C CA . SER A 1 324 ? 19.897 -27.227 -12.761 1.00 91.31 324 SER A CA 1
ATOM 2523 C C . SER A 1 324 ? 19.206 -25.871 -12.649 1.00 91.31 324 SER A C 1
ATOM 2525 O O . SER A 1 324 ? 18.728 -25.498 -11.579 1.00 91.31 324 SER A O 1
ATOM 2527 N N . THR A 1 325 ? 19.071 -25.175 -13.770 1.00 93.38 325 THR A N 1
ATOM 2528 C CA . THR A 1 325 ? 18.386 -23.881 -13.869 1.00 93.38 325 THR A CA 1
ATOM 2529 C C . THR A 1 325 ? 16.889 -24.016 -14.201 1.00 93.38 325 THR A C 1
ATOM 2531 O O . THR A 1 325 ? 16.125 -23.092 -13.941 1.00 93.38 325 THR A O 1
ATOM 2534 N N . ASP A 1 326 ? 16.428 -25.204 -14.624 1.00 94.88 326 ASP A N 1
ATOM 2535 C CA . ASP A 1 326 ? 14.999 -25.546 -14.809 1.00 94.88 326 ASP A CA 1
ATOM 2536 C C . ASP A 1 326 ? 14.204 -25.676 -13.501 1.00 94.88 326 ASP A C 1
ATOM 2538 O O . ASP A 1 326 ? 12.978 -25.610 -13.483 1.00 94.88 326 ASP A O 1
ATOM 2542 N N . SER A 1 327 ? 14.910 -25.913 -12.401 1.00 95.00 327 SER A N 1
ATOM 2543 C CA . SER A 1 327 ? 14.358 -26.089 -11.058 1.00 95.00 327 SER A CA 1
ATOM 2544 C C . SER A 1 327 ? 15.409 -25.607 -10.063 1.00 95.00 327 SER A C 1
ATOM 2546 O O . SER A 1 327 ? 15.870 -26.361 -9.203 1.00 95.00 327 SER A O 1
ATOM 2548 N N . PHE A 1 328 ? 15.832 -24.357 -10.236 1.00 96.81 328 PHE A N 1
ATOM 2549 C CA . PHE A 1 328 ? 16.918 -23.761 -9.480 1.00 96.81 328 PHE A CA 1
ATOM 2550 C C . PHE A 1 328 ? 16.577 -23.685 -7.993 1.00 96.81 328 PHE A C 1
ATOM 2552 O O . PHE A 1 328 ? 15.516 -23.191 -7.602 1.00 96.81 328 PHE A O 1
ATOM 2559 N N . CYS A 1 329 ? 17.507 -24.162 -7.168 1.00 96.31 329 CYS A N 1
ATOM 2560 C CA . CYS A 1 329 ? 17.464 -24.037 -5.720 1.00 96.31 329 CYS A CA 1
ATOM 2561 C C . CYS A 1 329 ? 18.760 -23.388 -5.233 1.00 96.31 329 CYS A C 1
ATOM 2563 O O . CYS A 1 329 ? 19.847 -23.770 -5.664 1.00 96.31 329 CYS A O 1
ATOM 2565 N N . SER A 1 330 ? 18.650 -22.453 -4.295 1.00 95.81 330 SER A N 1
ATOM 2566 C CA . SER A 1 330 ? 19.795 -21.881 -3.591 1.00 95.81 330 SER A CA 1
ATOM 2567 C C . SER A 1 330 ? 19.379 -21.430 -2.197 1.00 95.81 330 SER A C 1
ATOM 2569 O O . SER A 1 330 ? 18.285 -20.902 -2.016 1.00 95.81 330 SER A O 1
ATOM 2571 N N . GLU A 1 331 ? 20.257 -21.617 -1.215 1.00 97.19 331 GLU A N 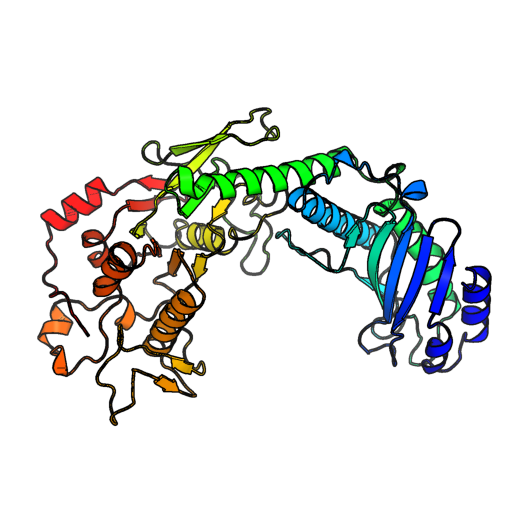1
ATOM 2572 C CA . GLU A 1 331 ? 20.121 -21.010 0.118 1.00 97.19 331 GLU A CA 1
ATOM 2573 C C . GLU A 1 331 ? 20.775 -19.615 0.183 1.00 97.19 331 GLU A C 1
ATOM 2575 O O . GLU A 1 331 ? 20.575 -18.898 1.157 1.00 97.19 331 GLU A O 1
ATOM 2580 N N . ASP A 1 332 ? 21.539 -19.235 -0.848 1.00 95.88 332 ASP A N 1
ATOM 2581 C CA . ASP A 1 332 ? 22.323 -17.997 -0.931 1.00 95.88 332 ASP A CA 1
ATOM 2582 C C . ASP A 1 332 ? 22.405 -17.544 -2.404 1.00 95.88 332 ASP A C 1
ATOM 2584 O O . ASP A 1 332 ? 23.387 -17.782 -3.111 1.00 95.88 332 ASP A O 1
ATOM 2588 N N . ALA A 1 333 ? 21.296 -17.032 -2.949 1.00 95.56 333 ALA A N 1
ATOM 2589 C CA . ALA A 1 333 ? 21.238 -16.596 -4.345 1.00 95.56 333 ALA A CA 1
ATOM 2590 C C . ALA A 1 333 ? 21.996 -15.273 -4.547 1.00 95.56 333 ALA A C 1
ATOM 2592 O O . ALA A 1 333 ? 21.783 -14.310 -3.814 1.00 95.56 333 ALA A O 1
ATOM 2593 N N . SER A 1 334 ? 22.823 -15.196 -5.591 1.00 94.88 334 SER A N 1
ATOM 2594 C CA . SER A 1 334 ? 23.479 -13.950 -6.004 1.00 94.88 334 SER A CA 1
ATOM 2595 C C . SER A 1 334 ? 22.473 -12.891 -6.476 1.00 94.88 334 SER A C 1
ATOM 2597 O O . SER A 1 334 ? 21.334 -13.202 -6.834 1.00 94.88 334 SER A O 1
ATOM 2599 N N . GLY A 1 335 ? 22.902 -11.633 -6.586 1.00 95.94 335 GLY A N 1
ATOM 2600 C CA . GLY A 1 335 ? 22.074 -10.546 -7.128 1.00 95.94 335 GLY A CA 1
ATOM 2601 C C . GLY A 1 335 ? 21.374 -10.854 -8.467 1.00 95.94 335 GLY A C 1
ATOM 2602 O O . GLY A 1 335 ? 20.186 -10.576 -8.602 1.00 95.94 335 GLY A O 1
ATOM 2603 N N . SER A 1 336 ? 22.054 -11.468 -9.443 1.00 95.88 336 SER A N 1
ATOM 2604 C CA . SER A 1 336 ? 21.445 -11.803 -10.744 1.00 95.88 336 SER A CA 1
ATOM 2605 C C . SER A 1 336 ? 20.506 -13.010 -10.675 1.00 95.88 336 SER A C 1
ATOM 2607 O O . SER A 1 336 ? 19.430 -12.977 -11.267 1.00 95.88 336 SER A O 1
ATOM 2609 N N . THR A 1 337 ? 20.871 -14.060 -9.930 1.00 96.31 337 THR A N 1
ATOM 2610 C CA . THR A 1 337 ? 20.024 -15.260 -9.775 1.00 96.31 337 THR A CA 1
ATOM 2611 C C . THR A 1 337 ? 18.773 -14.978 -8.951 1.00 96.31 337 THR A C 1
ATOM 2613 O O . THR A 1 337 ? 17.690 -15.430 -9.317 1.00 96.31 337 THR A O 1
ATOM 2616 N N . SER A 1 338 ? 18.887 -14.167 -7.895 1.00 97.69 338 SER A N 1
ATOM 2617 C CA . SER A 1 338 ? 17.741 -13.693 -7.113 1.00 97.69 338 SER A CA 1
ATOM 2618 C C . SER A 1 338 ? 16.805 -12.823 -7.950 1.00 97.69 338 SER A C 1
ATOM 2620 O O . SER A 1 338 ? 15.597 -13.022 -7.890 1.00 97.69 338 SER A O 1
ATOM 2622 N N . GLN A 1 339 ? 17.335 -11.915 -8.777 1.00 98.44 339 GLN A N 1
ATOM 2623 C CA . GLN A 1 339 ? 16.516 -11.070 -9.647 1.00 98.44 339 GLN A CA 1
ATOM 2624 C C . GLN A 1 339 ? 15.838 -11.868 -10.772 1.00 98.44 339 GLN A C 1
ATOM 2626 O O . GLN A 1 339 ? 14.661 -11.642 -11.049 1.00 98.44 339 GLN A O 1
ATOM 2631 N N . ALA A 1 340 ? 16.537 -12.834 -11.379 1.00 97.81 340 ALA A N 1
ATOM 2632 C CA . ALA A 1 340 ? 15.948 -13.758 -12.348 1.00 97.81 340 ALA A CA 1
ATOM 2633 C C . ALA A 1 340 ? 14.803 -14.565 -11.719 1.00 97.81 340 ALA A C 1
ATOM 2635 O O . ALA A 1 340 ? 13.707 -14.615 -12.273 1.00 97.81 340 ALA A O 1
ATOM 2636 N N . ALA A 1 341 ? 15.030 -15.140 -10.532 1.00 98.19 341 ALA A N 1
ATOM 2637 C CA . ALA A 1 341 ? 14.002 -15.862 -9.791 1.00 98.19 341 ALA A CA 1
ATOM 2638 C C . ALA A 1 341 ? 12.812 -14.956 -9.445 1.00 98.19 341 ALA A C 1
ATOM 2640 O O . ALA A 1 341 ? 11.676 -15.350 -9.669 1.00 98.19 341 ALA A O 1
ATOM 2641 N N . ASN A 1 342 ? 13.065 -13.725 -8.994 1.00 98.00 342 ASN A N 1
ATOM 2642 C CA . ASN A 1 342 ? 12.033 -12.745 -8.658 1.00 98.00 342 ASN A CA 1
ATOM 2643 C C . ASN A 1 342 ? 11.116 -12.442 -9.863 1.00 98.00 342 ASN A C 1
ATOM 2645 O O . ASN A 1 342 ? 9.896 -12.432 -9.717 1.00 98.00 342 ASN A O 1
ATOM 2649 N N . ILE A 1 343 ? 11.677 -12.293 -11.073 1.00 98.38 343 ILE A N 1
ATOM 2650 C CA . ILE A 1 343 ? 10.879 -12.135 -12.303 1.00 98.38 343 ILE A CA 1
ATOM 2651 C C . ILE A 1 343 ? 10.057 -13.391 -12.586 1.00 98.38 343 ILE A C 1
ATOM 2653 O O . ILE A 1 343 ? 8.864 -13.285 -12.855 1.00 98.38 343 ILE A O 1
ATOM 2657 N N . MET A 1 344 ? 10.666 -14.573 -12.527 1.00 98.25 344 MET A N 1
ATOM 2658 C CA . MET A 1 344 ? 9.973 -15.824 -12.849 1.00 98.25 344 MET A CA 1
ATOM 2659 C C . MET A 1 344 ? 8.838 -16.125 -11.861 1.00 98.25 344 MET A C 1
ATOM 2661 O O . MET A 1 344 ? 7.747 -16.494 -12.289 1.00 98.25 344 MET A O 1
ATOM 2665 N N . GLU A 1 345 ? 9.051 -15.870 -10.570 1.00 98.50 345 GLU A N 1
ATOM 2666 C CA . GLU A 1 345 ? 8.025 -15.939 -9.524 1.00 98.50 345 GLU A CA 1
ATOM 2667 C C . GLU A 1 345 ? 6.903 -14.915 -9.774 1.00 98.50 345 GLU A C 1
ATOM 2669 O O . GLU A 1 345 ? 5.724 -15.249 -9.666 1.00 98.50 345 GLU A O 1
ATOM 2674 N N . ALA A 1 346 ? 7.240 -13.675 -10.155 1.00 98.31 346 ALA A N 1
ATOM 2675 C CA . ALA A 1 346 ? 6.251 -12.645 -10.480 1.00 98.31 346 ALA A CA 1
ATOM 2676 C C . ALA A 1 346 ? 5.375 -13.046 -11.680 1.00 98.31 346 ALA A C 1
ATOM 2678 O O . ALA A 1 346 ? 4.155 -12.871 -11.654 1.00 98.31 346 ALA A O 1
ATOM 2679 N N . LEU A 1 347 ? 5.983 -13.619 -12.721 1.00 98.06 347 LEU A N 1
ATOM 2680 C CA . LEU A 1 347 ? 5.265 -14.145 -13.881 1.00 98.06 347 LEU A CA 1
ATOM 2681 C C . LEU A 1 347 ? 4.362 -15.325 -13.498 1.00 98.06 347 LEU A C 1
ATOM 2683 O O . LEU A 1 347 ? 3.222 -15.389 -13.959 1.00 98.06 347 LEU A O 1
ATOM 2687 N N . GLU A 1 348 ? 4.835 -16.224 -12.631 1.00 97.94 348 GLU A N 1
ATOM 2688 C CA . GLU A 1 348 ? 4.069 -17.376 -12.142 1.00 97.94 348 GLU A CA 1
ATOM 2689 C C . GLU A 1 348 ? 2.801 -16.950 -11.386 1.00 97.94 348 GLU A C 1
ATOM 2691 O O . GLU A 1 348 ? 1.732 -17.521 -11.607 1.00 97.94 348 GLU A O 1
ATOM 2696 N N . VAL A 1 349 ? 2.882 -15.908 -10.550 1.00 97.38 349 VAL A N 1
ATOM 2697 C CA . VAL A 1 349 ? 1.710 -15.368 -9.831 1.00 97.38 349 VAL A CA 1
ATOM 2698 C C . VAL A 1 349 ? 0.821 -14.462 -10.694 1.00 97.38 349 VAL A C 1
ATOM 2700 O O . VAL A 1 349 ? -0.192 -13.958 -10.209 1.00 97.38 349 VAL A O 1
ATOM 2703 N N . GLY A 1 350 ? 1.158 -14.284 -11.976 1.00 97.62 350 GLY A N 1
ATOM 2704 C CA . GLY A 1 350 ? 0.319 -13.609 -12.964 1.00 97.62 350 GLY A CA 1
ATOM 2705 C C . GLY A 1 350 ? 0.568 -12.111 -13.130 1.00 97.62 350 GLY A C 1
ATOM 2706 O O . GLY A 1 350 ? -0.332 -11.417 -13.600 1.00 97.62 350 GLY A O 1
ATOM 2707 N N . ALA A 1 351 ? 1.754 -11.602 -12.779 1.00 98.19 351 ALA A N 1
ATOM 2708 C CA . ALA A 1 351 ? 2.089 -10.193 -12.976 1.00 98.19 351 ALA A CA 1
ATOM 2709 C C . ALA A 1 351 ? 1.973 -9.768 -14.452 1.00 98.19 351 ALA A C 1
ATOM 2711 O O . ALA A 1 351 ? 2.441 -10.471 -15.354 1.00 98.19 351 ALA A O 1
ATOM 2712 N N . LYS A 1 352 ? 1.383 -8.592 -14.705 1.00 97.44 352 LYS A N 1
ATOM 2713 C CA . LYS A 1 352 ? 1.278 -7.986 -16.051 1.00 97.44 352 LYS A CA 1
ATOM 2714 C C . LYS A 1 352 ? 2.074 -6.701 -16.208 1.00 97.44 352 LYS A C 1
ATOM 2716 O O . LYS A 1 352 ? 2.226 -6.216 -17.330 1.00 97.44 352 LYS A O 1
ATOM 2721 N N . LEU A 1 353 ? 2.630 -6.182 -15.118 1.00 98.75 353 LEU A N 1
ATOM 2722 C CA . LEU A 1 353 ? 3.554 -5.058 -15.135 1.00 98.75 353 LEU A CA 1
ATOM 2723 C C . LEU A 1 353 ? 4.753 -5.347 -14.227 1.00 98.75 353 LEU A C 1
ATOM 2725 O O . LEU A 1 353 ? 4.596 -5.598 -13.035 1.00 98.75 353 LEU A O 1
ATOM 2729 N N . LEU A 1 354 ? 5.959 -5.242 -14.776 1.00 98.75 354 LEU A N 1
ATOM 2730 C CA . LEU A 1 354 ? 7.196 -5.250 -14.002 1.00 98.75 354 LEU A CA 1
ATOM 2731 C C . LEU A 1 354 ? 7.694 -3.814 -13.815 1.00 98.75 354 LEU A C 1
ATOM 2733 O O . LEU A 1 354 ? 7.869 -3.071 -14.780 1.00 98.75 354 LEU A O 1
ATOM 2737 N N . LEU A 1 355 ? 7.930 -3.417 -12.568 1.00 98.81 355 LEU A N 1
ATOM 2738 C CA . LEU A 1 355 ? 8.554 -2.142 -12.218 1.00 98.81 355 LEU A CA 1
ATOM 2739 C C . LEU A 1 355 ? 10.018 -2.402 -11.868 1.00 98.81 355 LEU A C 1
ATOM 2741 O O . LEU A 1 355 ? 10.290 -3.254 -11.028 1.00 98.81 355 LEU A O 1
ATOM 2745 N N . LEU A 1 356 ? 10.958 -1.673 -12.467 1.00 98.25 356 LEU A N 1
ATOM 2746 C CA . LEU A 1 356 ? 12.394 -1.857 -12.239 1.00 98.25 356 LEU A CA 1
ATOM 2747 C C . LEU A 1 356 ? 13.097 -0.517 -12.018 1.00 98.25 356 LEU A C 1
ATOM 2749 O O . LEU A 1 356 ? 12.760 0.487 -12.643 1.00 98.25 356 LEU A O 1
ATOM 2753 N N . ASP A 1 357 ? 14.091 -0.515 -11.131 1.00 96.88 357 ASP A N 1
ATOM 2754 C CA . ASP A 1 357 ? 15.001 0.616 -10.923 1.00 96.88 357 ASP A CA 1
ATOM 2755 C C . ASP A 1 357 ? 16.442 0.125 -11.084 1.00 96.88 357 ASP A C 1
ATOM 2757 O O . ASP A 1 357 ? 16.847 -0.808 -10.377 1.00 96.88 357 ASP A O 1
ATOM 2761 N N . GLU A 1 358 ? 17.193 0.732 -12.008 1.00 95.06 358 GLU A N 1
ATOM 2762 C CA . GLU A 1 358 ? 18.604 0.415 -12.265 1.00 95.06 358 GLU A CA 1
ATOM 2763 C C . GLU A 1 358 ? 19.432 0.465 -10.972 1.00 95.06 358 GLU A C 1
ATOM 2765 O O . GLU A 1 358 ? 20.213 -0.450 -10.717 1.00 95.06 358 GLU A O 1
ATOM 2770 N N . ASP A 1 359 ? 19.164 1.434 -10.088 1.00 93.31 359 ASP A N 1
ATOM 2771 C CA . ASP A 1 359 ? 19.895 1.631 -8.825 1.00 93.31 359 ASP A CA 1
ATOM 2772 C C . ASP A 1 359 ? 19.720 0.474 -7.818 1.00 93.31 359 ASP A C 1
ATOM 2774 O O . ASP A 1 359 ? 20.462 0.367 -6.840 1.00 93.31 359 ASP A O 1
ATOM 2778 N N . THR A 1 360 ? 18.716 -0.387 -8.015 1.00 94.88 360 THR A N 1
ATOM 2779 C CA . THR A 1 360 ? 18.424 -1.535 -7.131 1.00 94.88 360 THR A CA 1
ATOM 2780 C C . THR A 1 360 ? 18.464 -2.884 -7.847 1.00 94.88 360 THR A C 1
ATOM 2782 O O . THR A 1 360 ? 18.075 -3.901 -7.269 1.00 94.88 360 THR A O 1
ATOM 2785 N N . SER A 1 361 ? 18.923 -2.894 -9.096 1.00 96.62 361 SER A N 1
ATOM 2786 C CA . SER A 1 361 ? 19.041 -4.090 -9.926 1.00 96.62 361 SER A CA 1
ATOM 2787 C C . SER A 1 361 ? 20.491 -4.573 -9.990 1.00 96.62 361 SER A C 1
ATOM 2789 O O . SER A 1 361 ? 21.430 -3.809 -9.774 1.00 96.62 361 SER A O 1
ATOM 2791 N N . ALA A 1 362 ? 20.693 -5.847 -10.310 1.00 95.75 362 ALA A N 1
ATOM 2792 C CA . ALA A 1 362 ? 22.016 -6.387 -10.580 1.00 95.75 362 ALA A CA 1
ATOM 2793 C C . ALA A 1 362 ? 22.493 -5.907 -11.962 1.00 95.75 362 ALA A C 1
ATOM 2795 O O . ALA A 1 362 ? 21.876 -6.208 -12.981 1.00 95.75 362 ALA A O 1
ATOM 2796 N N . THR A 1 363 ? 23.592 -5.151 -12.023 1.00 92.88 363 THR A N 1
ATOM 2797 C CA . THR A 1 363 ? 24.068 -4.534 -13.277 1.00 92.88 363 THR A CA 1
ATOM 2798 C C . THR A 1 363 ? 24.317 -5.561 -14.383 1.00 92.88 363 THR A C 1
ATOM 2800 O O . THR A 1 363 ? 23.885 -5.357 -15.513 1.00 92.88 363 THR A O 1
ATOM 2803 N N . ASN A 1 364 ? 24.949 -6.687 -14.037 1.00 90.81 364 ASN A N 1
ATOM 2804 C CA . ASN A 1 364 ? 25.227 -7.800 -14.950 1.00 90.81 364 ASN A CA 1
ATOM 2805 C C . ASN A 1 364 ? 23.962 -8.513 -15.454 1.00 90.81 364 ASN A C 1
ATOM 2807 O O . ASN A 1 364 ? 24.013 -9.199 -16.467 1.00 90.81 364 ASN A O 1
ATOM 2811 N N . PHE A 1 365 ? 22.841 -8.366 -14.748 1.00 95.38 365 PHE A N 1
ATOM 2812 C CA . PHE A 1 365 ? 21.544 -8.859 -15.190 1.00 95.38 365 PHE A CA 1
ATOM 2813 C C . PHE A 1 365 ? 20.860 -7.870 -16.138 1.00 95.38 365 PHE A C 1
ATOM 2815 O O . PHE A 1 365 ? 20.181 -8.279 -17.073 1.00 95.38 365 PHE A O 1
ATOM 2822 N N . MET A 1 366 ? 21.026 -6.565 -15.917 1.00 95.38 366 MET A N 1
ATOM 2823 C CA . MET A 1 366 ? 20.321 -5.542 -16.691 1.00 95.38 366 MET A CA 1
ATOM 2824 C C . MET A 1 366 ? 20.890 -5.364 -18.096 1.00 95.38 366 MET A C 1
ATOM 2826 O O . MET A 1 366 ? 20.122 -5.226 -19.048 1.00 95.38 366 MET A O 1
ATOM 2830 N N . VAL A 1 367 ? 22.213 -5.326 -18.236 1.00 92.88 367 VAL A N 1
ATOM 2831 C CA . VAL A 1 367 ? 22.887 -5.041 -19.508 1.00 92.88 367 VAL A CA 1
ATOM 2832 C C . VAL A 1 367 ? 24.198 -5.802 -19.612 1.00 92.88 367 VAL A C 1
ATOM 2834 O O . VAL A 1 367 ? 24.814 -6.161 -18.610 1.00 92.88 367 VAL A O 1
ATOM 2837 N N . ARG A 1 368 ? 24.663 -5.967 -20.847 1.00 90.75 368 ARG A N 1
ATOM 2838 C CA . ARG A 1 368 ? 25.995 -6.474 -21.152 1.00 90.75 368 ARG A CA 1
ATOM 2839 C C . ARG A 1 368 ? 26.527 -5.725 -22.359 1.00 90.75 368 ARG A C 1
ATOM 2841 O O . ARG A 1 368 ? 25.940 -5.816 -23.420 1.00 90.75 368 ARG A O 1
ATOM 2848 N N . ASP A 1 369 ? 27.587 -4.940 -22.218 1.00 90.75 369 ASP A N 1
ATOM 2849 C CA . ASP A 1 369 ? 28.036 -4.124 -23.348 1.00 90.75 369 ASP A CA 1
ATOM 2850 C C . ASP A 1 369 ? 28.743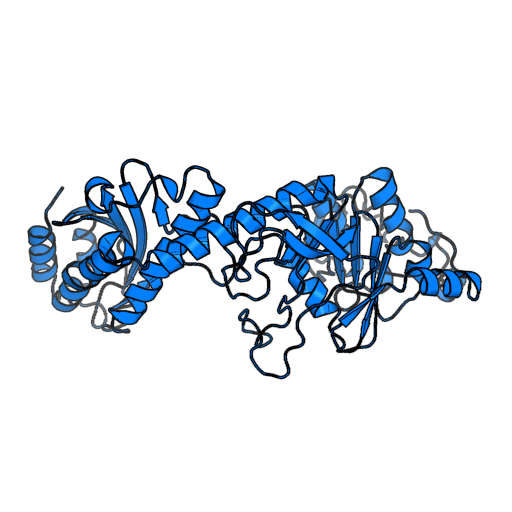 -4.957 -24.439 1.00 90.75 369 ASP A C 1
ATOM 2852 O O . ASP A 1 369 ? 29.222 -6.072 -24.206 1.00 90.75 369 ASP A O 1
ATOM 2856 N N . ALA A 1 370 ? 28.848 -4.388 -25.643 1.00 91.56 370 ALA A N 1
ATOM 2857 C CA . ALA A 1 370 ? 29.483 -5.041 -26.788 1.00 91.56 370 ALA A CA 1
ATOM 2858 C C . ALA A 1 370 ? 30.960 -5.415 -26.547 1.00 91.56 370 ALA A C 1
ATOM 2860 O O . ALA A 1 370 ? 31.465 -6.372 -27.128 1.00 91.56 370 ALA A O 1
ATOM 2861 N N . ARG A 1 371 ? 31.682 -4.685 -25.686 1.00 92.69 371 ARG A N 1
ATOM 2862 C CA . ARG A 1 371 ? 33.093 -4.979 -25.383 1.00 92.69 371 ARG A CA 1
ATOM 2863 C C . ARG A 1 371 ? 33.208 -6.204 -24.487 1.00 92.69 371 ARG A C 1
ATOM 2865 O O . ARG A 1 371 ? 34.091 -7.028 -24.706 1.00 92.69 371 ARG A O 1
ATOM 2872 N N . MET A 1 372 ? 32.318 -6.334 -23.509 1.00 91.94 372 MET A N 1
ATOM 2873 C CA . MET A 1 372 ? 32.246 -7.499 -22.640 1.00 91.94 372 MET A CA 1
ATOM 2874 C C . MET A 1 372 ? 31.885 -8.752 -23.438 1.00 91.94 372 MET A C 1
ATOM 2876 O O . MET A 1 372 ? 32.513 -9.786 -23.238 1.00 91.94 372 MET A O 1
ATOM 2880 N N . GLN A 1 373 ? 30.970 -8.643 -24.408 1.00 91.44 373 GLN A N 1
ATOM 2881 C CA . GLN A 1 373 ? 30.638 -9.746 -25.320 1.00 91.44 373 GLN A CA 1
ATOM 2882 C C . GLN A 1 373 ? 31.827 -10.214 -26.173 1.00 91.44 373 GLN A C 1
ATOM 2884 O O . GLN A 1 373 ? 31.941 -11.402 -26.472 1.00 91.44 373 GLN A O 1
ATOM 2889 N N . LEU A 1 374 ? 32.724 -9.299 -26.558 1.00 90.62 374 LEU A N 1
ATOM 2890 C CA . LEU A 1 374 ? 33.954 -9.638 -27.284 1.00 90.62 374 LEU A CA 1
ATOM 2891 C C . LEU A 1 374 ? 35.017 -10.287 -26.390 1.00 90.62 374 LEU A C 1
ATOM 2893 O O . LEU A 1 374 ? 35.836 -11.056 -26.889 1.00 90.62 374 LEU A O 1
ATOM 2897 N N . LEU A 1 375 ? 35.046 -9.949 -25.098 1.00 93.06 375 LEU A N 1
ATOM 2898 C CA . LEU A 1 375 ? 36.026 -10.485 -24.152 1.00 93.06 375 LEU A CA 1
ATOM 2899 C C . LEU A 1 375 ? 35.606 -11.850 -23.595 1.00 93.06 375 LEU A C 1
ATOM 2901 O O . LEU A 1 375 ? 36.437 -12.748 -23.482 1.00 93.06 375 LEU A O 1
ATOM 2905 N N . VAL A 1 376 ? 34.333 -11.987 -23.230 1.00 89.19 376 VAL A N 1
ATOM 2906 C CA . VAL A 1 376 ? 33.745 -13.199 -22.661 1.00 89.19 376 VAL A CA 1
ATOM 2907 C C . VAL A 1 376 ? 32.649 -13.662 -23.613 1.00 89.19 376 VAL A C 1
ATOM 2909 O O . VAL A 1 376 ? 31.573 -13.067 -23.688 1.00 89.19 376 VAL A O 1
ATOM 2912 N N . HIS A 1 377 ? 32.923 -14.721 -24.369 1.00 86.06 377 HIS A N 1
ATOM 2913 C CA . HIS A 1 377 ? 31.951 -15.265 -25.311 1.00 86.06 377 HIS A CA 1
ATOM 2914 C C . HIS A 1 377 ? 30.706 -15.813 -24.591 1.00 86.06 377 HIS A C 1
ATOM 2916 O O . HIS A 1 377 ? 30.750 -16.153 -23.407 1.00 86.06 377 HIS A O 1
ATOM 2922 N N . LYS A 1 378 ? 29.570 -15.870 -25.301 1.00 84.69 378 LYS A N 1
ATOM 2923 C CA . LYS A 1 378 ? 28.271 -16.266 -24.728 1.00 84.69 378 LYS A CA 1
ATOM 2924 C C . LYS A 1 378 ? 28.278 -17.679 -24.125 1.00 84.69 378 LYS A C 1
ATOM 2926 O O . LYS A 1 378 ? 27.612 -17.914 -23.129 1.00 84.69 378 LYS A O 1
ATOM 2931 N N . ASP A 1 379 ? 29.072 -18.598 -24.663 1.00 83.06 379 ASP A N 1
ATOM 2932 C CA . ASP A 1 379 ? 29.267 -19.952 -24.121 1.00 83.06 379 ASP A CA 1
ATOM 2933 C C . ASP A 1 379 ? 29.921 -19.977 -22.726 1.00 83.06 379 ASP A C 1
ATOM 2935 O O . ASP A 1 379 ? 29.855 -20.989 -22.032 1.00 83.06 379 ASP A O 1
ATOM 2939 N N . GLN A 1 380 ? 30.530 -18.866 -22.304 1.00 83.31 380 GLN A N 1
ATOM 2940 C CA . GLN A 1 380 ? 31.155 -18.683 -20.991 1.00 83.31 380 GLN A CA 1
ATOM 2941 C C . GLN A 1 380 ? 30.360 -17.729 -20.083 1.00 83.31 380 GLN A C 1
ATOM 2943 O O . GLN A 1 380 ? 30.739 -17.530 -18.929 1.00 83.31 380 GLN A O 1
ATOM 2948 N N . GLU A 1 381 ? 29.273 -17.140 -20.590 1.00 88.88 381 GLU A N 1
ATOM 2949 C CA . GLU A 1 381 ? 28.399 -16.226 -19.859 1.00 88.88 381 GLU A CA 1
ATOM 2950 C C . GLU A 1 381 ? 27.020 -16.867 -19.638 1.00 88.88 381 GLU A C 1
ATOM 2952 O O . GLU A 1 381 ? 26.178 -16.868 -20.547 1.00 88.88 381 GLU A O 1
ATOM 2957 N N . PRO A 1 382 ? 26.746 -17.369 -18.421 1.00 89.38 382 PRO A N 1
ATOM 2958 C CA . PRO A 1 382 ? 25.483 -18.036 -18.127 1.00 89.38 382 PRO A CA 1
ATOM 2959 C C . PRO A 1 382 ? 24.282 -17.083 -18.178 1.00 89.38 382 PRO A C 1
ATOM 2961 O O . PRO A 1 382 ? 23.150 -17.525 -18.344 1.00 89.38 382 PRO A O 1
ATOM 2964 N N . ILE A 1 383 ? 24.503 -15.773 -18.029 1.00 94.31 383 ILE A N 1
ATOM 2965 C CA . ILE A 1 383 ? 23.438 -14.773 -17.950 1.00 94.31 383 ILE A CA 1
ATOM 2966 C C . ILE A 1 383 ? 23.067 -14.282 -19.351 1.00 94.31 383 ILE A C 1
ATOM 2968 O O . ILE A 1 383 ? 23.917 -13.861 -20.128 1.00 94.31 383 ILE A O 1
ATOM 2972 N N . THR A 1 384 ? 21.777 -14.302 -19.660 1.00 95.19 384 THR A N 1
ATOM 2973 C CA . THR A 1 384 ? 21.170 -13.566 -20.771 1.00 95.19 384 THR A CA 1
ATOM 2974 C C . THR A 1 384 ? 20.550 -12.290 -20.195 1.00 95.19 384 THR A C 1
ATOM 2976 O O . THR A 1 384 ? 19.670 -12.386 -19.331 1.00 95.19 384 THR A O 1
ATOM 2979 N N . PRO A 1 385 ? 21.008 -11.094 -20.601 1.00 95.31 385 PRO A N 1
ATOM 2980 C CA . PRO A 1 385 ? 20.625 -9.855 -19.941 1.00 95.31 385 PRO A CA 1
ATOM 2981 C C . PRO A 1 385 ? 19.153 -9.501 -20.200 1.00 95.31 385 PRO A C 1
ATOM 2983 O O . PRO A 1 385 ? 18.577 -9.819 -21.241 1.00 95.31 385 PRO A O 1
ATOM 2986 N N . PHE A 1 386 ? 18.534 -8.787 -19.259 1.00 97.12 386 PHE A N 1
ATOM 2987 C CA . PHE A 1 386 ? 17.114 -8.432 -19.301 1.00 97.12 386 PHE A CA 1
ATOM 2988 C C . PHE A 1 386 ? 16.732 -7.635 -20.553 1.00 97.12 386 PHE A C 1
ATOM 2990 O O . PHE A 1 386 ? 15.645 -7.834 -21.093 1.00 97.12 386 PHE A O 1
ATOM 2997 N N . VAL A 1 387 ? 17.640 -6.799 -21.066 1.00 95.94 387 VAL A N 1
ATOM 2998 C CA . VAL A 1 387 ? 17.450 -6.036 -22.311 1.00 95.94 387 VAL A CA 1
ATOM 2999 C C . VAL A 1 387 ? 17.136 -6.928 -23.520 1.00 95.94 387 VAL A C 1
ATOM 3001 O O . VAL A 1 387 ? 16.370 -6.514 -24.386 1.00 95.94 387 VAL A O 1
ATOM 3004 N N . ASP A 1 388 ? 17.642 -8.163 -23.548 1.00 95.31 388 ASP A N 1
ATOM 3005 C CA . ASP A 1 388 ? 17.394 -9.110 -24.642 1.00 95.31 388 ASP A CA 1
ATOM 3006 C C . ASP A 1 388 ? 16.081 -9.890 -24.458 1.00 95.31 388 ASP A C 1
ATOM 3008 O O . ASP A 1 388 ? 15.538 -10.440 -25.411 1.00 95.31 388 ASP A O 1
ATOM 3012 N N . ARG A 1 389 ? 15.517 -9.911 -23.243 1.00 95.62 389 ARG A N 1
ATOM 3013 C CA . ARG A 1 389 ? 14.288 -10.660 -22.914 1.00 95.62 389 ARG A CA 1
ATOM 3014 C C . ARG A 1 389 ? 13.057 -9.769 -22.759 1.00 95.62 389 ARG A C 1
ATOM 3016 O O . ARG A 1 389 ? 11.934 -10.241 -22.920 1.00 95.62 389 ARG A O 1
ATOM 3023 N N . VAL A 1 390 ? 13.235 -8.483 -22.454 1.00 96.69 390 VAL A N 1
ATOM 3024 C CA . VAL A 1 390 ? 12.137 -7.565 -22.106 1.00 96.69 390 VAL A CA 1
ATOM 3025 C C . VAL A 1 390 ? 11.109 -7.411 -23.233 1.00 96.69 390 VAL A C 1
ATOM 3027 O O . VAL A 1 390 ? 9.910 -7.358 -22.962 1.00 96.69 390 VAL A O 1
ATOM 3030 N N . ARG A 1 391 ? 11.547 -7.406 -24.502 1.00 95.38 391 ARG A N 1
ATOM 3031 C CA . ARG A 1 391 ? 10.635 -7.362 -25.656 1.00 95.38 391 ARG A CA 1
ATOM 3032 C C . ARG A 1 391 ? 9.812 -8.643 -25.764 1.00 95.38 391 ARG A C 1
ATOM 3034 O O . ARG A 1 391 ? 8.607 -8.560 -25.970 1.00 95.38 391 ARG A O 1
ATOM 3041 N N . GLU A 1 392 ? 10.424 -9.807 -25.549 1.00 95.12 392 GLU A N 1
ATOM 3042 C CA . GLU A 1 392 ? 9.707 -11.086 -25.571 1.00 95.12 392 GLU A CA 1
ATOM 3043 C C . GLU A 1 392 ? 8.652 -11.183 -24.463 1.00 95.12 392 GLU A C 1
ATOM 3045 O O . GLU A 1 392 ? 7.556 -11.687 -24.713 1.00 95.12 392 GLU A O 1
ATOM 3050 N N . LEU A 1 393 ? 8.944 -10.670 -23.259 1.00 96.62 393 LEU A N 1
ATOM 3051 C CA . LEU A 1 393 ? 7.965 -10.610 -22.166 1.00 96.62 393 LEU A CA 1
ATOM 3052 C C . LEU A 1 393 ? 6.707 -9.838 -22.580 1.00 96.62 393 LEU A C 1
ATOM 3054 O O . LEU A 1 393 ? 5.589 -10.267 -22.288 1.00 96.62 393 LEU A O 1
ATOM 3058 N N . TYR A 1 394 ? 6.874 -8.730 -23.298 1.00 97.81 394 TYR A N 1
ATOM 3059 C CA . TYR A 1 394 ? 5.741 -7.961 -23.789 1.00 97.81 394 TYR A CA 1
ATOM 3060 C C . TYR A 1 394 ? 5.040 -8.653 -24.963 1.00 97.81 394 TYR A C 1
ATOM 3062 O O . TYR A 1 394 ? 3.846 -8.931 -24.879 1.00 97.81 394 TYR A O 1
ATOM 3070 N N . ASP A 1 395 ? 5.773 -8.989 -26.023 1.00 96.88 395 ASP A N 1
ATOM 3071 C CA . ASP A 1 395 ? 5.188 -9.480 -27.274 1.00 96.88 395 ASP A CA 1
ATOM 3072 C C . ASP A 1 395 ? 4.563 -10.878 -27.125 1.00 96.88 395 ASP A C 1
ATOM 3074 O O . ASP A 1 395 ? 3.539 -11.167 -27.746 1.00 96.88 395 ASP A O 1
ATOM 3078 N N . SER A 1 396 ? 5.153 -11.749 -26.294 1.00 95.88 396 SER A N 1
ATOM 3079 C CA . SER A 1 396 ? 4.700 -13.141 -26.130 1.00 95.88 396 SER A CA 1
ATOM 3080 C C . SER A 1 396 ? 3.799 -13.352 -24.915 1.00 95.88 396 SER A C 1
ATOM 3082 O O . SER A 1 396 ? 2.901 -14.192 -24.968 1.00 95.88 396 SER A O 1
ATOM 3084 N N . LEU A 1 397 ? 4.023 -12.626 -23.811 1.00 96.44 397 LEU A N 1
ATOM 3085 C CA . LEU A 1 397 ? 3.286 -12.830 -22.551 1.00 96.44 397 LEU A CA 1
ATOM 3086 C C . LEU A 1 397 ? 2.337 -11.672 -22.200 1.00 96.44 397 LEU A C 1
ATOM 3088 O O . LEU A 1 397 ? 1.543 -11.788 -21.257 1.00 96.44 397 LEU A O 1
ATOM 3092 N N . GLY A 1 398 ? 2.392 -10.564 -22.946 1.00 97.12 398 GLY A N 1
ATOM 3093 C CA . GLY A 1 398 ? 1.611 -9.359 -22.670 1.00 97.12 398 GLY A CA 1
ATOM 3094 C C . GLY A 1 398 ? 2.037 -8.649 -21.384 1.00 97.12 398 GLY A C 1
ATOM 3095 O O . GLY A 1 398 ? 1.220 -7.956 -20.780 1.00 97.12 398 GLY A O 1
ATOM 3096 N N . VAL A 1 399 ? 3.277 -8.856 -20.928 1.00 98.44 399 VAL A N 1
ATOM 3097 C CA . VAL A 1 399 ? 3.792 -8.287 -19.676 1.00 98.44 399 VAL A CA 1
ATOM 3098 C C . VAL A 1 399 ? 4.546 -6.999 -19.979 1.00 98.44 399 VAL A C 1
ATOM 3100 O O . VAL A 1 399 ? 5.581 -6.997 -20.641 1.00 98.44 399 VAL A O 1
ATOM 3103 N N . SER A 1 400 ? 4.007 -5.883 -19.501 1.00 98.75 400 SER A N 1
ATOM 3104 C CA . SER A 1 400 ? 4.605 -4.557 -19.663 1.00 98.75 400 SER A CA 1
ATOM 3105 C C . SER A 1 400 ? 5.753 -4.338 -18.680 1.00 98.75 400 SER A C 1
ATOM 3107 O O . SER A 1 400 ? 5.855 -5.010 -17.654 1.00 98.75 400 SER A O 1
ATOM 3109 N N . THR A 1 401 ? 6.614 -3.367 -18.970 1.00 98.75 401 THR A N 1
ATOM 3110 C CA . THR A 1 401 ? 7.734 -2.993 -18.102 1.00 98.75 401 THR A CA 1
ATOM 3111 C C . THR A 1 401 ? 7.832 -1.478 -17.975 1.00 98.75 401 THR A C 1
ATOM 3113 O O . THR A 1 401 ? 7.851 -0.775 -18.982 1.00 98.75 401 THR A O 1
ATOM 3116 N N . VAL A 1 402 ? 7.952 -0.971 -16.748 1.00 98.75 402 VAL A N 1
ATOM 3117 C CA . VAL A 1 402 ? 8.379 0.408 -16.477 1.00 98.75 402 VAL A CA 1
ATOM 3118 C C . VAL A 1 402 ? 9.738 0.358 -15.793 1.00 98.75 402 VAL A C 1
ATOM 3120 O O . VAL A 1 402 ? 9.867 -0.177 -14.692 1.00 98.75 402 VAL A O 1
ATOM 3123 N N . LEU A 1 403 ? 10.750 0.922 -16.443 1.00 98.19 403 LEU A N 1
ATOM 3124 C CA . LEU A 1 403 ? 12.144 0.807 -16.029 1.00 98.19 403 LEU A CA 1
ATOM 3125 C C . LEU A 1 403 ? 12.777 2.194 -15.862 1.00 98.19 403 LEU A C 1
ATOM 3127 O O . LEU A 1 403 ? 12.855 2.977 -16.810 1.00 98.19 403 LEU A O 1
ATOM 3131 N N . VAL A 1 404 ? 13.237 2.506 -14.649 1.00 97.81 404 VAL A N 1
ATOM 3132 C CA . VAL A 1 404 ? 14.065 3.691 -14.388 1.00 97.81 404 VAL A CA 1
ATOM 3133 C C . VAL A 1 404 ? 15.502 3.406 -14.813 1.00 97.81 404 VAL A C 1
ATOM 3135 O O . VAL A 1 404 ? 16.098 2.447 -14.332 1.00 97.81 404 VAL A O 1
ATOM 3138 N N . MET A 1 405 ? 16.047 4.271 -15.673 1.00 93.00 405 MET A N 1
ATOM 3139 C CA . MET A 1 405 ? 17.416 4.186 -16.194 1.00 93.00 405 MET A CA 1
ATOM 3140 C C . MET A 1 405 ? 18.150 5.524 -16.061 1.00 93.00 405 MET A C 1
ATOM 3142 O O . MET A 1 405 ? 17.558 6.609 -16.104 1.00 93.00 405 MET A O 1
ATOM 3146 N N . GLY A 1 406 ? 19.469 5.454 -15.950 1.00 85.56 406 GLY A N 1
ATOM 3147 C CA . GLY A 1 406 ? 20.390 6.583 -16.018 1.00 85.56 406 GLY A CA 1
ATOM 3148 C C . GLY A 1 406 ? 21.791 6.222 -16.518 1.00 85.56 406 GLY A C 1
ATOM 3149 O O . GLY A 1 406 ? 22.515 7.137 -16.908 1.00 85.56 406 GLY A O 1
ATOM 3150 N N . GLY A 1 407 ? 22.169 4.938 -16.518 1.00 84.00 407 GLY A N 1
ATOM 3151 C CA . GLY A 1 407 ? 23.516 4.472 -16.855 1.00 84.00 407 GLY A CA 1
ATOM 3152 C C . GLY A 1 407 ? 23.689 3.870 -18.253 1.00 84.00 407 GLY A C 1
ATOM 3153 O O . GLY A 1 407 ? 24.804 3.900 -18.772 1.00 84.00 407 GLY A O 1
ATOM 3154 N N . SER A 1 408 ? 22.624 3.364 -18.887 1.00 87.38 408 SER A N 1
ATOM 3155 C CA . SER A 1 408 ? 22.706 2.704 -20.203 1.00 87.38 408 SER A CA 1
ATOM 3156 C C . SER A 1 408 ? 21.610 3.141 -21.183 1.00 87.38 408 SER A C 1
ATOM 3158 O O . SER A 1 408 ? 20.444 3.276 -20.810 1.00 87.38 408 SER A O 1
ATOM 3160 N N . GLY A 1 409 ? 22.004 3.340 -22.448 1.00 91.00 409 GLY A N 1
ATOM 3161 C CA . GLY A 1 409 ? 21.121 3.659 -23.579 1.00 91.00 409 GLY A CA 1
ATOM 3162 C C . GLY A 1 409 ? 20.632 2.436 -24.363 1.00 91.00 409 GLY A C 1
ATOM 3163 O O . GLY A 1 409 ? 19.764 2.574 -25.215 1.00 91.00 409 GLY A O 1
ATOM 3164 N N . ASP A 1 410 ? 21.127 1.240 -24.040 1.00 92.50 410 ASP A N 1
ATOM 3165 C CA . ASP A 1 410 ? 20.824 -0.010 -24.752 1.00 92.50 410 ASP A CA 1
ATOM 3166 C C . ASP A 1 410 ? 19.329 -0.374 -24.780 1.00 92.50 410 ASP A C 1
ATOM 3168 O O . ASP A 1 410 ? 18.882 -1.148 -25.621 1.00 92.50 410 ASP A O 1
ATOM 3172 N N . TYR A 1 411 ? 18.543 0.161 -23.844 1.00 95.75 411 TYR A N 1
ATOM 3173 C CA . TYR A 1 411 ? 17.102 -0.071 -23.795 1.00 95.75 411 TYR A CA 1
ATOM 3174 C C . TYR A 1 411 ? 16.306 0.808 -24.770 1.00 95.75 411 TYR A C 1
ATOM 3176 O O . TYR A 1 411 ? 15.114 0.560 -24.952 1.00 95.75 411 TYR A O 1
ATOM 3184 N N . PHE A 1 412 ? 16.914 1.824 -25.396 1.00 95.62 412 PHE A N 1
ATOM 3185 C CA . PHE A 1 412 ? 16.221 2.657 -26.386 1.00 95.62 412 PHE A CA 1
ATOM 3186 C C . PHE A 1 412 ? 15.741 1.837 -27.587 1.00 95.62 412 PHE A C 1
ATOM 3188 O O . PHE A 1 412 ? 14.635 2.080 -28.066 1.00 95.62 412 PHE A O 1
ATOM 3195 N N . ASP A 1 413 ? 16.492 0.804 -27.978 1.00 93.00 413 ASP A N 1
ATOM 3196 C CA . ASP A 1 413 ? 16.148 -0.117 -29.072 1.00 93.00 413 ASP A CA 1
ATOM 3197 C C . ASP A 1 413 ? 14.838 -0.884 -28.817 1.00 93.00 413 ASP A C 1
ATOM 3199 O O . ASP A 1 413 ? 14.093 -1.233 -29.737 1.00 93.00 413 ASP A O 1
ATOM 3203 N N . VAL A 1 414 ? 14.539 -1.158 -27.544 1.00 94.88 414 VAL A N 1
ATOM 3204 C CA . VAL A 1 414 ? 13.397 -1.983 -27.127 1.00 94.88 414 VAL A CA 1
ATOM 3205 C C . VAL A 1 414 ? 12.266 -1.171 -26.490 1.00 94.88 414 VAL A C 1
ATOM 3207 O O . VAL A 1 414 ? 11.185 -1.705 -26.253 1.00 94.88 414 VAL A O 1
ATOM 3210 N N . ALA A 1 415 ? 12.449 0.124 -26.243 1.00 96.81 415 ALA A N 1
ATOM 3211 C CA . ALA A 1 415 ? 11.430 0.959 -25.616 1.00 96.81 415 ALA A CA 1
ATOM 3212 C C . ALA A 1 415 ? 10.274 1.297 -26.572 1.00 96.81 415 ALA A C 1
ATOM 3214 O O . ALA A 1 415 ? 10.469 1.597 -27.747 1.00 96.81 415 ALA A O 1
ATOM 3215 N N . ASN A 1 416 ? 9.047 1.298 -26.050 1.00 97.19 416 ASN A N 1
ATOM 3216 C CA . ASN A 1 416 ? 7.878 1.881 -26.715 1.00 97.19 416 ASN A CA 1
ATOM 3217 C C . ASN A 1 416 ? 7.724 3.364 -26.358 1.00 97.19 416 ASN A C 1
ATOM 3219 O O . ASN A 1 416 ? 7.289 4.168 -27.180 1.00 97.19 416 ASN A O 1
ATOM 3223 N N . THR A 1 417 ? 8.066 3.731 -25.122 1.00 98.19 417 THR A N 1
ATOM 3224 C CA . THR A 1 417 ? 7.903 5.088 -24.592 1.00 98.19 417 THR A CA 1
ATOM 3225 C C . THR A 1 417 ? 9.120 5.465 -23.761 1.00 98.19 417 THR A C 1
ATOM 3227 O O . THR A 1 417 ? 9.619 4.656 -22.981 1.00 98.19 417 THR A O 1
ATOM 3230 N N . VAL A 1 418 ? 9.607 6.698 -23.912 1.00 98.44 418 VAL A N 1
ATOM 3231 C CA . VAL A 1 418 ? 10.753 7.207 -23.147 1.00 98.44 418 VAL A CA 1
ATOM 3232 C C . VAL A 1 418 ? 10.370 8.536 -22.515 1.00 98.44 418 VAL A C 1
ATOM 3234 O O . VAL A 1 418 ? 10.162 9.531 -23.204 1.00 98.44 418 VAL A O 1
ATOM 3237 N N . ILE A 1 419 ? 10.287 8.548 -21.188 1.00 98.44 419 ILE A N 1
ATOM 3238 C CA . ILE A 1 419 ? 9.941 9.715 -20.382 1.00 98.44 419 ILE A CA 1
ATOM 3239 C C . ILE A 1 419 ? 11.208 10.214 -19.700 1.00 98.44 419 ILE A C 1
ATOM 3241 O O . ILE A 1 419 ? 11.761 9.554 -18.823 1.00 98.44 419 ILE A O 1
ATOM 3245 N N . LYS A 1 420 ? 11.667 11.408 -20.060 1.00 97.81 420 LYS A N 1
ATOM 3246 C CA . LYS A 1 420 ? 12.770 12.083 -19.379 1.00 97.81 420 LYS A CA 1
ATOM 3247 C C . LYS A 1 420 ? 12.235 12.911 -18.217 1.00 97.81 420 LYS A C 1
ATOM 3249 O O . LYS A 1 420 ? 11.469 13.847 -18.418 1.00 97.81 420 LYS A O 1
ATOM 3254 N N . MET A 1 421 ? 12.700 12.617 -17.011 1.00 97.75 421 MET A N 1
ATOM 3255 C CA . MET A 1 421 ? 12.512 13.460 -15.837 1.00 97.75 421 MET A CA 1
ATOM 3256 C C . MET A 1 421 ? 13.591 14.542 -15.799 1.00 97.75 421 MET A C 1
ATOM 3258 O O . MET A 1 421 ? 14.788 14.248 -15.751 1.00 97.75 421 MET A O 1
ATOM 3262 N N . GLN A 1 422 ? 13.167 15.801 -15.796 1.00 95.88 422 GLN A N 1
ATOM 3263 C CA . GLN A 1 422 ? 14.040 16.959 -15.630 1.00 95.88 422 GLN A CA 1
ATOM 3264 C C . GLN A 1 422 ? 13.345 17.984 -14.740 1.00 95.88 422 GLN A C 1
ATOM 3266 O O . GLN A 1 422 ? 12.183 18.317 -14.954 1.00 95.88 422 GLN A O 1
ATOM 3271 N N . ASP A 1 423 ? 14.061 18.451 -13.720 1.00 94.56 423 ASP A N 1
ATOM 3272 C CA . ASP A 1 423 ? 13.550 19.371 -12.693 1.00 94.56 423 ASP A CA 1
ATOM 3273 C C . ASP A 1 423 ? 12.176 18.944 -12.145 1.00 94.56 423 ASP A C 1
ATOM 3275 O O . ASP A 1 423 ? 11.253 19.746 -12.002 1.00 94.56 423 ASP A O 1
ATOM 3279 N N . TYR A 1 424 ? 12.049 17.638 -11.870 1.00 94.75 424 TYR A N 1
ATOM 3280 C CA . TYR A 1 424 ? 10.846 16.981 -11.345 1.00 94.75 424 TYR A CA 1
ATOM 3281 C C . TYR A 1 424 ? 9.636 16.981 -12.292 1.00 94.75 424 TYR A C 1
ATOM 3283 O O . TYR A 1 424 ? 8.526 16.662 -11.868 1.00 94.75 424 TYR A O 1
ATOM 3291 N N . ARG A 1 425 ? 9.837 17.294 -13.578 1.00 96.25 425 ARG A N 1
ATOM 3292 C CA . ARG A 1 425 ? 8.802 17.263 -14.619 1.00 96.25 425 ARG A CA 1
ATOM 3293 C C . ARG A 1 425 ? 9.086 16.180 -15.666 1.00 96.25 425 ARG A C 1
ATOM 3295 O O . ARG A 1 425 ? 10.243 16.036 -16.068 1.00 96.25 425 ARG A O 1
ATOM 3302 N N . PRO A 1 426 ? 8.058 15.441 -16.115 1.00 97.88 426 PRO A N 1
ATOM 3303 C CA . PRO A 1 426 ? 8.183 14.474 -17.199 1.00 97.88 426 PRO A CA 1
ATOM 3304 C C . PRO A 1 426 ? 8.147 15.158 -18.574 1.00 97.88 426 PRO A C 1
ATOM 3306 O O . PRO A 1 426 ? 7.342 16.055 -18.820 1.00 97.88 426 PRO A O 1
ATOM 3309 N N . TYR A 1 427 ? 8.980 14.677 -19.490 1.00 98.19 427 TYR A N 1
ATOM 3310 C CA . TYR A 1 427 ? 8.979 15.042 -20.905 1.00 98.19 427 TYR A CA 1
ATOM 3311 C C . TYR A 1 427 ? 8.983 13.768 -21.743 1.00 98.19 427 TYR A C 1
ATOM 3313 O O . TYR A 1 427 ? 9.797 12.880 -21.497 1.00 98.19 427 TYR A O 1
ATOM 3321 N N . ASP A 1 428 ? 8.109 13.682 -22.738 1.00 98.12 428 ASP A N 1
ATOM 3322 C CA . ASP A 1 428 ? 8.171 12.612 -23.729 1.00 98.12 428 ASP A CA 1
ATOM 3323 C C . ASP A 1 428 ? 9.327 12.883 -24.698 1.00 98.12 428 ASP A C 1
ATOM 3325 O O . ASP A 1 428 ? 9.363 13.908 -25.380 1.00 98.12 428 ASP A O 1
ATOM 3329 N N . VAL A 1 429 ? 10.302 11.978 -24.712 1.00 97.81 429 VAL A N 1
ATOM 3330 C CA . VAL A 1 429 ? 11.506 12.059 -25.546 1.00 97.81 429 VAL A CA 1
ATOM 3331 C C . VAL A 1 429 ? 11.655 10.829 -26.443 1.00 97.81 429 VAL A C 1
ATOM 3333 O O . VAL A 1 429 ? 12.755 10.534 -26.905 1.00 97.81 429 VAL A O 1
ATOM 3336 N N . GLY A 1 430 ? 10.563 10.109 -26.723 1.00 95.56 430 GLY A N 1
ATOM 3337 C CA . GLY A 1 430 ? 10.604 8.882 -27.524 1.00 95.56 430 GLY A CA 1
ATOM 3338 C C . GLY A 1 430 ? 11.091 9.074 -28.967 1.00 95.56 430 GLY A C 1
ATOM 3339 O O . GLY A 1 430 ? 11.680 8.158 -29.537 1.00 95.56 430 GLY A O 1
ATOM 3340 N N . ASN A 1 431 ? 10.871 10.245 -29.575 1.00 96.44 431 ASN A N 1
ATOM 3341 C CA . ASN A 1 431 ? 11.427 10.564 -30.901 1.00 96.44 431 ASN A CA 1
ATOM 3342 C C . ASN A 1 431 ? 12.946 10.774 -30.827 1.00 96.44 431 ASN A C 1
ATOM 3344 O O . ASN A 1 431 ? 13.683 10.158 -31.585 1.00 96.44 431 ASN A O 1
ATOM 3348 N N . LEU A 1 432 ? 13.405 11.564 -29.852 1.00 96.69 432 LEU A N 1
ATOM 3349 C CA . LEU A 1 432 ? 14.829 11.828 -29.643 1.00 96.69 432 LEU A CA 1
ATOM 3350 C C . LEU A 1 432 ? 15.607 10.543 -29.317 1.00 96.69 432 LEU A C 1
ATOM 3352 O O . LEU A 1 432 ? 16.716 10.356 -29.796 1.00 96.69 432 LEU A O 1
ATOM 3356 N N . ALA A 1 433 ? 15.026 9.641 -28.521 1.00 95.94 433 ALA A N 1
ATOM 3357 C CA . ALA A 1 433 ? 15.643 8.348 -28.231 1.00 95.94 433 ALA A CA 1
ATOM 3358 C C . ALA A 1 433 ? 15.849 7.505 -29.503 1.00 95.94 433 ALA A C 1
ATOM 3360 O O . ALA A 1 433 ? 16.897 6.887 -29.649 1.00 95.94 433 ALA A O 1
ATOM 3361 N N . ARG A 1 434 ? 14.888 7.525 -30.439 1.00 95.62 434 ARG A N 1
ATOM 3362 C CA . ARG A 1 434 ? 15.007 6.837 -31.736 1.00 95.62 434 ARG A CA 1
ATOM 3363 C C . ARG A 1 434 ? 16.072 7.463 -32.634 1.00 95.62 434 ARG A C 1
ATOM 3365 O O . ARG A 1 434 ? 16.869 6.733 -33.203 1.00 95.62 434 ARG A O 1
ATOM 3372 N N . GLU A 1 435 ? 16.136 8.792 -32.693 1.00 96.88 435 GLU A N 1
ATOM 3373 C CA . GLU A 1 435 ? 17.196 9.503 -33.427 1.00 96.88 435 GLU A CA 1
ATOM 3374 C C . GLU A 1 435 ? 18.593 9.118 -32.909 1.00 96.88 435 GLU A C 1
ATOM 3376 O O . GLU A 1 435 ? 19.489 8.832 -33.697 1.00 96.88 435 GLU A O 1
ATOM 3381 N N . ILE A 1 436 ? 18.766 9.021 -31.584 1.00 95.94 436 ILE A N 1
ATOM 3382 C CA . ILE A 1 436 ? 20.034 8.596 -30.969 1.00 95.94 436 ILE A CA 1
ATOM 3383 C C . ILE A 1 436 ? 20.393 7.155 -31.351 1.00 95.94 436 ILE A C 1
ATOM 3385 O O . ILE A 1 436 ? 21.562 6.879 -31.605 1.00 95.94 436 ILE A O 1
ATOM 3389 N N . VAL A 1 437 ? 19.417 6.244 -31.390 1.00 95.19 437 VAL A N 1
ATOM 3390 C CA . VAL A 1 437 ? 19.633 4.852 -31.820 1.00 95.19 437 VAL A CA 1
ATOM 3391 C C . VAL A 1 437 ? 20.095 4.789 -33.278 1.00 95.19 437 VAL A C 1
ATOM 3393 O O . VAL A 1 437 ? 21.038 4.062 -33.587 1.00 95.19 437 VAL A O 1
ATOM 3396 N N . ASP A 1 438 ? 19.485 5.582 -34.160 1.00 94.94 438 ASP A N 1
ATOM 3397 C CA . ASP A 1 438 ? 19.848 5.628 -35.580 1.00 94.94 438 ASP A CA 1
ATOM 3398 C C . ASP A 1 438 ? 21.254 6.225 -35.798 1.00 94.94 438 ASP A C 1
ATOM 3400 O O . ASP A 1 438 ? 22.021 5.738 -36.634 1.00 94.94 438 ASP A O 1
ATOM 3404 N N . GLU A 1 439 ? 21.619 7.266 -35.040 1.00 96.12 439 GLU A N 1
ATOM 3405 C CA . GLU A 1 439 ? 22.939 7.916 -35.107 1.00 96.12 439 GLU A CA 1
ATOM 3406 C C . GLU A 1 439 ? 24.052 7.098 -34.433 1.00 96.12 439 GLU A C 1
ATOM 3408 O O . GLU A 1 439 ? 25.210 7.115 -34.872 1.00 96.12 439 GLU A O 1
ATOM 3413 N N . HIS A 1 440 ? 23.710 6.364 -33.373 1.00 93.94 440 HIS A N 1
ATOM 3414 C CA . HIS A 1 440 ? 24.633 5.569 -32.571 1.00 93.94 440 HIS A CA 1
ATOM 3415 C C . HIS A 1 440 ? 24.126 4.132 -32.364 1.00 93.94 440 HIS A C 1
ATOM 3417 O O . HIS A 1 440 ? 23.823 3.752 -31.228 1.00 93.94 440 HIS A O 1
ATOM 3423 N N . PRO A 1 441 ? 24.091 3.301 -33.425 1.00 91.38 441 PRO A N 1
ATOM 3424 C CA . PRO A 1 441 ? 23.615 1.929 -33.318 1.00 91.38 441 PRO A CA 1
ATOM 3425 C C . PRO A 1 441 ? 24.423 1.121 -32.307 1.00 91.38 441 PRO A C 1
ATOM 3427 O O . PRO A 1 441 ? 25.660 1.203 -32.267 1.00 91.38 441 PRO A O 1
ATOM 3430 N N . THR A 1 442 ? 23.732 0.290 -31.523 1.00 89.00 442 THR A N 1
ATOM 3431 C CA . THR A 1 442 ? 24.415 -0.630 -30.619 1.00 89.00 442 THR A CA 1
ATOM 3432 C C . THR A 1 442 ? 25.272 -1.618 -31.411 1.00 89.00 442 THR A C 1
ATOM 3434 O O . THR A 1 442 ? 24.881 -2.137 -32.456 1.00 89.00 442 THR A O 1
ATOM 3437 N N . GLN A 1 443 ? 26.475 -1.883 -30.906 1.00 90.12 443 GLN A N 1
ATOM 3438 C CA . GLN A 1 443 ? 27.335 -2.955 -31.418 1.00 90.12 443 GLN A CA 1
ATOM 3439 C C . GLN A 1 443 ? 27.091 -4.275 -30.679 1.00 90.12 443 GLN A C 1
ATOM 3441 O O . GLN A 1 443 ? 27.810 -5.248 -30.910 1.00 90.12 443 GLN A O 1
ATOM 3446 N N . ARG A 1 444 ? 26.116 -4.297 -29.761 1.00 91.75 444 ARG A N 1
ATOM 3447 C CA . ARG A 1 444 ? 25.761 -5.482 -28.993 1.00 91.75 444 ARG A CA 1
ATOM 3448 C C . ARG A 1 444 ? 25.086 -6.508 -29.902 1.00 91.75 444 ARG A C 1
ATOM 3450 O O . ARG A 1 444 ? 24.305 -6.159 -30.784 1.00 91.75 444 ARG A O 1
ATOM 3457 N N . GLN A 1 445 ? 25.375 -7.781 -29.673 1.00 89.06 445 GLN A N 1
ATOM 3458 C CA . GLN A 1 445 ? 24.619 -8.883 -30.258 1.00 89.06 445 GLN A CA 1
ATOM 3459 C C . GLN A 1 445 ? 23.517 -9.301 -29.286 1.00 89.06 445 GLN A C 1
ATOM 3461 O O . GLN A 1 445 ? 23.773 -9.409 -28.088 1.00 89.06 445 GLN A O 1
ATOM 3466 N N . VAL A 1 446 ? 22.305 -9.522 -29.796 1.00 89.38 446 VAL A N 1
ATOM 3467 C CA . VAL A 1 446 ? 21.190 -10.039 -28.989 1.00 89.38 446 VAL A CA 1
ATOM 3468 C C . VAL A 1 446 ? 21.530 -11.454 -28.536 1.00 89.38 446 VAL A C 1
ATOM 3470 O O . VAL A 1 446 ? 21.845 -12.311 -29.365 1.00 89.38 446 VAL A O 1
ATOM 3473 N N . GLU A 1 447 ? 21.479 -11.697 -27.231 1.00 86.81 447 GLU A N 1
ATOM 3474 C CA . GLU A 1 447 ? 21.763 -13.001 -26.647 1.00 86.81 447 GLU A CA 1
ATOM 3475 C C . GLU A 1 447 ? 20.477 -13.797 -26.417 1.00 86.81 447 GLU A C 1
ATOM 3477 O O . GLU A 1 447 ? 19.444 -13.269 -26.005 1.00 86.81 447 GLU A O 1
ATOM 3482 N N . THR A 1 448 ? 20.558 -15.105 -26.643 1.00 83.25 448 THR A N 1
ATOM 3483 C CA . THR A 1 448 ? 19.513 -16.065 -26.275 1.00 83.25 448 THR A CA 1
ATOM 3484 C C . THR A 1 448 ? 20.052 -17.061 -25.243 1.00 83.25 448 THR A C 1
ATOM 3486 O O . THR A 1 448 ? 21.266 -17.289 -25.233 1.00 83.25 448 THR A O 1
ATOM 3489 N N . PRO A 1 449 ? 19.191 -17.623 -24.369 1.00 73.69 449 PRO A N 1
ATOM 3490 C CA . PRO A 1 449 ? 19.584 -18.621 -23.367 1.00 73.69 449 PRO A CA 1
ATOM 3491 C C . PRO A 1 449 ? 20.293 -19.866 -23.907 1.00 73.69 449 PRO A C 1
ATOM 3493 O O . PRO A 1 449 ? 19.980 -20.276 -25.051 1.00 73.69 449 PRO A O 1
#